Protein AF-0000000078526512 (afdb_homodimer)

Nearest PDB structures (foldseek):
  3tbf-assembly1_B  TM=8.743E-01  e=5.855E-18  Francisella tularensis subsp. tularensis
  3tbf-assembly4_H  TM=8.899E-01  e=2.663E-17  Francisella tularensis subsp. tularensis
  3knz-assembly3_F  TM=8.811E-01  e=6.949E-17  Salmonella enterica subsp. enterica serovar Typhimurium
  3g68-assembly1_B  TM=8.826E-01  e=5.793E-16  Clostridioides difficile 630
  3ooj-assembly1_F  TM=8.256E-01  e=5.507E-16  Escherichia coli

Radius of gyration: 24.21 Å; Cα contacts (8 Å, |Δi|>4): 1574; chains: 2; bounding box: 56×65×58 Å

Structure (mmCIF, N/CA/C/O backbone):
data_AF-0000000078526512-model_v1
#
loop_
_entity.id
_entity.type
_entity.pdbx_description
1 polymer 'Glutamine--fructose-6-phosphate aminotransferase'
#
loop_
_atom_site.group_PDB
_atom_site.id
_atom_site.type_symbol
_atom_site.label_atom_id
_atom_site.label_alt_id
_atom_site.label_comp_id
_atom_site.label_asym_id
_atom_site.label_entity_id
_atom_site.label_seq_id
_atom_site.pdbx_PDB_ins_code
_atom_site.Cartn_x
_atom_site.Cartn_y
_atom_site.Cartn_z
_atom_site.occupancy
_atom_site.B_iso_or_equiv
_atom_site.auth_seq_id
_atom_site.auth_comp_id
_atom_site.auth_asym_id
_atom_site.auth_atom_id
_atom_site.pdbx_PDB_model_num
ATOM 1 N N . MET A 1 1 ? -25.188 28.578 18.906 1 40.5 1 MET A N 1
ATOM 2 C CA . MET A 1 1 ? -24.344 27.984 17.859 1 40.5 1 MET A CA 1
ATOM 3 C C . MET A 1 1 ? -23.875 26.594 18.266 1 40.5 1 MET A C 1
ATOM 5 O O . MET A 1 1 ? -23.391 26.406 19.391 1 40.5 1 MET A O 1
ATOM 9 N N . GLN A 1 2 ? -24.422 25.547 17.688 1 57.09 2 GLN A N 1
ATOM 10 C CA . GLN A 1 2 ? -24.109 24.188 18.109 1 57.09 2 GLN A CA 1
ATOM 11 C C . GLN A 1 2 ? -22.594 24 18.234 1 57.09 2 GLN A C 1
ATOM 13 O O . GLN A 1 2 ? -21.828 24.469 17.391 1 57.09 2 GLN A O 1
ATOM 18 N N . GLU A 1 3 ? -22.094 23.562 19.344 1 80.56 3 GLU A N 1
ATOM 19 C CA . GLU A 1 3 ? -20.688 23.344 19.672 1 80.56 3 GLU A CA 1
ATOM 20 C C . GLU A 1 3 ? -20.031 22.406 18.656 1 80.56 3 GLU A C 1
ATOM 22 O O . GLU A 1 3 ? -20.609 21.375 18.297 1 80.56 3 GLU A O 1
ATOM 27 N N . LYS A 1 4 ? -19 22.906 17.984 1 88.62 4 LYS A N 1
ATOM 28 C CA . LYS A 1 4 ? -18.234 22.125 17.016 1 88.62 4 LYS A CA 1
ATOM 29 C C . LYS A 1 4 ? -17.703 20.844 17.641 1 88.62 4 LYS A C 1
ATOM 31 O O . LYS A 1 4 ? -17.375 20.812 18.828 1 88.62 4 LYS A O 1
ATOM 36 N N . SER A 1 5 ? -17.766 19.797 16.891 1 89.81 5 SER A N 1
ATOM 37 C CA . SER A 1 5 ? -17.219 18.531 17.359 1 89.81 5 SER A CA 1
ATOM 38 C C . SER A 1 5 ? -15.734 18.656 17.703 1 89.81 5 SER A C 1
ATOM 40 O O . SER A 1 5 ? -15.062 19.594 17.25 1 89.81 5 SER A O 1
ATOM 42 N N . ALA A 1 6 ? -15.234 17.75 18.562 1 91.44 6 ALA A N 1
ATOM 43 C CA . ALA A 1 6 ? -13.828 17.734 18.953 1 91.44 6 ALA A CA 1
ATOM 44 C C . ALA A 1 6 ? -12.922 17.625 17.734 1 91.44 6 ALA A C 1
ATOM 46 O O . ALA A 1 6 ? -11.867 18.266 17.656 1 91.44 6 ALA A O 1
ATOM 47 N N . MET A 1 7 ? -13.297 16.828 16.781 1 93.06 7 MET A N 1
ATOM 48 C CA . MET A 1 7 ? -12.477 16.641 15.578 1 93.06 7 MET A CA 1
ATOM 49 C C . MET A 1 7 ? -12.43 17.922 14.75 1 93.06 7 MET A C 1
ATOM 51 O O . MET A 1 7 ? -11.375 18.297 14.242 1 93.06 7 MET A O 1
ATOM 55 N N . MET A 1 8 ? -13.586 18.594 14.609 1 94.12 8 MET A N 1
ATOM 56 C CA . MET A 1 8 ? -13.625 19.859 13.883 1 94.12 8 MET A CA 1
ATOM 57 C C . MET A 1 8 ? -12.75 20.906 14.562 1 94.12 8 MET A C 1
ATOM 59 O O . MET A 1 8 ? -12.055 21.672 13.891 1 94.12 8 MET A O 1
ATOM 63 N N . GLN A 1 9 ? -12.781 20.906 15.867 1 94.62 9 GLN A N 1
ATOM 64 C CA . GLN A 1 9 ? -11.922 21.828 16.625 1 94.62 9 GLN A CA 1
ATOM 65 C C . GLN A 1 9 ? -10.453 21.547 16.344 1 94.62 9 GLN A C 1
ATOM 67 O O . GLN A 1 9 ? -9.664 22.484 16.156 1 94.62 9 GLN A O 1
ATOM 72 N N . GLN A 1 10 ? -10.062 20.281 16.312 1 95.56 10 GLN A N 1
ATOM 73 C CA . GLN A 1 10 ? -8.68 19.938 15.984 1 95.56 10 GLN A CA 1
ATOM 74 C C . GLN A 1 10 ? -8.305 20.453 14.602 1 95.56 10 GLN A C 1
ATOM 76 O O . GLN A 1 10 ? -7.246 21.062 14.43 1 95.56 10 GLN A O 1
ATOM 81 N N . ILE A 1 11 ? -9.203 20.203 13.641 1 96.38 11 ILE A N 1
ATOM 82 C CA . ILE A 1 11 ? -8.93 20.578 12.258 1 96.38 11 ILE A CA 1
ATOM 83 C C . ILE A 1 11 ? -8.719 22.078 12.148 1 96.38 11 ILE A C 1
ATOM 85 O O . ILE A 1 11 ? -7.742 22.531 11.555 1 96.38 11 ILE A O 1
ATOM 89 N N . GLU A 1 12 ? -9.531 22.859 12.766 1 96.25 12 GLU A N 1
ATOM 90 C CA . GLU A 1 12 ? -9.477 24.312 12.68 1 96.25 12 GLU A CA 1
ATOM 91 C C . GLU A 1 12 ? -8.258 24.875 13.414 1 96.25 12 GLU A C 1
ATOM 93 O O . GLU A 1 12 ? -7.852 26.016 13.188 1 96.25 12 GLU A O 1
ATOM 98 N N . SER A 1 13 ? -7.703 24.047 14.273 1 97.19 13 SER A N 1
ATOM 99 C CA . SER A 1 13 ? -6.562 24.484 15.07 1 97.19 13 SER A CA 1
ATOM 100 C C . SER A 1 13 ? -5.25 24.25 14.328 1 97.19 13 SER A C 1
ATOM 102 O O . SER A 1 13 ? -4.188 24.672 14.789 1 97.19 13 SER A O 1
ATOM 104 N N . ILE A 1 14 ? -5.266 23.578 13.203 1 98.06 14 ILE A N 1
ATOM 105 C CA . ILE A 1 14 ? -4.062 23.078 12.555 1 98.06 14 ILE A CA 1
ATOM 106 C C . ILE A 1 14 ? -3.166 24.25 12.148 1 98.06 14 ILE A C 1
ATOM 108 O O . ILE A 1 14 ? -1.955 24.219 12.383 1 98.06 14 ILE A O 1
ATOM 112 N N . PRO A 1 15 ? -3.709 25.406 11.531 1 98.12 15 PRO A N 1
ATOM 113 C CA . PRO A 1 15 ? -2.811 26.516 11.195 1 98.12 15 PRO A CA 1
ATOM 114 C C . PRO A 1 15 ? -2.074 27.062 12.422 1 98.12 15 PRO A C 1
ATOM 116 O O . PRO A 1 15 ? -0.862 27.281 12.359 1 98.12 15 PRO A O 1
ATOM 119 N N . ALA A 1 16 ? -2.766 27.203 13.469 1 97.81 16 ALA A N 1
ATOM 120 C CA . ALA A 1 16 ? -2.143 27.688 14.695 1 97.81 16 ALA A CA 1
ATOM 121 C C . ALA A 1 16 ? -1.108 26.703 15.227 1 97.81 16 ALA A C 1
ATOM 123 O O . ALA A 1 16 ? -0.044 27.094 15.703 1 97.81 16 ALA A O 1
ATOM 124 N N . LEU A 1 17 ? -1.411 25.406 15.211 1 98.12 17 LEU A N 1
ATOM 125 C CA . LEU A 1 17 ? -0.48 24.375 15.648 1 98.12 17 LEU A CA 1
ATOM 126 C C . LEU A 1 17 ? 0.818 24.438 14.852 1 98.12 17 LEU A C 1
ATOM 128 O O . LEU A 1 17 ? 1.907 24.391 15.422 1 98.12 17 LEU A O 1
ATOM 132 N N . MET A 1 18 ? 0.693 24.516 13.523 1 98.25 18 MET A N 1
ATOM 133 C CA . MET A 1 18 ? 1.864 24.547 12.656 1 98.25 18 MET A C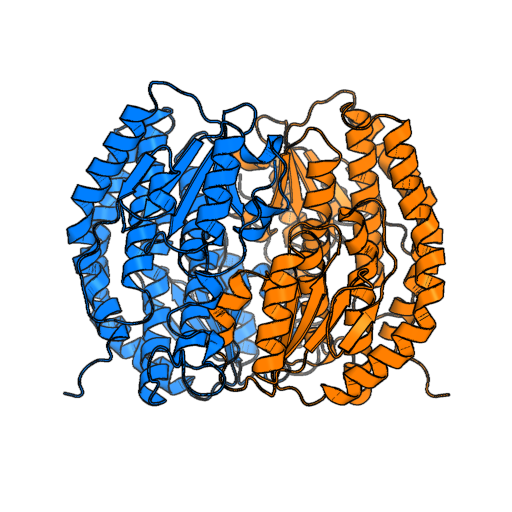A 1
ATOM 134 C C . MET A 1 18 ? 2.777 25.719 13.008 1 98.25 18 MET A C 1
ATOM 136 O O . MET A 1 18 ? 4 25.578 13.008 1 98.25 18 MET A O 1
ATOM 140 N N . LYS A 1 19 ? 2.178 26.875 13.312 1 97.94 19 LYS A N 1
ATOM 141 C CA . LYS A 1 19 ? 2.963 28.031 13.727 1 97.94 19 LYS A CA 1
ATOM 142 C C . LYS A 1 19 ? 3.664 27.781 15.062 1 97.94 19 LYS A C 1
ATOM 144 O O . LYS A 1 19 ? 4.836 28.109 15.227 1 97.94 19 LYS A O 1
ATOM 149 N N . GLU A 1 20 ? 2.957 27.188 15.906 1 97.62 20 GLU A N 1
ATOM 150 C CA . GLU A 1 20 ? 3.432 27 17.281 1 97.62 20 GLU A CA 1
ATOM 151 C C . GLU A 1 20 ? 4.617 26.047 17.312 1 97.62 20 GLU A C 1
ATOM 153 O O . GLU A 1 20 ? 5.551 26.234 18.109 1 97.62 20 GLU A O 1
ATOM 158 N N . ILE A 1 21 ? 4.629 25 16.484 1 97.5 21 ILE A N 1
ATOM 159 C CA . ILE A 1 21 ? 5.625 23.953 16.641 1 97.5 21 ILE A CA 1
ATOM 160 C C . ILE A 1 21 ? 6.766 24.172 15.648 1 97.5 21 ILE A C 1
ATOM 162 O O . ILE A 1 21 ? 7.781 23.484 15.68 1 97.5 21 ILE A O 1
ATOM 166 N N . ASP A 1 22 ? 6.652 25.156 14.758 1 97.38 22 ASP A N 1
ATOM 167 C CA . ASP A 1 22 ? 7.539 25.359 13.617 1 97.38 22 ASP A CA 1
ATOM 168 C C . ASP A 1 22 ? 8.984 25.531 14.07 1 97.38 22 ASP A C 1
ATOM 170 O O . ASP A 1 22 ? 9.859 24.766 13.68 1 97.38 22 ASP A O 1
ATOM 174 N N . GLU A 1 23 ? 9.242 26.516 14.938 1 96.62 23 GLU A N 1
ATOM 175 C CA . GLU A 1 23 ? 10.602 26.828 15.375 1 96.62 23 GLU A CA 1
ATOM 176 C C . GLU A 1 23 ? 11.203 25.656 16.156 1 96.62 23 GLU A C 1
ATOM 178 O O . GLU A 1 23 ? 12.383 25.344 15.992 1 96.62 23 GLU A O 1
ATOM 183 N N . GLY A 1 24 ? 10.438 25.062 17.047 1 96.44 24 GLY A N 1
ATOM 184 C CA . GLY A 1 24 ? 10.914 23.922 17.797 1 96.44 24 GLY A CA 1
ATOM 185 C C . GLY A 1 24 ? 11.336 22.75 16.922 1 96.44 24 GLY A C 1
ATOM 186 O O . GLY A 1 24 ? 12.367 22.125 17.156 1 96.44 24 GLY A O 1
ATOM 187 N N . LEU A 1 25 ? 10.617 22.484 15.875 1 97 25 LEU A N 1
ATOM 188 C CA . LEU A 1 25 ? 10.914 21.359 14.984 1 97 25 LEU A CA 1
ATOM 189 C C . LEU A 1 25 ? 12.156 21.656 14.141 1 97 25 LEU A C 1
ATOM 191 O O . LEU A 1 25 ? 12.945 20.766 13.859 1 97 25 LEU A O 1
ATOM 195 N N . LYS A 1 26 ? 12.289 22.969 13.727 1 96.62 26 LYS A N 1
ATOM 196 C CA . LYS A 1 26 ? 13.508 23.359 13.023 1 96.62 26 LYS A CA 1
ATOM 197 C C . LYS A 1 26 ? 14.742 23.109 13.883 1 96.62 26 LYS A C 1
ATOM 199 O O . LYS A 1 26 ? 15.719 22.516 13.414 1 96.62 26 LYS A O 1
ATOM 204 N N . LYS A 1 27 ? 14.664 23.484 15.109 1 95.88 27 LYS A N 1
ATOM 205 C CA . LYS A 1 27 ? 15.781 23.328 16.031 1 95.88 27 LYS A CA 1
ATOM 206 C C . LYS A 1 27 ? 16.094 21.859 16.281 1 95.88 27 LYS A C 1
ATOM 208 O O . LYS A 1 27 ? 17.25 21.453 16.297 1 95.88 27 LYS A O 1
ATOM 213 N N . THR A 1 28 ? 15.094 21.094 16.5 1 95.5 28 THR A N 1
ATOM 214 C CA . THR A 1 28 ? 15.281 19.672 16.766 1 95.5 28 THR A CA 1
ATOM 215 C C . THR A 1 28 ? 15.891 18.953 15.562 1 95.5 28 THR A C 1
ATOM 217 O O . THR A 1 28 ? 16.75 18.078 15.719 1 95.5 28 THR A O 1
ATOM 220 N N . ALA A 1 29 ? 15.438 19.266 14.359 1 96.06 29 ALA A N 1
ATOM 221 C CA . ALA A 1 29 ? 15.984 18.672 13.148 1 96.06 29 ALA A CA 1
ATOM 222 C C . ALA A 1 29 ? 17.453 19.016 12.984 1 96.06 29 ALA A C 1
ATOM 224 O O . ALA A 1 29 ? 18.266 18.156 12.609 1 96.06 29 ALA A O 1
ATOM 225 N N . TYR A 1 30 ? 17.797 20.266 13.328 1 93.38 30 TYR A N 1
ATOM 226 C CA . TYR A 1 30 ? 19.188 20.688 13.227 1 93.38 30 TYR A CA 1
ATOM 227 C C . TYR A 1 30 ? 20.062 19.969 14.258 1 93.38 30 TYR A C 1
ATOM 229 O O . TYR A 1 30 ? 21.172 19.547 13.945 1 93.38 30 TYR A O 1
ATOM 237 N N . ARG A 1 31 ? 19.562 19.891 15.445 1 94.75 31 ARG A N 1
ATOM 238 C CA . ARG A 1 31 ? 20.297 19.172 16.484 1 94.75 31 ARG A CA 1
ATOM 239 C C . ARG A 1 31 ? 20.516 17.719 16.094 1 94.75 31 ARG A C 1
ATOM 241 O O . ARG A 1 31 ? 21.594 17.156 16.344 1 94.75 31 ARG A O 1
ATOM 248 N N . PHE A 1 32 ? 19.516 17.109 15.484 1 95.31 32 PHE A N 1
ATOM 249 C CA . PHE A 1 32 ? 19.594 15.734 15.023 1 95.31 32 PHE A CA 1
ATOM 250 C C . PHE A 1 32 ? 20.703 15.57 13.992 1 95.31 32 PHE A C 1
ATOM 252 O O . PHE A 1 32 ? 21.594 14.727 14.156 1 95.31 32 PHE A O 1
ATOM 259 N N . THR A 1 33 ? 20.75 16.375 12.969 1 95.44 33 THR A N 1
ATOM 260 C CA . THR A 1 33 ? 21.734 16.203 11.906 1 95.44 33 THR A CA 1
ATOM 261 C C . THR A 1 33 ? 23.125 16.516 12.406 1 95.44 33 THR A C 1
ATOM 263 O O . THR A 1 33 ? 24.109 15.922 11.945 1 95.44 33 THR A O 1
ATOM 266 N N . ASN A 1 34 ? 23.25 17.438 13.383 1 91.44 34 ASN A N 1
ATOM 267 C CA . ASN A 1 34 ? 24.547 17.75 13.977 1 91.44 34 ASN A CA 1
ATOM 268 C C . ASN A 1 34 ? 25.109 16.562 14.75 1 91.44 34 ASN A C 1
ATOM 270 O O . ASN A 1 34 ? 26.328 16.422 14.867 1 91.44 34 ASN A O 1
ATOM 274 N N . ARG A 1 35 ? 24.25 15.703 15.188 1 90.75 35 ARG A N 1
ATOM 275 C CA . ARG A 1 35 ? 24.672 14.57 16 1 90.75 35 ARG A CA 1
ATOM 276 C C . ARG A 1 35 ? 25.109 13.398 15.117 1 90.75 35 ARG A C 1
ATOM 278 O O . ARG A 1 35 ? 25.656 12.414 15.609 1 90.75 35 ARG A O 1
ATOM 285 N N . LEU A 1 36 ? 24.875 13.477 13.82 1 94.19 36 LEU A N 1
ATOM 286 C CA . LEU A 1 36 ? 25.203 12.367 12.93 1 94.19 36 LEU A CA 1
ATOM 287 C C . LEU A 1 36 ? 26.719 12.258 12.742 1 94.19 36 LEU A C 1
ATOM 289 O O . LEU A 1 36 ? 27.219 11.211 12.312 1 94.19 36 LEU A O 1
ATOM 293 N N . GLY A 1 37 ? 27.531 13.328 13.164 1 88.75 37 GLY A N 1
ATOM 294 C CA . GLY A 1 37 ? 28.984 13.281 13.258 1 88.75 37 GLY A CA 1
ATOM 295 C C . GLY A 1 37 ? 29.656 12.922 11.953 1 88.75 37 GLY A C 1
ATOM 296 O O . GLY A 1 37 ? 30.625 12.156 11.93 1 88.75 37 GLY A O 1
ATOM 297 N N . GLY A 1 38 ? 29.156 13.258 10.906 1 89.56 38 GLY A N 1
ATOM 298 C CA . GLY A 1 38 ? 29.797 13.039 9.617 1 89.56 38 GLY A CA 1
ATOM 299 C C . GLY A 1 38 ? 29.484 11.68 9.016 1 89.56 38 GLY A C 1
ATOM 300 O O . GLY A 1 38 ? 29.984 11.352 7.934 1 89.56 38 GLY A O 1
ATOM 301 N N . ARG A 1 39 ? 28.672 10.93 9.633 1 91.81 39 ARG A N 1
ATOM 302 C CA . ARG A 1 39 ? 28.281 9.625 9.102 1 91.81 39 ARG A CA 1
ATOM 303 C C . ARG A 1 39 ? 27.484 9.766 7.812 1 91.81 39 ARG A C 1
ATOM 305 O O . ARG A 1 39 ? 26.688 10.703 7.668 1 91.81 39 ARG A O 1
ATOM 312 N N . THR A 1 40 ? 27.734 8.781 6.945 1 93.44 40 THR A N 1
ATOM 313 C CA . THR A 1 40 ? 27.047 8.789 5.66 1 93.44 40 THR A CA 1
ATOM 314 C C . THR A 1 40 ? 25.953 7.727 5.629 1 93.44 40 THR A C 1
ATOM 316 O O . THR A 1 40 ? 26.188 6.578 6.008 1 93.44 40 THR A O 1
ATOM 319 N N . TYR A 1 41 ? 24.828 8.203 5.137 1 95.75 41 TYR A N 1
ATOM 320 C CA . TYR A 1 41 ? 23.703 7.293 4.93 1 95.75 41 TYR A CA 1
ATOM 321 C C . TYR A 1 41 ? 23.297 7.262 3.465 1 95.75 41 TYR A C 1
ATOM 323 O O . TYR A 1 41 ? 23.375 8.273 2.768 1 95.75 41 TYR A O 1
ATOM 331 N N . THR A 1 42 ? 22.922 6.09 3.049 1 95.38 42 THR A N 1
ATOM 332 C CA . THR A 1 42 ? 22.562 5.934 1.64 1 95.38 42 THR A CA 1
ATOM 333 C C . THR A 1 42 ? 21.062 5.699 1.477 1 95.38 42 THR A C 1
ATOM 335 O O . THR A 1 42 ? 20.531 5.832 0.376 1 95.38 42 THR A O 1
ATOM 338 N N . LYS A 1 43 ? 20.422 5.355 2.561 1 97 43 LYS A N 1
ATOM 339 C CA . LYS A 1 43 ? 19 5.031 2.469 1 97 43 LYS A CA 1
ATOM 340 C C . LYS A 1 43 ? 18.266 5.371 3.768 1 97 43 LYS A C 1
ATOM 342 O O . LYS A 1 43 ? 18.797 5.156 4.855 1 97 43 LYS A O 1
ATOM 347 N N . ILE A 1 44 ? 17.047 5.91 3.621 1 98.19 44 ILE A N 1
ATOM 348 C CA . ILE A 1 44 ? 16.141 6.176 4.73 1 98.19 44 ILE A CA 1
ATOM 349 C C . ILE A 1 44 ? 14.922 5.262 4.637 1 98.19 44 ILE A C 1
ATOM 351 O O . ILE A 1 44 ? 14.266 5.195 3.59 1 98.19 44 ILE A O 1
ATOM 355 N N . ILE A 1 45 ? 14.609 4.543 5.641 1 98.56 45 ILE A N 1
ATOM 356 C CA . ILE A 1 45 ? 13.414 3.721 5.738 1 98.56 45 ILE A CA 1
ATOM 357 C C . ILE A 1 45 ? 12.438 4.344 6.742 1 98.56 45 ILE A C 1
ATOM 359 O O . ILE A 1 45 ? 12.773 4.508 7.918 1 98.56 45 ILE A O 1
ATOM 363 N N . LEU A 1 46 ? 11.297 4.727 6.289 1 98.81 46 LEU A N 1
ATOM 364 C CA . LEU A 1 46 ? 10.273 5.344 7.125 1 98.81 46 LEU A CA 1
ATOM 365 C C . LEU A 1 46 ? 9.172 4.348 7.465 1 98.81 46 LEU A C 1
ATOM 367 O O . LEU A 1 46 ? 8.766 3.553 6.613 1 98.81 46 LEU A O 1
ATOM 371 N N . THR A 1 47 ? 8.688 4.434 8.711 1 98.69 47 THR A N 1
ATOM 372 C CA . THR A 1 47 ? 7.617 3.516 9.078 1 98.69 47 THR A CA 1
ATOM 373 C C . THR A 1 47 ? 6.797 4.078 10.234 1 98.69 47 THR A C 1
ATOM 375 O O . THR A 1 47 ? 7.121 5.137 10.773 1 98.69 47 THR A O 1
ATOM 378 N N . GLY A 1 48 ? 5.746 3.451 10.562 1 97.75 48 GLY A N 1
ATOM 379 C CA . GLY A 1 48 ? 4.75 3.713 11.586 1 97.75 48 GLY A CA 1
ATOM 380 C C . GLY A 1 48 ? 3.504 2.857 11.438 1 97.75 48 GLY A C 1
ATOM 381 O O . GLY A 1 48 ? 3.459 1.959 10.594 1 97.75 48 GLY A O 1
ATOM 382 N N . CYS A 1 49 ? 2.537 3.139 12.289 1 95.19 49 CYS A N 1
ATOM 383 C CA . CYS A 1 49 ? 1.253 2.451 12.211 1 95.19 49 CYS A CA 1
ATOM 384 C C . CYS A 1 49 ? 0.108 3.447 12.07 1 95.19 49 CYS A C 1
ATOM 386 O O . CYS A 1 49 ? 0.17 4.551 12.617 1 95.19 49 CYS A O 1
ATOM 388 N N . GLY A 1 50 ? -0.92 3.078 11.352 1 93.56 50 GLY A N 1
ATOM 389 C CA . GLY A 1 50 ? -2.072 3.953 11.211 1 93.56 50 GLY A CA 1
ATOM 390 C C . GLY A 1 50 ? -1.729 5.305 10.609 1 93.56 50 GLY A C 1
ATOM 391 O O . GLY A 1 50 ? -1.087 5.379 9.562 1 93.56 50 GLY A O 1
ATOM 392 N N . ASP A 1 51 ? -2.115 6.355 11.328 1 95.31 51 ASP A N 1
ATOM 393 C CA . ASP A 1 51 ? -1.887 7.719 10.859 1 95.31 51 ASP A CA 1
ATOM 394 C C . ASP A 1 51 ? -0.395 8 10.703 1 95.31 51 ASP A C 1
ATOM 396 O O . ASP A 1 51 ? 0.009 8.734 9.797 1 95.31 51 ASP A O 1
ATOM 400 N N . SER A 1 52 ? 0.373 7.414 11.594 1 97.12 52 SER A N 1
ATOM 401 C CA . SER A 1 52 ? 1.816 7.621 11.539 1 97.12 52 SER A CA 1
ATOM 402 C C . SER A 1 52 ? 2.412 7.023 10.266 1 97.12 52 SER A C 1
ATOM 404 O O . SER A 1 52 ? 3.352 7.582 9.695 1 97.12 52 SER A O 1
ATOM 406 N N . TYR A 1 53 ? 1.861 5.902 9.859 1 97.5 53 TYR A N 1
ATOM 407 C CA . TYR A 1 53 ? 2.332 5.32 8.609 1 97.5 53 TYR A CA 1
ATOM 408 C C . TYR A 1 53 ? 1.946 6.195 7.418 1 97.5 53 TYR A C 1
ATOM 410 O O . TYR A 1 53 ? 2.705 6.309 6.453 1 97.5 53 TYR A O 1
ATOM 418 N N . CYS A 1 54 ? 0.741 6.793 7.441 1 97.69 54 CYS A N 1
ATOM 419 C CA . CYS A 1 54 ? 0.344 7.715 6.387 1 97.69 54 CYS A CA 1
ATOM 420 C C . CYS A 1 54 ? 1.325 8.875 6.281 1 97.69 54 CYS A C 1
ATOM 422 O O . CYS A 1 54 ? 1.66 9.312 5.18 1 97.69 54 CYS A O 1
ATOM 424 N N . ALA A 1 55 ? 1.763 9.336 7.426 1 98.38 55 ALA A N 1
ATOM 425 C CA . ALA A 1 55 ? 2.748 10.414 7.422 1 98.38 55 ALA A CA 1
ATOM 426 C C . ALA A 1 55 ? 4.055 9.961 6.781 1 98.38 55 ALA A C 1
ATOM 428 O O . ALA A 1 55 ? 4.672 10.703 6.016 1 98.38 55 ALA A O 1
ATOM 429 N N . ALA A 1 56 ? 4.449 8.758 7.09 1 98.56 56 ALA A N 1
ATOM 430 C CA . ALA A 1 56 ? 5.656 8.18 6.496 1 98.56 56 ALA A CA 1
ATOM 431 C C . ALA A 1 56 ? 5.523 8.078 4.98 1 98.56 56 ALA A C 1
ATOM 433 O O . ALA A 1 56 ? 6.457 8.414 4.246 1 98.56 56 ALA A O 1
ATOM 434 N N . LEU A 1 57 ? 4.348 7.66 4.551 1 98.06 57 LEU A N 1
ATOM 435 C CA . LEU A 1 57 ? 4.074 7.527 3.125 1 98.06 57 LEU A CA 1
ATOM 436 C C . LEU A 1 57 ? 4.219 8.875 2.42 1 98.06 57 LEU A C 1
ATOM 438 O O . LEU A 1 57 ? 4.824 8.953 1.348 1 98.06 57 LEU A O 1
ATOM 442 N N . ALA A 1 58 ? 3.699 9.867 3.027 1 97.94 58 ALA A N 1
ATOM 443 C CA . ALA A 1 58 ? 3.766 11.195 2.432 1 97.94 58 ALA A CA 1
ATOM 444 C C . ALA A 1 58 ? 5.199 11.719 2.412 1 97.94 58 ALA A C 1
ATOM 446 O O . ALA A 1 58 ? 5.672 12.211 1.386 1 97.94 58 ALA A O 1
ATOM 447 N N . ALA A 1 59 ? 5.875 11.562 3.496 1 98.44 59 ALA A N 1
ATOM 448 C CA . ALA A 1 59 ? 7.184 12.172 3.691 1 98.44 59 ALA A CA 1
ATOM 449 C C . ALA A 1 59 ? 8.242 11.484 2.836 1 98.44 59 ALA A C 1
ATOM 451 O O . ALA A 1 59 ? 9.305 12.062 2.568 1 98.44 59 ALA A O 1
ATOM 452 N N . LYS A 1 60 ? 7.996 10.227 2.459 1 98.12 60 LYS A N 1
ATOM 453 C CA . LYS A 1 60 ? 8.953 9.508 1.624 1 98.12 60 LYS A CA 1
ATOM 454 C C . LYS A 1 60 ? 9.367 10.336 0.414 1 98.12 60 LYS A C 1
ATOM 456 O O . LYS A 1 60 ? 10.539 10.367 0.042 1 98.12 60 LYS A O 1
ATOM 461 N N . PHE A 1 61 ? 8.469 11.047 -0.138 1 96.38 61 PHE A N 1
ATOM 462 C CA . PHE A 1 61 ? 8.734 11.805 -1.354 1 96.38 61 PHE A CA 1
ATOM 463 C C . PHE A 1 61 ? 9.57 13.047 -1.05 1 96.38 61 PHE A C 1
ATOM 465 O O . PHE A 1 61 ? 10.383 13.469 -1.872 1 96.38 61 PHE A O 1
ATOM 472 N N . ALA A 1 62 ? 9.391 13.633 0.127 1 97.62 62 ALA A N 1
ATOM 473 C CA . ALA A 1 62 ? 10.258 14.734 0.535 1 97.62 62 ALA A CA 1
ATOM 474 C C . ALA A 1 62 ? 11.695 14.258 0.737 1 97.62 62 ALA A C 1
ATOM 476 O O . ALA A 1 62 ? 12.641 14.93 0.325 1 97.62 62 ALA A O 1
ATOM 477 N N . PHE A 1 63 ? 11.836 13.109 1.342 1 98.19 63 PHE A N 1
ATOM 478 C CA . PHE A 1 63 ? 13.18 12.562 1.533 1 98.19 63 PHE A CA 1
ATOM 479 C C . PHE A 1 63 ? 13.836 12.273 0.192 1 98.19 63 PHE A C 1
ATOM 481 O O . PHE A 1 63 ? 15.023 12.562 0.001 1 98.19 63 PHE A O 1
ATOM 488 N N . LEU A 1 64 ? 13.086 11.734 -0.743 1 96.56 64 LEU A N 1
ATOM 489 C CA . LEU A 1 64 ? 13.617 11.445 -2.07 1 96.56 64 LEU A CA 1
ATOM 490 C C . LEU A 1 64 ? 14.047 12.727 -2.775 1 96.56 64 LEU A C 1
ATOM 492 O O . LEU A 1 64 ? 15.094 12.758 -3.422 1 96.56 64 LEU A O 1
ATOM 496 N N . GLN A 1 65 ? 13.289 13.742 -2.629 1 95.44 65 GLN A N 1
ATOM 497 C CA . GLN A 1 65 ? 13.508 14.953 -3.408 1 95.44 65 GLN A CA 1
ATOM 498 C C . GLN A 1 65 ? 14.555 15.852 -2.75 1 95.44 65 GLN A C 1
ATOM 500 O O . GLN A 1 65 ? 15.305 16.547 -3.438 1 95.44 65 GLN A O 1
ATOM 505 N N . PHE A 1 66 ? 14.602 15.805 -1.416 1 97.69 66 PHE A N 1
ATOM 506 C CA . PHE A 1 66 ? 15.398 16.812 -0.72 1 97.69 66 PHE A CA 1
ATOM 507 C C . PHE A 1 66 ? 16.766 16.25 -0.356 1 97.69 66 PHE A C 1
ATOM 509 O O . PHE A 1 66 ? 17.688 17 -0.036 1 97.69 66 PHE A O 1
ATOM 516 N N . THR A 1 67 ? 16.969 14.945 -0.334 1 97.5 67 THR A N 1
ATOM 517 C CA . THR A 1 67 ? 18.234 14.352 0.062 1 97.5 67 THR A CA 1
ATOM 518 C C . THR A 1 67 ? 18.859 13.594 -1.102 1 97.5 67 THR A C 1
ATOM 520 O O . THR A 1 67 ? 18.219 13.375 -2.129 1 97.5 67 THR A O 1
ATOM 523 N N . GLY A 1 68 ? 20.125 13.289 -0.928 1 95.94 68 GLY A N 1
ATOM 524 C CA . GLY A 1 68 ? 20.812 12.438 -1.888 1 95.94 68 GLY A CA 1
ATOM 525 C C . GLY A 1 68 ? 20.625 10.953 -1.601 1 95.94 68 GLY A C 1
ATOM 526 O O . GLY A 1 68 ? 21.25 10.117 -2.256 1 95.94 68 GLY A O 1
ATOM 527 N N . MET A 1 69 ? 19.781 10.625 -0.701 1 95.75 69 MET A N 1
ATOM 528 C CA . MET A 1 69 ? 19.578 9.258 -0.247 1 95.75 69 MET A CA 1
ATOM 529 C C . MET A 1 69 ? 18.375 8.633 -0.935 1 95.75 69 MET A C 1
ATOM 531 O O . MET A 1 69 ? 17.484 9.336 -1.401 1 95.75 69 MET A O 1
ATOM 535 N N . ASP A 1 70 ? 18.391 7.332 -1.056 1 95.81 70 ASP A N 1
ATOM 536 C CA . ASP A 1 70 ? 17.156 6.617 -1.364 1 95.81 70 ASP A CA 1
ATOM 537 C C . ASP A 1 70 ? 16.203 6.629 -0.172 1 95.81 70 ASP A C 1
ATOM 539 O O . ASP A 1 70 ? 16.609 6.914 0.956 1 95.81 70 ASP A O 1
ATOM 543 N N . ALA A 1 71 ? 14.945 6.434 -0.433 1 97.38 71 ALA A N 1
ATOM 544 C CA . ALA A 1 71 ? 13.961 6.426 0.652 1 97.38 71 ALA A CA 1
ATOM 545 C C . ALA A 1 71 ? 12.828 5.453 0.358 1 97.38 71 ALA A C 1
ATOM 547 O O . ALA A 1 71 ? 12.375 5.348 -0.784 1 97.38 71 ALA A O 1
ATOM 548 N N . GLU A 1 72 ? 12.344 4.77 1.346 1 97.25 72 GLU A N 1
ATOM 549 C CA . GLU A 1 72 ? 11.195 3.875 1.24 1 97.25 72 GLU A CA 1
ATOM 550 C C . GLU A 1 72 ? 10.305 3.979 2.473 1 97.25 72 GLU A C 1
ATOM 552 O O . GLU A 1 72 ? 10.781 4.301 3.564 1 97.25 72 GLU A O 1
ATOM 557 N N . ALA A 1 73 ? 9.047 3.871 2.271 1 97.88 73 ALA A N 1
ATOM 558 C CA . ALA A 1 73 ? 8.094 3.648 3.357 1 97.88 73 ALA A CA 1
ATOM 559 C C . ALA A 1 73 ? 7.602 2.205 3.367 1 97.88 73 ALA A C 1
ATOM 561 O O . ALA A 1 73 ? 7.203 1.673 2.33 1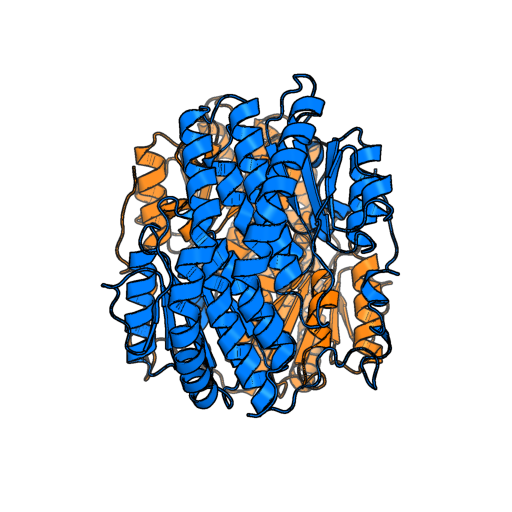 97.88 73 ALA A O 1
ATOM 562 N N . ALA A 1 74 ? 7.691 1.541 4.496 1 97.25 74 ALA A N 1
ATOM 563 C CA . ALA A 1 74 ? 7.246 0.158 4.645 1 97.25 74 ALA A CA 1
ATOM 564 C C . ALA A 1 74 ? 6.527 -0.047 5.977 1 97.25 74 ALA A C 1
ATOM 566 O O . ALA A 1 74 ? 6.75 0.706 6.93 1 97.25 74 ALA A O 1
ATOM 567 N N . THR A 1 75 ? 5.664 -1.028 6.02 1 96.62 75 THR A N 1
ATOM 568 C CA . THR A 1 75 ? 4.898 -1.271 7.234 1 96.62 75 THR A CA 1
ATOM 569 C C . THR A 1 75 ? 5.793 -1.821 8.336 1 96.62 75 THR A C 1
ATOM 571 O O . THR A 1 75 ? 6.789 -2.494 8.062 1 96.62 75 THR A O 1
ATOM 574 N N . VAL A 1 76 ? 5.348 -1.548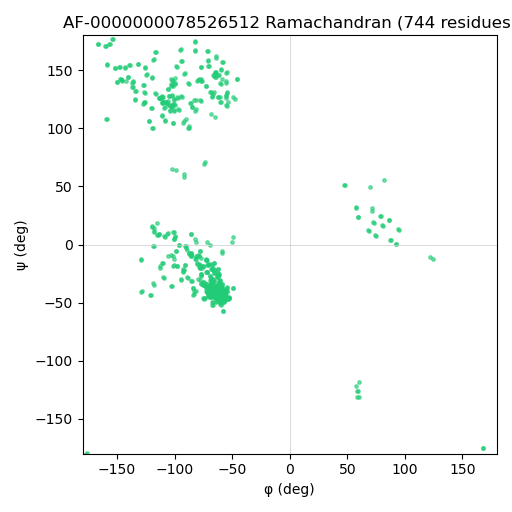 9.539 1 96.88 76 VAL A N 1
ATOM 575 C CA . VAL A 1 76 ? 6.176 -1.934 10.672 1 96.88 76 VAL A CA 1
ATOM 576 C C . VAL A 1 76 ? 6.293 -3.455 10.734 1 96.88 76 VAL A C 1
ATOM 578 O O . VAL A 1 76 ? 7.363 -3.988 11.047 1 96.88 76 VAL A O 1
ATOM 581 N N . ILE A 1 77 ? 5.246 -4.176 10.414 1 95.44 77 ILE A N 1
ATOM 582 C CA . ILE A 1 77 ? 5.242 -5.629 10.531 1 95.44 77 ILE A CA 1
ATOM 583 C C . ILE A 1 77 ? 6.191 -6.23 9.5 1 95.44 77 ILE A C 1
ATOM 585 O O . ILE A 1 77 ? 6.867 -7.227 9.766 1 95.44 77 ILE A O 1
ATOM 589 N N . GLU A 1 78 ? 6.316 -5.672 8.352 1 94.56 78 GLU A N 1
ATOM 590 C CA . GLU A 1 78 ? 7.254 -6.148 7.344 1 94.56 78 GLU A CA 1
ATOM 591 C C . GLU A 1 78 ? 8.695 -5.934 7.789 1 94.56 78 GLU A C 1
ATOM 593 O O . GLU A 1 78 ? 9.547 -6.816 7.613 1 94.56 78 GLU A O 1
ATOM 598 N N . LEU A 1 79 ? 8.938 -4.793 8.352 1 96.5 79 LEU A N 1
ATOM 599 C CA . LEU A 1 79 ? 10.289 -4.469 8.789 1 96.5 79 LEU A CA 1
ATOM 600 C C . LEU A 1 79 ? 10.688 -5.301 10 1 96.5 79 LEU A C 1
ATOM 602 O O . LEU A 1 79 ? 11.828 -5.75 10.102 1 96.5 79 LEU A O 1
ATOM 606 N N . ALA A 1 80 ? 9.711 -5.496 10.812 1 95.19 80 ALA A N 1
ATOM 607 C CA . ALA A 1 80 ? 9.992 -6.203 12.055 1 95.19 80 ALA A CA 1
ATOM 608 C C . ALA A 1 80 ? 10.133 -7.703 11.82 1 95.19 80 ALA A C 1
ATOM 610 O O . ALA A 1 80 ? 10.875 -8.383 12.531 1 95.19 80 ALA A O 1
ATOM 611 N N . ARG A 1 81 ? 9.477 -8.18 10.766 1 92.12 81 ARG A N 1
ATOM 612 C CA . ARG A 1 81 ? 9.32 -9.625 10.758 1 92.12 81 ARG A CA 1
ATOM 613 C C . ARG A 1 81 ? 9.766 -10.211 9.422 1 92.12 81 ARG A C 1
ATOM 615 O O . ARG A 1 81 ? 9.961 -11.43 9.305 1 92.12 81 ARG A O 1
ATOM 622 N N . VAL A 1 82 ? 9.969 -9.438 8.398 1 89.06 82 VAL A N 1
ATOM 623 C CA . VAL A 1 82 ? 10.188 -10.031 7.086 1 89.06 82 VAL A CA 1
ATOM 624 C C . VAL A 1 82 ? 11.555 -9.609 6.547 1 89.06 82 VAL A C 1
ATOM 626 O O . VAL A 1 82 ? 12.328 -10.453 6.078 1 89.06 82 VAL A O 1
ATOM 629 N N . TYR A 1 83 ? 11.93 -8.344 6.676 1 93.31 83 TYR A N 1
ATOM 630 C CA . TYR A 1 83 ? 13.18 -7.828 6.133 1 93.31 83 TYR A CA 1
ATOM 631 C C . TYR A 1 83 ? 14.375 -8.477 6.816 1 93.31 83 TYR A C 1
ATOM 633 O O . TYR A 1 83 ? 14.312 -8.82 7.996 1 93.31 83 TYR A O 1
ATOM 641 N N . GLU A 1 84 ? 15.398 -8.609 6.059 1 92.62 84 GLU A N 1
ATOM 642 C CA . GLU A 1 84 ? 16.656 -9.125 6.609 1 92.62 84 GLU A CA 1
ATOM 643 C C . GLU A 1 84 ? 17.578 -7.992 7.02 1 92.62 84 GLU A C 1
ATOM 645 O O . GLU A 1 84 ? 17.359 -6.832 6.656 1 92.62 84 GLU A O 1
ATOM 650 N N . ARG A 1 85 ? 18.641 -8.359 7.758 1 94.56 85 ARG A N 1
ATOM 651 C CA . ARG A 1 85 ? 19.609 -7.406 8.289 1 94.56 85 ARG A CA 1
ATOM 652 C C . ARG A 1 85 ? 20.156 -6.508 7.188 1 94.56 85 ARG A C 1
ATOM 654 O O . ARG A 1 85 ? 20.234 -5.289 7.355 1 94.56 85 ARG A O 1
ATOM 661 N N . ARG A 1 86 ? 20.531 -7.086 6.07 1 93.81 86 ARG A N 1
ATOM 662 C CA . ARG A 1 86 ? 21.156 -6.332 4.992 1 93.81 86 ARG A CA 1
ATOM 663 C C . ARG A 1 86 ? 20.219 -5.273 4.438 1 93.81 86 ARG A C 1
ATOM 665 O O . ARG A 1 86 ? 20.656 -4.215 3.984 1 93.81 86 ARG A O 1
ATOM 672 N N . HIS A 1 87 ? 18.938 -5.527 4.562 1 93.5 87 HIS A N 1
ATOM 673 C CA . HIS A 1 87 ? 17.953 -4.59 4.023 1 93.5 87 HIS A CA 1
ATOM 674 C C . HIS A 1 87 ? 17.594 -3.518 5.051 1 93.5 87 HIS A C 1
ATOM 676 O O . HIS A 1 87 ? 17.297 -2.381 4.684 1 93.5 87 HIS A O 1
ATOM 682 N N . LEU A 1 88 ? 17.688 -3.859 6.316 1 94.69 88 LEU A N 1
ATOM 683 C CA . LEU A 1 88 ? 17.328 -2.941 7.391 1 94.69 88 LEU A CA 1
ATOM 684 C C . LEU A 1 88 ? 18.484 -2.012 7.727 1 94.69 88 LEU A C 1
ATOM 686 O O . LEU A 1 88 ? 18.281 -0.818 7.961 1 94.69 88 LEU A O 1
ATOM 690 N N . VAL A 1 89 ? 19.766 -2.59 7.672 1 95.25 89 VAL A N 1
ATOM 691 C CA . VAL A 1 89 ? 20.891 -1.841 8.219 1 95.25 89 VAL A CA 1
ATOM 692 C C . VAL A 1 89 ? 21.828 -1.431 7.098 1 95.25 89 VAL A C 1
ATOM 694 O O . VAL A 1 89 ? 22.562 -0.442 7.223 1 95.25 89 VAL A O 1
ATOM 697 N N . GLY A 1 90 ? 21.844 -2.053 5.879 1 91.88 90 GLY A N 1
ATOM 698 C CA . GLY A 1 90 ? 22.641 -1.702 4.707 1 91.88 90 GLY A CA 1
ATOM 699 C C . GLY A 1 90 ? 24.109 -1.476 5.016 1 91.88 90 GLY A C 1
ATOM 700 O O . GLY A 1 90 ? 24.672 -0.444 4.648 1 91.88 90 GLY A O 1
ATOM 701 N N . ASN A 1 91 ? 24.844 -2.34 5.695 1 88 91 ASN A N 1
ATOM 702 C CA . ASN A 1 91 ? 26.234 -2.203 6.133 1 88 91 ASN A CA 1
ATOM 703 C C . ASN A 1 91 ? 26.422 -0.989 7.039 1 88 91 ASN A C 1
ATOM 705 O O . ASN A 1 91 ? 27.438 -0.303 6.961 1 88 91 ASN A O 1
ATOM 709 N N . GLY A 1 92 ? 25.359 -0.585 7.66 1 90.94 92 GLY A N 1
ATOM 710 C CA . GLY A 1 92 ? 25.406 0.517 8.609 1 90.94 92 GLY A CA 1
ATOM 711 C C . GLY A 1 92 ? 25.047 1.854 7.984 1 90.94 92 GLY A C 1
ATOM 712 O O . GLY A 1 92 ? 25.188 2.898 8.625 1 90.94 92 GLY A O 1
ATOM 713 N N . HIS A 1 93 ? 24.5 1.82 6.77 1 93.94 93 HIS A N 1
ATOM 714 C CA . HIS A 1 93 ? 24.297 3.076 6.062 1 93.94 93 HIS A CA 1
ATOM 715 C C . HIS A 1 93 ? 22.812 3.35 5.855 1 93.94 93 HIS A C 1
ATOM 717 O O . HIS A 1 93 ? 22.438 4.289 5.148 1 93.94 93 HIS A O 1
ATOM 723 N N . HIS A 1 94 ? 22 2.508 6.496 1 97.19 94 HIS A N 1
ATOM 724 C CA . HIS A 1 94 ? 20.562 2.785 6.473 1 97.19 94 HIS A CA 1
ATOM 725 C C . HIS A 1 94 ? 20.109 3.467 7.762 1 97.19 94 HIS A C 1
ATOM 727 O O . HIS A 1 94 ? 20.641 3.176 8.836 1 97.19 94 HIS A O 1
ATOM 733 N N . MET A 1 95 ? 19.297 4.406 7.621 1 97.5 95 MET A N 1
ATOM 734 C CA . MET A 1 95 ? 18.609 5.055 8.734 1 97.5 95 MET A CA 1
ATOM 735 C C . MET A 1 95 ? 17.141 4.668 8.773 1 97.5 95 MET A C 1
ATOM 737 O O . MET A 1 95 ? 16.422 4.832 7.781 1 97.5 95 MET A O 1
ATOM 741 N N . VAL A 1 96 ? 16.719 4.109 9.883 1 98.44 96 VAL A N 1
ATOM 742 C CA . VAL A 1 96 ? 15.312 3.76 10.031 1 98.44 96 VAL A CA 1
ATOM 743 C C . VAL A 1 96 ? 14.609 4.805 10.898 1 98.44 96 VAL A C 1
ATOM 745 O O . VAL A 1 96 ? 15 5.035 12.047 1 98.44 96 VAL A O 1
ATOM 748 N N . VAL A 1 97 ? 13.609 5.453 10.352 1 98.81 97 VAL A N 1
ATOM 749 C CA . VAL A 1 97 ? 12.82 6.477 11.031 1 98.81 97 VAL A CA 1
ATOM 750 C C . VAL A 1 97 ? 11.469 5.895 11.438 1 98.81 97 VAL A C 1
ATOM 752 O O . VAL A 1 97 ? 10.648 5.555 10.578 1 98.81 97 VAL A O 1
ATOM 755 N N . ILE A 1 98 ? 11.219 5.801 12.695 1 98.88 98 ILE A N 1
ATOM 756 C CA . ILE A 1 98 ? 9.977 5.254 13.234 1 98.88 98 ILE A CA 1
ATOM 757 C C . ILE A 1 98 ? 9.117 6.383 13.789 1 98.88 98 ILE A C 1
ATOM 759 O O . ILE A 1 98 ? 9.531 7.105 14.695 1 98.88 98 ILE A O 1
ATOM 763 N N . VAL A 1 99 ? 7.898 6.52 13.266 1 98.69 99 VAL A N 1
ATOM 764 C CA . VAL A 1 99 ? 6.961 7.57 13.648 1 98.69 99 VAL A CA 1
ATOM 765 C C . VAL A 1 99 ? 5.895 7 14.578 1 98.69 99 VAL A C 1
ATOM 767 O O . VAL A 1 99 ? 5.168 6.078 14.203 1 98.69 99 VAL A O 1
ATOM 770 N N . SER A 1 100 ? 5.789 7.469 15.75 1 97.5 100 SER A N 1
ATOM 771 C CA . SER A 1 100 ? 4.785 7.098 16.734 1 97.5 100 SER A CA 1
ATOM 772 C C . SER A 1 100 ? 4.641 8.18 17.812 1 97.5 100 SER A C 1
ATOM 774 O O . SER A 1 100 ? 5.508 8.328 18.672 1 97.5 100 SER A O 1
ATOM 776 N N . ASN A 1 101 ? 3.529 8.875 17.75 1 94.94 101 ASN A N 1
ATOM 777 C CA . ASN A 1 101 ? 3.336 9.969 18.688 1 94.94 101 ASN A CA 1
ATOM 778 C C . ASN A 1 101 ? 3.395 9.484 20.141 1 94.94 101 ASN A C 1
ATOM 780 O O . ASN A 1 101 ? 4.078 10.078 20.969 1 94.94 101 ASN A O 1
ATOM 784 N N . SER A 1 102 ? 2.73 8.438 20.484 1 92.94 102 SER A N 1
ATOM 785 C CA . SER A 1 102 ? 2.709 7.938 21.844 1 92.94 102 SER A CA 1
ATOM 786 C C . SER A 1 102 ? 4.02 7.242 22.203 1 92.94 102 SER A C 1
ATOM 788 O O . SER A 1 102 ? 4.402 7.188 23.375 1 92.94 102 SER A O 1
ATOM 790 N N . GLY A 1 103 ? 4.617 6.582 21.25 1 96.12 103 GLY A N 1
ATOM 791 C CA . GLY A 1 103 ? 5.852 5.836 21.453 1 96.12 103 GLY A CA 1
ATOM 792 C C . GLY A 1 103 ? 5.652 4.555 22.234 1 96.12 103 GLY A C 1
ATOM 793 O O . GLY A 1 103 ? 6.613 3.988 22.766 1 96.12 103 GLY A O 1
ATOM 794 N N . THR A 1 104 ? 4.387 4.105 22.281 1 94.69 104 THR A N 1
ATOM 795 C CA . THR A 1 104 ? 4.113 2.99 23.188 1 94.69 104 THR A CA 1
ATOM 796 C C . THR A 1 104 ? 3.619 1.774 22.406 1 94.69 104 THR A C 1
ATOM 798 O O . THR A 1 104 ? 3.377 0.715 23 1 94.69 104 THR A O 1
ATOM 801 N N . VAL A 1 105 ? 3.498 1.901 21.109 1 94.56 105 VAL A N 1
ATOM 802 C CA . VAL A 1 105 ? 3.027 0.792 20.297 1 94.56 105 VAL A CA 1
ATOM 803 C C . VAL A 1 105 ? 4.066 -0.329 20.297 1 94.56 105 VAL A C 1
ATOM 805 O O . VAL A 1 105 ? 5.23 -0.103 19.969 1 94.56 105 VAL A O 1
ATOM 808 N N . SER A 1 106 ? 3.668 -1.544 20.609 1 95.81 106 SER A N 1
ATOM 809 C CA . SER A 1 106 ? 4.574 -2.67 20.812 1 95.81 106 SER A CA 1
ATOM 810 C C . SER A 1 106 ? 5.383 -2.967 19.562 1 95.81 106 SER A C 1
ATOM 812 O O . SER A 1 106 ? 6.582 -3.236 19.641 1 95.81 106 SER A O 1
ATOM 814 N N . ARG A 1 107 ? 4.75 -2.938 18.391 1 96.06 107 ARG A N 1
ATOM 815 C CA . ARG A 1 107 ? 5.406 -3.332 17.156 1 96.06 107 ARG A CA 1
ATOM 816 C C . ARG A 1 107 ? 6.508 -2.346 16.781 1 96.06 107 ARG A C 1
ATOM 818 O O . ARG A 1 107 ? 7.531 -2.736 16.219 1 96.06 107 ARG A O 1
ATOM 825 N N . VAL A 1 108 ? 6.316 -1.066 17.078 1 97.56 108 VAL A N 1
ATOM 826 C CA . VAL A 1 108 ? 7.359 -0.098 16.75 1 97.56 108 VAL A CA 1
ATOM 827 C C . VAL A 1 108 ? 8.516 -0.24 17.75 1 97.56 108 VAL A C 1
ATOM 829 O O . VAL A 1 108 ? 9.68 -0.077 17.375 1 97.56 108 VAL A O 1
ATOM 832 N N . ILE A 1 109 ? 8.18 -0.555 19 1 97.88 109 ILE A N 1
ATOM 833 C CA . ILE A 1 109 ? 9.219 -0.799 20 1 97.88 109 ILE A CA 1
ATOM 834 C C . ILE A 1 109 ? 10.016 -2.041 19.609 1 97.88 109 ILE A C 1
ATOM 836 O O . ILE A 1 109 ? 11.25 -2.031 19.656 1 97.88 109 ILE A O 1
ATOM 840 N N . GLU A 1 110 ? 9.336 -3.084 19.234 1 97.44 110 GLU A N 1
ATOM 841 C CA . GLU A 1 110 ? 9.969 -4.312 18.766 1 97.44 110 GLU A CA 1
ATOM 842 C C . GLU A 1 110 ? 10.945 -4.031 17.625 1 97.44 110 GLU A C 1
ATOM 844 O O . GLU A 1 110 ? 12.07 -4.535 17.625 1 97.44 110 GLU A O 1
ATOM 849 N N . LEU A 1 111 ? 10.516 -3.252 16.656 1 97.81 111 LEU A N 1
ATOM 850 C CA . LEU A 1 111 ? 11.352 -2.928 15.508 1 97.81 111 LEU A CA 1
ATOM 851 C C . LEU A 1 111 ? 12.594 -2.156 15.938 1 97.81 111 LEU A C 1
ATOM 853 O O . LEU A 1 111 ? 13.695 -2.432 15.461 1 97.81 111 LEU A O 1
ATOM 857 N N . ALA A 1 112 ? 12.383 -1.219 16.844 1 98 112 ALA A N 1
ATOM 858 C CA . ALA A 1 112 ? 13.523 -0.452 17.328 1 98 112 ALA A CA 1
ATOM 859 C C . ALA A 1 112 ? 14.547 -1.364 18 1 98 112 ALA A C 1
ATOM 861 O O . ALA A 1 112 ? 15.75 -1.256 17.734 1 98 112 ALA A O 1
ATOM 862 N N . LYS A 1 113 ? 14.094 -2.256 18.859 1 97.75 113 LYS A N 1
ATOM 863 C CA . LYS A 1 113 ? 14.969 -3.229 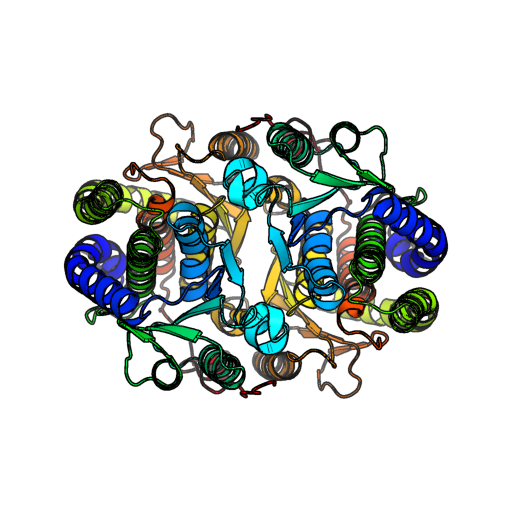19.5 1 97.75 113 LYS A CA 1
ATOM 864 C C . LYS A 1 113 ? 15.727 -4.059 18.469 1 97.75 113 LYS A C 1
ATOM 866 O O . LYS A 1 113 ? 16.922 -4.289 18.609 1 97.75 113 LYS A O 1
ATOM 871 N N . ARG A 1 114 ? 15.031 -4.469 17.453 1 96.75 114 ARG A N 1
ATOM 872 C CA . ARG A 1 114 ? 15.594 -5.316 16.406 1 96.75 114 ARG A CA 1
ATOM 873 C C . ARG A 1 114 ? 16.703 -4.59 15.656 1 96.75 114 ARG A C 1
ATOM 875 O O . ARG A 1 114 ? 17.797 -5.137 15.469 1 96.75 114 ARG A O 1
ATOM 882 N N . ILE A 1 115 ? 16.453 -3.373 15.219 1 96.75 115 ILE A N 1
ATOM 883 C CA . ILE A 1 115 ? 17.438 -2.6 14.469 1 96.75 115 ILE A CA 1
ATOM 884 C C . ILE A 1 115 ? 18.672 -2.363 15.328 1 96.75 115 ILE A C 1
ATOM 886 O O . ILE A 1 115 ? 19.797 -2.512 14.852 1 96.75 115 ILE A O 1
ATOM 890 N N . ARG A 1 116 ? 18.469 -2.059 16.531 1 94.25 116 ARG A N 1
ATOM 891 C CA . ARG A 1 116 ? 19.578 -1.82 17.453 1 94.25 116 ARG A CA 1
ATOM 892 C C . ARG A 1 116 ? 20.422 -3.084 17.641 1 94.25 116 ARG A C 1
ATOM 894 O O . ARG A 1 116 ? 21.641 -3.023 17.656 1 94.25 116 ARG A O 1
ATOM 901 N N . SER A 1 117 ? 19.75 -4.176 17.766 1 94.88 117 SER A N 1
ATOM 902 C CA . SER A 1 117 ? 20.438 -5.441 17.953 1 94.88 117 SER A CA 1
ATOM 903 C C . SER A 1 117 ? 21.312 -5.781 16.75 1 94.88 117 SER A C 1
ATOM 905 O O . SER A 1 117 ? 22.281 -6.531 16.875 1 94.88 117 SER A O 1
ATOM 907 N N . MET A 1 118 ? 21 -5.172 15.633 1 94.94 118 MET A N 1
ATOM 908 C CA . MET A 1 118 ? 21.734 -5.418 14.391 1 94.94 118 MET A CA 1
ATOM 909 C C . MET A 1 118 ? 22.812 -4.355 14.18 1 94.94 118 MET A C 1
ATOM 911 O O . MET A 1 118 ? 23.516 -4.375 13.164 1 94.94 118 MET A O 1
ATOM 915 N N . GLY A 1 119 ? 22.891 -3.42 15.109 1 93.25 119 GLY A N 1
ATOM 916 C CA . GLY A 1 119 ? 23.859 -2.336 14.992 1 93.25 119 GLY A CA 1
ATOM 917 C C . GLY A 1 119 ? 23.406 -1.228 14.062 1 93.25 119 GLY A C 1
ATOM 918 O O . GLY A 1 119 ? 24.219 -0.455 13.562 1 93.25 119 GLY A O 1
ATOM 919 N N . GLY A 1 120 ? 22.094 -1.245 13.805 1 94.94 120 GLY A N 1
ATOM 920 C CA . GLY A 1 120 ? 21.547 -0.219 12.93 1 94.94 120 GLY A CA 1
ATOM 921 C C . GLY A 1 120 ? 21.266 1.086 13.648 1 94.94 120 GLY A C 1
ATOM 922 O O . GLY A 1 120 ? 21.484 1.197 14.852 1 94.94 120 GLY A O 1
ATOM 923 N N . PHE A 1 121 ? 20.859 2.121 12.945 1 96.69 121 PHE A N 1
ATOM 924 C CA . PHE A 1 121 ? 20.578 3.455 13.461 1 96.69 121 PHE A CA 1
ATOM 925 C C . PHE A 1 121 ? 19.078 3.752 13.406 1 96.69 121 PHE A C 1
ATOM 927 O O . PHE A 1 121 ? 18.484 3.777 12.328 1 96.69 121 PHE A O 1
ATOM 934 N N . VAL A 1 122 ? 18.516 4.035 14.516 1 97.31 122 VAL A N 1
ATOM 935 C CA . VAL A 1 122 ? 17.078 4.273 14.625 1 97.31 122 VAL A CA 1
ATOM 936 C C . VAL A 1 122 ? 16.812 5.711 15.07 1 97.31 122 VAL A C 1
ATOM 938 O O . VAL A 1 122 ? 17.406 6.172 16.062 1 97.31 122 VAL A O 1
ATOM 941 N N . VAL A 1 123 ? 15.945 6.387 14.352 1 98.19 123 VAL A N 1
ATOM 942 C CA . VAL A 1 123 ? 15.438 7.695 14.758 1 98.19 123 VAL A CA 1
ATOM 943 C C . VAL A 1 123 ? 13.961 7.582 15.141 1 98.19 123 VAL A C 1
ATOM 945 O O . VAL A 1 123 ? 13.148 7.09 14.359 1 98.19 123 VAL A O 1
ATOM 948 N N . ALA A 1 124 ? 13.609 8.023 16.312 1 98.31 124 ALA A N 1
ATOM 949 C CA . ALA A 1 124 ? 12.219 8.07 16.75 1 98.31 124 ALA A CA 1
ATOM 950 C C . ALA A 1 124 ? 11.625 9.461 16.547 1 98.31 124 ALA A C 1
ATOM 952 O O . ALA A 1 124 ? 12.219 10.461 16.953 1 98.31 124 ALA A O 1
ATOM 953 N N . VAL A 1 125 ? 10.547 9.547 15.883 1 98.5 125 VAL A N 1
ATOM 954 C CA . VAL A 1 125 ? 9.695 10.734 15.852 1 98.5 125 VAL A CA 1
ATOM 955 C C . VAL A 1 125 ? 8.5 10.531 16.766 1 98.5 125 VAL A C 1
ATOM 957 O O . VAL A 1 125 ? 7.57 9.797 16.438 1 98.5 125 VAL A O 1
ATOM 960 N N . THR A 1 126 ? 8.555 11.172 17.906 1 97.94 126 THR A N 1
ATOM 961 C CA . THR A 1 126 ? 7.582 10.844 18.938 1 97.94 126 THR A CA 1
ATOM 962 C C . THR A 1 126 ? 7.32 12.055 19.844 1 97.94 126 THR A C 1
ATOM 964 O O . THR A 1 126 ? 8.148 12.953 19.938 1 97.94 126 THR A O 1
ATOM 967 N N . GLY A 1 127 ? 6.105 12.062 20.391 1 95.69 127 GLY A N 1
ATOM 968 C CA . GLY A 1 127 ? 5.773 13.086 21.375 1 95.69 127 GLY A CA 1
ATOM 969 C C . GLY A 1 127 ? 6.188 12.703 22.797 1 95.69 127 GLY A C 1
ATOM 970 O O . GLY A 1 127 ? 6.176 13.547 23.688 1 95.69 127 GLY A O 1
ATOM 971 N N . ASN A 1 128 ? 6.617 11.5 23 1 95.12 128 ASN A N 1
ATOM 972 C CA . ASN A 1 128 ? 6.938 10.961 24.312 1 95.12 128 ASN A CA 1
ATOM 973 C C . ASN A 1 128 ? 8.398 10.531 24.406 1 95.12 128 ASN A C 1
ATOM 975 O O . ASN A 1 128 ? 8.734 9.383 24.109 1 95.12 128 ASN A O 1
ATOM 979 N N . GLU A 1 129 ? 9.234 11.312 24.984 1 93.12 129 GLU A N 1
ATOM 980 C CA . GLU A 1 129 ? 10.68 11.102 25.016 1 93.12 129 GLU A CA 1
ATOM 981 C C . GLU A 1 129 ? 11.062 10.039 26.047 1 93.12 129 GLU A C 1
ATOM 983 O O . GLU A 1 129 ? 12.203 9.578 26.062 1 93.12 129 GLU A O 1
ATOM 988 N N . THR A 1 130 ? 10.102 9.602 26.781 1 94.69 130 THR A N 1
ATOM 989 C CA . THR A 1 130 ? 10.398 8.586 27.781 1 94.69 130 THR A CA 1
ATOM 990 C C . THR A 1 130 ? 9.727 7.262 27.438 1 94.69 130 THR A C 1
ATOM 992 O O . THR A 1 130 ? 9.711 6.332 28.234 1 94.69 130 THR A O 1
ATOM 995 N N . SER A 1 131 ? 9.203 7.219 26.312 1 94.75 131 SER A N 1
ATOM 996 C CA . SER A 1 131 ? 8.469 6.035 25.859 1 94.75 131 SER A CA 1
ATOM 997 C C . SER A 1 131 ? 9.414 4.875 25.578 1 94.75 131 SER A C 1
ATOM 999 O O . SER A 1 131 ? 10.633 5.062 25.5 1 94.75 131 SER A O 1
ATOM 1001 N N . GLY A 1 132 ? 8.812 3.723 25.438 1 95.44 132 GLY A N 1
ATOM 1002 C CA . GLY A 1 132 ? 9.562 2.549 25.016 1 95.44 132 GLY A CA 1
ATOM 1003 C C . GLY A 1 132 ? 10.289 2.744 23.703 1 95.44 132 GLY A C 1
ATOM 1004 O O . GLY A 1 132 ? 11.422 2.289 23.547 1 95.44 132 GLY A O 1
ATOM 1005 N N . LEU A 1 133 ? 9.703 3.42 22.734 1 97.75 133 LEU A N 1
ATOM 1006 C CA . LEU A 1 133 ? 10.336 3.693 21.453 1 97.75 133 LEU A CA 1
ATOM 1007 C C . LEU A 1 133 ? 11.578 4.555 21.625 1 97.75 133 LEU A C 1
ATOM 1009 O O . LEU A 1 133 ? 12.641 4.246 21.078 1 97.75 133 LEU A O 1
ATOM 1013 N N . SER A 1 134 ? 11.422 5.598 22.453 1 97.44 134 SER A N 1
ATOM 1014 C CA . SER A 1 134 ? 12.516 6.535 22.672 1 97.44 134 SER A CA 1
ATOM 1015 C C . SER A 1 134 ? 13.703 5.848 23.344 1 97.44 134 SER A C 1
ATOM 1017 O O . SER A 1 134 ? 14.859 6.184 23.062 1 97.44 134 SER A O 1
ATOM 1019 N N . GLN A 1 135 ? 13.453 4.941 24.203 1 97.12 135 GLN A N 1
ATOM 1020 C CA . GLN A 1 135 ? 14.492 4.258 24.953 1 97.12 135 GLN A CA 1
ATOM 1021 C C . GLN A 1 135 ? 15.406 3.459 24.031 1 97.12 135 GLN A C 1
ATOM 1023 O O . GLN A 1 135 ? 16.594 3.268 24.328 1 97.12 135 GLN A O 1
ATOM 1028 N N . TYR A 1 136 ? 14.922 3.023 22.938 1 97.19 136 TYR A N 1
ATOM 1029 C CA . TYR A 1 136 ? 15.703 2.162 22.062 1 97.19 136 TYR A CA 1
ATOM 1030 C C . TYR A 1 136 ? 16.125 2.902 20.797 1 97.19 136 TYR A C 1
ATOM 1032 O O . TYR A 1 136 ? 16.703 2.307 19.875 1 97.19 136 TYR A O 1
ATOM 1040 N N . ALA A 1 137 ? 15.867 4.191 20.734 1 97 137 ALA A N 1
ATOM 1041 C CA . ALA A 1 137 ? 16.25 4.992 19.578 1 97 137 ALA A CA 1
ATOM 1042 C C . ALA A 1 137 ? 17.641 5.594 19.75 1 97 137 ALA A C 1
ATOM 1044 O O . ALA A 1 137 ? 18.062 5.891 20.859 1 97 137 ALA A O 1
ATOM 1045 N N . ASP A 1 138 ? 18.359 5.754 18.703 1 95.94 138 ASP A N 1
ATOM 1046 C CA . ASP A 1 138 ? 19.656 6.43 18.719 1 95.94 138 ASP A CA 1
ATOM 1047 C C . ASP A 1 138 ? 19.484 7.945 18.734 1 95.94 138 ASP A C 1
ATOM 1049 O O . ASP A 1 138 ? 20.359 8.672 19.219 1 95.94 138 ASP A O 1
ATOM 1053 N N . ALA A 1 139 ? 18.422 8.43 18.156 1 96.25 139 ALA A N 1
ATOM 1054 C CA . ALA A 1 139 ? 18.047 9.844 18.188 1 96.25 139 ALA A CA 1
ATOM 1055 C C . ALA A 1 139 ? 16.531 10.008 18.281 1 96.25 139 ALA A C 1
ATOM 1057 O O . ALA A 1 139 ? 15.773 9.133 17.844 1 96.25 139 ALA A O 1
ATOM 1058 N N . VAL A 1 140 ? 16.156 11.109 18.859 1 96.5 140 VAL A N 1
ATOM 1059 C CA . VAL A 1 140 ? 14.734 11.398 19.016 1 96.5 140 VAL A CA 1
ATOM 1060 C C . VAL A 1 140 ? 14.422 12.781 18.438 1 96.5 140 VAL A C 1
ATOM 1062 O O . VAL A 1 140 ? 15.086 13.766 18.781 1 96.5 140 VAL A O 1
ATOM 1065 N N . ILE A 1 141 ? 13.531 12.773 17.5 1 97 141 ILE A N 1
ATOM 1066 C CA . ILE A 1 141 ? 12.875 14.016 17.094 1 97 141 ILE A CA 1
ATOM 1067 C C . ILE A 1 141 ? 11.586 14.195 17.875 1 97 141 ILE A C 1
ATOM 1069 O O . ILE A 1 141 ? 10.547 13.625 17.531 1 97 141 ILE A O 1
ATOM 1073 N N . LYS A 1 142 ? 11.633 15.062 18.797 1 94.75 142 LYS A N 1
ATOM 1074 C CA . LYS A 1 142 ? 10.516 15.242 19.719 1 94.75 142 LYS A CA 1
ATOM 1075 C C . LYS A 1 142 ? 9.422 16.109 19.109 1 94.75 142 LYS A C 1
ATOM 1077 O O . LYS A 1 142 ? 9.688 17.234 18.656 1 94.75 142 LYS A O 1
ATOM 1082 N N . LEU A 1 143 ? 8.227 15.422 19.141 1 94.75 143 LEU A N 1
ATOM 1083 C CA . LEU A 1 143 ? 7.043 16.172 18.75 1 94.75 143 LEU A CA 1
ATOM 1084 C C . LEU A 1 143 ? 6.516 17 19.922 1 94.75 143 LEU A C 1
ATOM 1086 O O . LEU A 1 143 ? 6.32 16.484 21.016 1 94.75 143 LEU A O 1
ATOM 1090 N N . GLU A 1 144 ? 6.531 18.328 19.875 1 92 144 GLU A N 1
ATOM 1091 C CA . GLU A 1 144 ? 5.984 19.172 20.938 1 92 144 GLU A CA 1
ATOM 1092 C C . GLU A 1 144 ? 4.582 19.656 20.578 1 92 144 GLU A C 1
ATOM 1094 O O . GLU A 1 144 ? 4.352 20.875 20.484 1 92 144 GLU A O 1
ATOM 1099 N N . ILE A 1 145 ? 3.717 18.672 20.484 1 94.75 145 ILE A N 1
ATOM 1100 C CA . ILE A 1 145 ? 2.328 19 20.188 1 94.75 145 ILE A CA 1
ATOM 1101 C C . ILE A 1 145 ? 1.582 19.344 21.469 1 94.75 145 ILE A C 1
ATOM 1103 O O . ILE A 1 145 ? 1.44 18.5 22.359 1 94.75 145 ILE A O 1
ATOM 1107 N N . PRO A 1 146 ? 1.062 20.547 21.609 1 94.81 146 PRO A N 1
ATOM 1108 C CA . PRO A 1 146 ? 0.343 20.938 22.828 1 94.81 146 PRO A CA 1
ATOM 1109 C C . PRO A 1 146 ? -0.944 20.141 23.031 1 94.81 146 PRO A C 1
ATOM 1111 O O . PRO A 1 146 ? -1.587 19.734 22.047 1 94.81 146 PRO A O 1
ATOM 1114 N N . PRO A 1 147 ? -1.27 19.906 24.312 1 93.12 147 PRO A N 1
ATOM 1115 C CA . PRO A 1 147 ? -2.545 19.234 24.578 1 93.12 147 PRO A CA 1
ATOM 1116 C C . PRO A 1 147 ? -3.732 19.953 23.938 1 93.12 147 PRO A C 1
ATOM 1118 O O . PRO A 1 147 ? -3.738 21.188 23.859 1 93.12 147 PRO A O 1
ATOM 1121 N N . PHE A 1 148 ? -4.691 19.188 23.578 1 94.06 148 PHE A N 1
ATOM 1122 C CA . PHE A 1 148 ? -5.906 19.672 22.938 1 94.06 148 PHE A CA 1
ATOM 1123 C C . PHE A 1 148 ? -7.07 18.719 23.188 1 94.06 148 PHE A C 1
ATOM 1125 O O . PHE A 1 148 ? -6.902 17.672 23.828 1 94.06 148 PHE A O 1
ATOM 1132 N N . VAL A 1 149 ? -8.227 19.062 22.719 1 91.31 149 VAL A N 1
ATOM 1133 C CA . VAL A 1 149 ? -9.383 18.188 22.875 1 91.31 149 VAL A CA 1
ATOM 1134 C C . VAL A 1 149 ? -9.117 16.859 22.188 1 91.31 149 VAL A C 1
ATOM 1136 O O . VAL A 1 149 ? -8.531 16.812 21.094 1 91.31 149 VAL A O 1
ATOM 1139 N N . TYR A 1 150 ? -9.523 15.781 22.844 1 85.44 150 TYR A N 1
ATOM 1140 C CA . TYR A 1 150 ? -9.234 14.43 22.359 1 85.44 150 TYR A CA 1
ATOM 1141 C C . TYR A 1 150 ? -10.172 14.047 21.219 1 85.44 150 TYR A C 1
ATOM 1143 O O . TYR A 1 150 ? -11.398 14.133 21.359 1 85.44 150 TYR A O 1
ATOM 1151 N N . ALA A 1 151 ? -9.648 13.688 20.125 1 85.69 151 ALA A N 1
ATOM 1152 C CA . ALA A 1 151 ? -10.344 13.242 18.922 1 85.69 151 ALA A CA 1
ATOM 1153 C C . ALA A 1 151 ? -9.406 12.453 18.016 1 85.69 151 ALA A C 1
ATOM 1155 O O . ALA A 1 151 ? -8.234 12.25 18.344 1 85.69 151 ALA A O 1
ATOM 1156 N N . PRO A 1 152 ? -9.992 11.812 16.953 1 80.38 152 PRO A N 1
ATOM 1157 C CA . PRO A 1 152 ? -9.094 11.172 15.992 1 80.38 152 PRO A CA 1
ATOM 1158 C C . PRO A 1 152 ? -7.918 12.062 15.594 1 80.38 152 PRO A C 1
ATOM 1160 O O . PRO A 1 152 ? -8.086 13.273 15.43 1 80.38 152 PRO A O 1
ATOM 1163 N N . GLY A 1 153 ? -6.816 11.539 15.414 1 85.69 153 GLY A N 1
ATOM 1164 C CA . GLY A 1 153 ? -5.492 12.133 15.461 1 85.69 153 GLY A CA 1
ATOM 1165 C C . GLY A 1 153 ? -5.184 13 14.258 1 85.69 153 GLY A C 1
ATOM 1166 O O . GLY A 1 153 ? -4.172 12.805 13.586 1 85.69 153 GLY A O 1
ATOM 1167 N N . VAL A 1 154 ? -5.84 14.219 14.148 1 94.94 154 VAL A N 1
ATOM 1168 C CA . VAL A 1 154 ? -5.531 15.148 13.07 1 94.94 154 VAL A CA 1
ATOM 1169 C C . VAL A 1 154 ? -4.301 15.977 13.438 1 94.94 154 VAL A C 1
ATOM 1171 O O . VAL A 1 154 ? -3.414 16.188 12.609 1 94.94 154 VAL A O 1
ATOM 1174 N N . ARG A 1 155 ? -4.188 16.391 14.672 1 96.5 155 ARG A N 1
ATOM 1175 C CA . ARG A 1 155 ? -3.08 17.234 15.133 1 96.5 155 ARG A CA 1
ATOM 1176 C C . ARG A 1 155 ? -1.777 16.438 15.172 1 96.5 155 ARG A C 1
ATOM 1178 O O . ARG A 1 155 ? -0.731 16.938 14.75 1 96.5 155 ARG A O 1
ATOM 1185 N N . SER A 1 156 ? -1.889 15.203 15.695 1 95.88 156 SER A N 1
ATOM 1186 C CA . SER A 1 156 ? -0.685 14.383 15.742 1 95.88 156 SER A CA 1
ATOM 1187 C C . SER A 1 156 ? -0.167 14.078 14.336 1 95.88 156 SER A C 1
ATOM 1189 O O . SER A 1 156 ? 1.044 14.062 14.109 1 95.88 156 SER A O 1
ATOM 1191 N N . TYR A 1 157 ? -1.089 13.82 13.406 1 97.44 157 TYR A N 1
ATOM 1192 C CA . TYR A 1 157 ? -0.692 13.602 12.016 1 97.44 157 TYR A CA 1
ATOM 1193 C C . TYR A 1 157 ? 0.054 14.82 11.469 1 97.44 157 TYR A C 1
ATOM 1195 O O . TYR A 1 157 ? 1.129 14.68 10.883 1 97.44 157 TYR A O 1
ATOM 1203 N N . CYS A 1 158 ? -0.478 15.984 11.688 1 97.94 158 CYS A N 1
ATOM 1204 C CA . CYS A 1 158 ? 0.148 17.219 11.242 1 97.94 158 CYS A CA 1
ATOM 1205 C C . CYS A 1 158 ? 1.537 17.391 11.852 1 97.94 158 CYS A C 1
ATOM 1207 O O . CYS A 1 158 ? 2.5 17.688 11.141 1 97.94 158 CYS A O 1
ATOM 1209 N N . GLY A 1 159 ? 1.602 17.219 13.141 1 97.75 159 GLY A N 1
ATOM 1210 C CA . GLY A 1 159 ? 2.889 17.312 13.812 1 97.75 159 GLY A CA 1
ATOM 1211 C C . GLY A 1 159 ? 3.934 16.375 13.242 1 97.75 159 GLY A C 1
ATOM 1212 O O . GLY A 1 159 ? 5.082 16.766 13.023 1 97.75 159 GLY A O 1
ATOM 1213 N N . CYS A 1 160 ? 3.549 15.117 13.016 1 98.06 160 CYS A N 1
ATOM 1214 C CA . CYS A 1 160 ? 4.457 14.117 12.461 1 98.06 160 CYS A CA 1
ATOM 1215 C C . CYS A 1 160 ? 4.953 14.531 11.078 1 98.06 160 CYS A C 1
ATOM 1217 O O . CYS A 1 160 ? 6.145 14.43 10.789 1 98.06 160 CYS A O 1
ATOM 1219 N N . LEU A 1 161 ? 4.039 15.031 10.234 1 98.06 161 LEU A N 1
ATOM 1220 C CA . LEU A 1 161 ? 4.402 15.445 8.883 1 98.06 161 LEU A CA 1
ATOM 1221 C C . LEU A 1 161 ? 5.383 16.609 8.922 1 98.06 161 LEU A C 1
ATOM 1223 O O . LEU A 1 161 ? 6.387 16.609 8.211 1 98.06 161 LEU A O 1
ATOM 1227 N N . CYS A 1 162 ? 5.066 17.547 9.758 1 98.44 162 CYS A N 1
ATOM 1228 C CA . CYS A 1 162 ? 5.941 18.719 9.883 1 98.44 162 CYS A CA 1
ATOM 1229 C C . CYS A 1 162 ? 7.336 18.297 10.328 1 98.44 162 CYS A C 1
ATOM 1231 O O . CYS A 1 162 ? 8.336 18.766 9.773 1 98.44 162 CYS A O 1
ATOM 1233 N N . ALA A 1 163 ? 7.387 17.438 11.281 1 98.5 163 ALA A N 1
ATOM 1234 C CA . ALA A 1 163 ? 8.672 16.969 11.797 1 98.5 163 ALA A CA 1
ATOM 1235 C C . ALA A 1 163 ? 9.461 16.234 10.719 1 98.5 163 ALA A C 1
ATOM 1237 O O . ALA A 1 163 ? 10.664 16.469 10.547 1 98.5 163 ALA A O 1
ATOM 1238 N N . LEU A 1 164 ? 8.812 15.391 10 1 98.75 164 LEU A N 1
ATOM 1239 C CA . LEU A 1 164 ? 9.461 14.609 8.953 1 98.75 164 LEU A CA 1
ATOM 1240 C C . LEU A 1 164 ? 9.977 15.516 7.84 1 98.75 164 LEU A C 1
ATOM 1242 O O . LEU A 1 164 ? 11.062 15.289 7.297 1 98.75 164 LEU A O 1
ATOM 1246 N N . TYR A 1 165 ? 9.172 16.516 7.473 1 98.69 165 TYR A N 1
ATOM 1247 C CA . TYR A 1 165 ? 9.602 17.438 6.434 1 98.69 165 TYR A CA 1
ATOM 1248 C C . TYR A 1 165 ? 10.82 18.234 6.883 1 98.69 165 TYR A C 1
ATOM 1250 O O . TYR A 1 165 ? 11.773 18.406 6.121 1 98.69 165 TYR A O 1
ATOM 1258 N N . GLN A 1 166 ? 10.805 18.734 8.148 1 98.5 166 GLN A N 1
ATOM 1259 C CA . GLN A 1 166 ? 11.977 19.438 8.664 1 98.5 166 GLN A CA 1
ATOM 1260 C C . GLN A 1 166 ? 13.195 18.516 8.703 1 98.5 166 GLN A C 1
ATOM 1262 O O . GLN A 1 166 ? 14.312 18.953 8.422 1 98.5 166 GLN A O 1
ATOM 1267 N N . MET A 1 167 ? 13 17.297 9.062 1 98.44 167 MET A N 1
ATOM 1268 C CA . MET A 1 167 ? 14.086 16.312 9.055 1 98.44 167 MET A CA 1
ATOM 1269 C C . MET A 1 167 ? 14.656 16.141 7.652 1 98.44 167 MET A C 1
ATOM 1271 O O . MET A 1 167 ? 15.875 16.125 7.473 1 98.44 167 MET A O 1
ATOM 1275 N N . ALA A 1 168 ? 13.781 15.969 6.668 1 98.69 168 ALA A N 1
ATOM 1276 C CA . ALA A 1 168 ? 14.219 15.797 5.285 1 98.69 168 ALA A CA 1
ATOM 1277 C C . ALA A 1 168 ? 15.039 16.984 4.816 1 98.69 168 ALA A C 1
ATOM 1279 O O . ALA A 1 168 ? 16.078 16.828 4.18 1 98.69 168 ALA A O 1
ATOM 1280 N N . ILE A 1 169 ? 14.586 18.203 5.113 1 98.62 169 ILE A N 1
ATOM 1281 C CA . ILE A 1 169 ? 15.289 19.422 4.727 1 98.62 169 ILE A CA 1
ATOM 1282 C C . ILE A 1 169 ? 16.672 19.453 5.383 1 98.62 169 ILE A C 1
ATOM 1284 O O . ILE A 1 169 ? 17.672 19.703 4.711 1 98.62 169 ILE A O 1
ATOM 1288 N N . SER A 1 170 ? 16.703 19.188 6.691 1 98.06 170 SER A N 1
ATOM 1289 C CA . SER A 1 170 ? 17.953 19.219 7.434 1 98.06 170 SER A CA 1
ATOM 1290 C C . SER A 1 170 ? 18.938 18.172 6.918 1 98.06 170 SER A C 1
ATOM 1292 O O . SER A 1 170 ? 20.141 18.438 6.82 1 98.06 170 SER A O 1
ATOM 1294 N N . LEU A 1 171 ? 18.469 17.016 6.613 1 98.12 171 LEU A N 1
ATOM 1295 C CA . LEU A 1 171 ? 19.328 15.961 6.07 1 98.12 171 LEU A CA 1
ATOM 1296 C C . LEU A 1 171 ? 19.844 16.344 4.688 1 98.12 171 LEU A C 1
ATOM 1298 O O . LEU A 1 171 ? 20.969 15.984 4.32 1 98.12 171 LEU A O 1
ATOM 1302 N N . GLY A 1 172 ? 18.938 16.984 3.912 1 98.06 172 GLY A N 1
ATOM 1303 C CA . GLY A 1 172 ? 19.375 17.484 2.623 1 98.06 172 GLY A CA 1
ATOM 1304 C C . GLY A 1 172 ? 20.531 18.453 2.729 1 98.06 172 GLY A C 1
ATOM 1305 O O . GLY A 1 172 ? 21.469 18.406 1.926 1 98.06 172 GLY A O 1
ATOM 1306 N N . GLU A 1 173 ? 20.469 19.344 3.703 1 97.25 173 GLU A N 1
ATOM 1307 C CA . GLU A 1 173 ? 21.594 20.25 3.965 1 97.25 173 GLU A CA 1
ATOM 1308 C C . GLU A 1 173 ? 22.828 19.484 4.441 1 97.25 173 GLU A C 1
ATOM 1310 O O . GLU A 1 173 ? 23.938 19.766 4.004 1 97.25 173 GLU A O 1
ATOM 1315 N N . TYR A 1 174 ? 22.594 18.562 5.305 1 96.69 174 TYR A N 1
ATOM 1316 C CA . TYR A 1 174 ? 23.656 17.781 5.895 1 96.69 174 TYR A CA 1
ATOM 1317 C C . TYR A 1 174 ? 24.453 17.031 4.82 1 96.69 174 TYR A C 1
ATOM 1319 O O . TYR A 1 174 ? 25.688 17 4.855 1 96.69 174 TYR A O 1
ATOM 1327 N N . ASP A 1 175 ? 23.75 16.391 3.867 1 96 175 ASP A N 1
ATOM 1328 C CA . ASP A 1 175 ? 24.469 15.57 2.885 1 96 175 ASP A CA 1
ATOM 1329 C C . ASP A 1 175 ? 24.859 16.391 1.664 1 96 175 ASP A C 1
ATOM 1331 O O . ASP A 1 175 ? 25.438 15.867 0.713 1 96 175 ASP A O 1
ATOM 1335 N N . GLY A 1 176 ? 24.438 17.75 1.616 1 96 176 GLY A N 1
ATOM 1336 C CA . GLY A 1 176 ? 24.891 18.672 0.602 1 96 176 GLY A CA 1
ATOM 1337 C C . GLY A 1 176 ? 23.984 18.75 -0.607 1 96 176 GLY A C 1
ATOM 1338 O O . GLY A 1 176 ? 24.219 19.516 -1.534 1 96 176 GLY A O 1
ATOM 1339 N N . THR A 1 177 ? 22.938 18.016 -0.605 1 96.38 177 THR A N 1
ATOM 1340 C CA . THR A 1 177 ? 22.016 18 -1.739 1 96.38 177 THR A CA 1
ATOM 1341 C C . THR A 1 177 ? 21.219 19.281 -1.811 1 96.38 177 THR A C 1
ATOM 1343 O O . THR A 1 177 ? 20.953 19.797 -2.9 1 96.38 177 THR A O 1
ATOM 1346 N N . LEU A 1 178 ? 20.812 19.734 -0.612 1 96.69 178 LEU A N 1
ATOM 1347 C CA . LEU A 1 178 ? 20.109 21 -0.529 1 96.69 178 LEU A CA 1
ATOM 1348 C C . LEU A 1 178 ? 21.047 22.125 -0.085 1 96.69 178 LEU A C 1
ATOM 1350 O O . LEU A 1 178 ? 21.562 22.094 1.032 1 96.69 178 LEU A O 1
ATOM 1354 N N . GLY A 1 179 ? 21.25 23.078 -0.976 1 96.81 179 GLY A N 1
ATOM 1355 C CA . GLY A 1 179 ? 21.953 24.266 -0.51 1 96.81 179 GLY A CA 1
ATOM 1356 C C . GLY A 1 179 ? 21.172 25.031 0.547 1 96.81 179 GLY A C 1
ATOM 1357 O O . GLY A 1 179 ? 19.953 24.891 0.655 1 96.81 179 GLY A O 1
ATOM 1358 N N . SER A 1 180 ? 21.828 25.875 1.282 1 96.44 180 SER A N 1
ATOM 1359 C CA . SER A 1 180 ? 21.219 26.625 2.369 1 96.44 180 SER A CA 1
ATOM 1360 C C . SER A 1 180 ? 20.109 27.547 1.854 1 96.44 180 SER A C 1
ATOM 1362 O O . SER A 1 180 ? 19.094 27.734 2.523 1 96.44 180 SER A O 1
ATOM 1364 N N . GLU A 1 181 ? 20.281 28.062 0.734 1 97.5 181 GLU A N 1
ATOM 1365 C CA . GLU A 1 181 ? 19.266 28.953 0.165 1 97.5 181 GLU A CA 1
ATOM 1366 C C . GLU A 1 181 ? 17.984 28.203 -0.162 1 97.5 181 GLU A C 1
ATOM 1368 O O . GLU A 1 181 ? 16.891 28.641 0.192 1 97.5 181 GLU A O 1
ATOM 1373 N N . LYS A 1 182 ? 18.203 27.125 -0.904 1 96.69 182 LYS A N 1
ATOM 1374 C CA . LYS A 1 182 ? 17.031 26.328 -1.263 1 96.69 182 LYS A CA 1
ATOM 1375 C C . LYS A 1 182 ? 16.328 25.797 -0.018 1 96.69 182 LYS A C 1
ATOM 1377 O O . LYS A 1 182 ? 15.102 25.797 0.055 1 96.69 182 LYS A O 1
ATOM 1382 N N . ALA A 1 183 ? 17.078 25.312 0.936 1 98.12 183 ALA A N 1
ATOM 1383 C CA . ALA A 1 183 ? 16.516 24.859 2.205 1 98.12 183 ALA A CA 1
ATOM 1384 C C . ALA A 1 183 ? 15.719 25.969 2.883 1 98.12 183 ALA A C 1
ATOM 1386 O O . ALA A 1 183 ? 14.617 25.734 3.385 1 98.12 183 ALA A O 1
ATOM 1387 N N . GLY A 1 184 ? 16.297 27.156 2.891 1 97.75 184 GLY A N 1
ATOM 1388 C CA . GLY A 1 184 ? 15.609 28.312 3.461 1 97.75 184 GLY A CA 1
ATOM 1389 C C . GLY A 1 184 ? 14.297 28.625 2.771 1 97.75 184 GLY A C 1
ATOM 1390 O O . GLY A 1 184 ? 13.32 28.984 3.426 1 97.75 184 GLY A O 1
ATOM 1391 N N . LYS A 1 185 ? 14.25 28.5 1.48 1 98.06 185 LYS A N 1
ATOM 1392 C CA . LYS A 1 185 ? 13.031 28.75 0.714 1 98.06 185 LYS A CA 1
ATOM 1393 C C . LYS A 1 185 ? 11.945 27.734 1.049 1 98.06 185 LYS A C 1
ATOM 1395 O O . LYS A 1 185 ? 10.773 28.078 1.158 1 98.06 185 LYS A O 1
ATOM 1400 N N . ILE A 1 186 ? 12.344 26.438 1.139 1 98.25 186 ILE A N 1
ATOM 1401 C CA . ILE A 1 186 ? 11.383 25.406 1.479 1 98.25 186 ILE A CA 1
ATOM 1402 C C . ILE A 1 186 ? 10.805 25.672 2.869 1 98.25 186 ILE A C 1
ATOM 1404 O O . ILE A 1 186 ? 9.594 25.609 3.068 1 98.25 186 ILE A O 1
ATOM 1408 N N . ARG A 1 187 ? 11.68 26.016 3.838 1 98.12 187 ARG A N 1
ATOM 1409 C CA . ARG A 1 187 ? 11.227 26.312 5.195 1 98.12 187 ARG A CA 1
ATOM 1410 C C . ARG A 1 187 ? 10.312 27.531 5.211 1 98.12 187 ARG A C 1
ATOM 1412 O O . ARG A 1 187 ? 9.328 27.562 5.957 1 98.12 187 ARG A O 1
ATOM 1419 N N . ALA A 1 188 ? 10.648 28.484 4.445 1 97.94 188 ALA A N 1
ATOM 1420 C CA . ALA A 1 188 ? 9.82 29.688 4.367 1 97.94 188 ALA A CA 1
ATOM 1421 C C . ALA A 1 188 ? 8.422 29.344 3.846 1 97.94 188 ALA A C 1
ATOM 1423 O O . ALA A 1 188 ? 7.43 29.922 4.305 1 97.94 188 ALA A O 1
ATOM 1424 N N . GLU A 1 189 ? 8.391 28.484 2.848 1 97.62 189 GLU A N 1
ATOM 1425 C CA . GLU A 1 189 ? 7.102 28.047 2.316 1 97.62 189 GLU A CA 1
ATOM 1426 C C . GLU A 1 189 ? 6.262 27.359 3.393 1 97.62 189 GLU A C 1
ATOM 1428 O O . GLU A 1 189 ? 5.055 27.594 3.48 1 97.62 189 GLU A O 1
ATOM 1433 N N . ILE A 1 190 ? 6.871 26.5 4.184 1 98.06 190 ILE A N 1
ATOM 1434 C CA . ILE A 1 190 ? 6.18 25.812 5.262 1 98.06 190 ILE A CA 1
ATOM 1435 C C . ILE A 1 190 ? 5.699 26.812 6.301 1 98.06 190 ILE A C 1
ATOM 1437 O O . ILE A 1 190 ? 4.566 26.734 6.785 1 98.06 190 ILE A O 1
ATOM 1441 N N . THR A 1 191 ? 6.504 27.828 6.609 1 97.69 191 THR A N 1
ATOM 1442 C CA . THR A 1 191 ? 6.215 28.828 7.617 1 97.69 191 THR A CA 1
ATOM 1443 C C . THR A 1 191 ? 5.027 29.703 7.199 1 97.69 191 THR A C 1
ATOM 1445 O O . THR A 1 191 ? 4.242 30.141 8.039 1 97.69 191 THR A O 1
ATOM 1448 N N . LYS A 1 192 ? 4.844 29.875 5.926 1 97.25 192 LYS A N 1
ATOM 1449 C CA . LYS A 1 192 ? 3.801 30.766 5.418 1 97.25 192 LYS A CA 1
ATOM 1450 C C . LYS A 1 192 ? 2.496 30 5.191 1 97.25 192 LYS A C 1
ATOM 1452 O O . LYS A 1 192 ? 1.431 30.609 5.082 1 97.25 192 LYS A O 1
ATOM 1457 N N . LEU A 1 193 ? 2.586 28.734 5.125 1 97.19 193 LEU A N 1
ATOM 1458 C CA . LEU A 1 193 ? 1.459 27.906 4.727 1 97.19 193 LEU A CA 1
ATOM 1459 C C . LEU A 1 193 ? 0.283 28.078 5.68 1 97.19 193 LEU A C 1
ATOM 1461 O O . LEU A 1 193 ? -0.87 28.141 5.246 1 97.19 193 LEU A O 1
ATOM 1465 N N . PRO A 1 194 ? 0.476 28.172 7.023 1 97.88 194 PRO A N 1
ATOM 1466 C CA . PRO A 1 194 ? -0.639 28.328 7.961 1 97.88 194 PRO A CA 1
ATOM 1467 C C . PRO A 1 194 ? -1.49 29.562 7.684 1 97.88 194 PRO A C 1
ATOM 1469 O O . PRO A 1 194 ? -2.717 29.5 7.793 1 97.88 194 PRO A O 1
ATOM 1472 N N . ASP A 1 195 ? -0.881 30.656 7.344 1 97.62 195 ASP A N 1
ATOM 1473 C CA . ASP A 1 195 ? -1.64 31.875 7.031 1 97.62 195 ASP A CA 1
ATOM 1474 C C . ASP A 1 195 ? -2.51 31.672 5.793 1 97.62 195 ASP A C 1
ATOM 1476 O O . ASP A 1 195 ? -3.664 32.094 5.762 1 97.62 195 ASP A O 1
ATOM 1480 N N . ARG A 1 196 ? -1.971 31.047 4.832 1 96.69 196 ARG A N 1
ATOM 1481 C CA . ARG A 1 196 ? -2.744 30.766 3.627 1 96.69 196 ARG A CA 1
ATOM 1482 C C . ARG A 1 196 ? -3.891 29.812 3.926 1 96.69 196 ARG A C 1
ATOM 1484 O O . ARG A 1 196 ? -5 29.984 3.418 1 96.69 196 ARG A O 1
ATOM 1491 N N . MET A 1 197 ? -3.619 28.812 4.727 1 97.38 197 MET A N 1
ATOM 1492 C CA . MET A 1 197 ? -4.648 27.859 5.121 1 97.38 197 MET A CA 1
ATOM 1493 C C . MET A 1 197 ? -5.805 28.562 5.82 1 97.38 197 MET A C 1
ATOM 1495 O O . MET A 1 197 ? -6.973 28.234 5.586 1 97.38 197 MET A O 1
ATOM 1499 N N . THR A 1 198 ? -5.434 29.5 6.664 1 97.56 198 THR A N 1
ATOM 1500 C CA . THR A 1 198 ? -6.438 30.219 7.449 1 97.56 198 THR A CA 1
ATOM 1501 C C . THR A 1 198 ? -7.438 30.922 6.535 1 97.56 198 THR A C 1
ATOM 1503 O O . THR A 1 198 ? -8.633 30.969 6.832 1 97.56 198 THR A O 1
ATOM 1506 N N . SER A 1 199 ? -6.988 31.391 5.414 1 96.56 199 SER A N 1
ATOM 1507 C CA . SER A 1 199 ? -7.848 32.125 4.48 1 96.56 199 SER A CA 1
ATOM 1508 C C . SER A 1 199 ? -8.852 31.172 3.812 1 96.56 199 SER A C 1
ATOM 1510 O O . SER A 1 199 ? -9.852 31.625 3.248 1 96.56 199 SER A O 1
ATOM 1512 N N . TYR A 1 200 ? -8.625 29.875 3.869 1 97 200 TYR A N 1
ATOM 1513 C CA . TYR A 1 200 ? -9.484 28.906 3.203 1 97 200 TYR A CA 1
ATOM 1514 C C . TYR A 1 200 ? -10.445 28.266 4.195 1 97 200 TYR A C 1
ATOM 1516 O O . TYR A 1 200 ? -11.406 27.594 3.795 1 97 200 TYR A O 1
ATOM 1524 N N . LEU A 1 201 ? -10.258 28.438 5.512 1 96.38 201 LEU A N 1
ATOM 1525 C CA . LEU A 1 201 ? -10.953 27.672 6.539 1 96.38 201 LEU A CA 1
ATOM 1526 C C . LEU A 1 201 ? -12.453 27.906 6.473 1 96.38 201 LEU A C 1
ATOM 1528 O O . LEU A 1 201 ? -13.242 26.953 6.582 1 96.38 201 LEU A O 1
ATOM 1532 N N . ALA A 1 202 ? -12.844 29.141 6.301 1 95.12 202 ALA A N 1
ATOM 1533 C CA . ALA A 1 202 ? -14.266 29.453 6.27 1 95.12 202 ALA A CA 1
ATOM 1534 C C . ALA A 1 202 ? -14.953 28.797 5.07 1 95.12 202 ALA A C 1
ATOM 1536 O O . ALA A 1 202 ? -16.047 28.234 5.203 1 95.12 202 ALA A O 1
ATOM 1537 N N . ASP A 1 203 ? -14.32 28.891 3.908 1 96.38 203 ASP A N 1
ATOM 1538 C CA . ASP A 1 203 ? -14.859 28.266 2.705 1 96.38 203 ASP A CA 1
ATOM 1539 C C . ASP A 1 203 ? -14.898 26.734 2.855 1 96.38 203 ASP A C 1
ATOM 1541 O O . ASP A 1 203 ? -15.875 26.094 2.447 1 96.38 203 ASP A O 1
ATOM 1545 N N . TRP A 1 204 ? -13.852 26.172 3.4 1 97.62 204 TRP A N 1
ATOM 1546 C CA . TRP A 1 204 ? -13.812 24.734 3.637 1 97.62 204 TRP A CA 1
ATOM 1547 C C . TRP A 1 204 ? -14.977 24.297 4.52 1 97.62 204 TRP A C 1
ATOM 1549 O O . TRP A 1 204 ? -15.617 23.266 4.25 1 97.62 204 TRP A O 1
ATOM 1559 N N . GLU A 1 205 ? -15.164 25.031 5.562 1 95.38 205 GLU A N 1
ATOM 1560 C CA . GLU A 1 205 ? -16.219 24.672 6.508 1 95.38 205 GLU A CA 1
ATOM 1561 C C . GLU A 1 205 ? -17.578 24.594 5.816 1 95.38 205 GLU A C 1
ATOM 1563 O O . GLU A 1 205 ? -18.312 23.625 5.996 1 95.38 205 GLU A O 1
ATOM 1568 N N . ILE A 1 206 ? -17.922 25.578 5.047 1 96.69 206 ILE A N 1
ATOM 1569 C CA . ILE A 1 206 ? -19.203 25.641 4.367 1 96.69 206 ILE A CA 1
ATOM 1570 C C . ILE A 1 206 ? -19.297 24.531 3.318 1 96.69 206 ILE A C 1
ATOM 1572 O O . ILE A 1 206 ? -20.281 23.797 3.275 1 96.69 206 ILE A O 1
ATOM 1576 N N . GLN A 1 207 ? -18.312 24.391 2.492 1 97.75 207 GLN A N 1
ATOM 1577 C CA . GLN A 1 207 ? -18.344 23.453 1.382 1 97.75 207 GLN A CA 1
ATOM 1578 C C . GLN A 1 207 ? -18.297 22.016 1.886 1 97.75 207 GLN A C 1
ATOM 1580 O O . GLN A 1 207 ? -18.953 21.125 1.33 1 97.75 207 GLN A O 1
ATOM 1585 N N . ALA A 1 208 ? -17.469 21.797 2.883 1 98 208 ALA A N 1
ATOM 1586 C CA . ALA A 1 208 ? -17.375 20.453 3.445 1 98 208 ALA A CA 1
ATOM 1587 C C . ALA A 1 208 ? -18.688 20.016 4.066 1 98 208 ALA A C 1
ATOM 1589 O O . ALA A 1 208 ? -19.094 18.859 3.951 1 98 208 ALA A O 1
ATOM 1590 N N . ASP A 1 209 ? -19.312 20.969 4.809 1 97.31 209 ASP A N 1
ATOM 1591 C CA . ASP A 1 209 ? -20.625 20.672 5.387 1 97.31 209 ASP A CA 1
ATOM 1592 C C . ASP A 1 209 ? -21.641 20.344 4.297 1 97.31 209 ASP A C 1
ATOM 1594 O O . ASP A 1 209 ? -22.391 19.375 4.414 1 97.31 209 ASP A O 1
ATOM 1598 N N . THR A 1 210 ? -21.656 21.156 3.295 1 97.88 210 THR A N 1
ATOM 1599 C CA . THR A 1 210 ? -22.578 20.969 2.18 1 97.88 210 THR A CA 1
ATOM 1600 C C . THR A 1 210 ? -22.359 19.609 1.529 1 97.88 210 THR A C 1
ATOM 1602 O O . THR A 1 210 ? -23.312 18.859 1.279 1 97.88 210 THR A O 1
ATOM 1605 N N . TYR A 1 211 ? -21.156 19.281 1.314 1 98.06 211 TYR A N 1
ATOM 1606 C CA . TYR A 1 211 ? -20.859 18.016 0.645 1 98.06 211 TYR A CA 1
ATOM 1607 C C . TYR A 1 211 ? -21.141 16.828 1.568 1 98.06 211 TYR A C 1
ATOM 1609 O O . TYR A 1 211 ? -21.578 15.773 1.119 1 98.06 211 TYR A O 1
ATOM 1617 N N . ALA A 1 212 ? -20.766 17 2.811 1 97.88 212 ALA A N 1
ATOM 1618 C CA . ALA A 1 212 ? -21.047 15.961 3.793 1 97.88 212 ALA A CA 1
ATOM 1619 C C . ALA A 1 212 ? -22.531 15.586 3.781 1 97.88 212 ALA A C 1
ATOM 1621 O O . ALA A 1 212 ? -22.891 14.406 3.836 1 97.88 212 ALA A O 1
ATOM 1622 N N . ARG A 1 213 ? -23.406 16.531 3.762 1 97.81 213 ARG A N 1
ATOM 1623 C CA . ARG A 1 213 ? -24.859 16.297 3.729 1 97.81 213 ARG A CA 1
ATOM 1624 C C . ARG A 1 213 ? -25.25 15.523 2.482 1 97.81 213 ARG A C 1
ATOM 1626 O O . ARG A 1 213 ? -26.172 14.703 2.523 1 97.81 213 ARG A O 1
ATOM 1633 N N . LYS A 1 214 ? -24.516 15.734 1.457 1 96.88 214 LYS A N 1
ATOM 1634 C CA . LYS A 1 214 ? -24.797 15.062 0.193 1 96.88 214 LYS A CA 1
ATOM 1635 C C . LYS A 1 214 ? -24.438 13.586 0.265 1 96.88 214 LYS A C 1
ATOM 1637 O O . LYS A 1 214 ? -25.125 12.742 -0.32 1 96.88 214 LYS A O 1
ATOM 1642 N N . ILE A 1 215 ? -23.359 13.242 1.028 1 96.94 215 ILE A N 1
ATOM 1643 C CA . ILE A 1 215 ? -22.859 11.883 0.895 1 96.94 215 ILE A CA 1
ATOM 1644 C C . ILE A 1 215 ? -22.984 11.148 2.229 1 96.94 215 ILE A C 1
ATOM 1646 O O . ILE A 1 215 ? -22.422 10.07 2.406 1 96.94 215 ILE A O 1
ATOM 1650 N N . LYS A 1 216 ? -23.672 11.672 3.189 1 95.38 216 LYS A N 1
ATOM 1651 C CA . LYS A 1 216 ? -23.766 11.07 4.516 1 95.38 216 LYS A CA 1
ATOM 1652 C C . LYS A 1 216 ? -24.406 9.688 4.441 1 95.38 216 LYS A C 1
ATOM 1654 O O . LYS A 1 216 ? -24.156 8.828 5.289 1 95.38 216 LYS A O 1
ATOM 1659 N N . ASN A 1 217 ? -25.25 9.383 3.424 1 93.69 217 ASN A N 1
ATOM 1660 C CA . ASN A 1 217 ? -25.953 8.117 3.309 1 93.69 217 ASN A CA 1
ATOM 1661 C C . ASN A 1 217 ? -25.266 7.18 2.318 1 93.69 217 ASN A C 1
ATOM 1663 O O . ASN A 1 217 ? -25.828 6.148 1.941 1 93.69 217 ASN A O 1
ATOM 1667 N N . ALA A 1 218 ? -24.062 7.559 1.907 1 93.81 218 ALA A N 1
ATOM 1668 C CA . ALA A 1 218 ? -23.297 6.668 1.034 1 93.81 218 ALA A CA 1
ATOM 1669 C C . ALA A 1 218 ? -23.047 5.324 1.71 1 93.81 218 ALA A C 1
ATOM 1671 O O . ALA A 1 218 ? -22.984 5.242 2.939 1 93.81 218 ALA A O 1
ATOM 1672 N N . SER A 1 219 ? -22.938 4.293 0.895 1 90.5 219 SER A N 1
ATOM 1673 C CA . SER A 1 219 ? -22.641 2.961 1.412 1 90.5 219 SER A CA 1
ATOM 1674 C C . SER A 1 219 ? -21.172 2.82 1.792 1 90.5 219 SER A C 1
ATOM 1676 O O . SER A 1 219 ? -20.812 1.929 2.561 1 90.5 219 SER A O 1
ATOM 1678 N N . GLY A 1 220 ? -20.375 3.678 1.258 1 92.5 220 GLY A N 1
ATOM 1679 C CA . GLY A 1 220 ? -18.938 3.686 1.516 1 92.5 220 GLY A CA 1
ATOM 1680 C C . GLY A 1 220 ? -18.219 4.84 0.847 1 92.5 220 GLY A C 1
ATOM 1681 O O . GLY A 1 220 ? -18.844 5.672 0.19 1 92.5 220 GLY A O 1
ATOM 1682 N N . TYR A 1 221 ? -16.953 4.859 1.06 1 95 221 TYR A N 1
ATOM 1683 C CA . TYR A 1 221 ? -16.156 5.988 0.583 1 95 221 TYR A CA 1
ATOM 1684 C C . TYR A 1 221 ? -14.859 5.508 -0.059 1 95 221 TYR A C 1
ATOM 1686 O O . TYR A 1 221 ? -14.242 4.551 0.413 1 95 221 TYR A O 1
ATOM 1694 N N . GLU A 1 222 ? -14.5 6.156 -1.135 1 95.44 222 GLU A N 1
ATOM 1695 C CA . GLU A 1 222 ? -13.219 5.941 -1.806 1 95.44 222 GLU A CA 1
ATOM 1696 C C . GLU A 1 222 ? -12.391 7.223 -1.838 1 95.44 222 GLU A C 1
ATOM 1698 O O . GLU A 1 222 ? -12.828 8.242 -2.375 1 95.44 222 GLU A O 1
ATOM 1703 N N . LEU A 1 223 ? -11.297 7.184 -1.229 1 97.69 223 LEU A N 1
ATOM 1704 C CA . LEU A 1 223 ? -10.359 8.297 -1.311 1 97.69 223 LEU A CA 1
ATOM 1705 C C . LEU A 1 223 ? -9.219 7.977 -2.275 1 97.69 223 LEU A C 1
ATOM 1707 O O . LEU A 1 223 ? -8.57 6.938 -2.154 1 97.69 223 LEU A O 1
ATOM 1711 N N . VAL A 1 224 ? -8.992 8.875 -3.203 1 97.19 224 VAL A N 1
ATOM 1712 C CA . VAL A 1 224 ? -8.094 8.586 -4.316 1 97.19 224 VAL A CA 1
ATOM 1713 C C . VAL A 1 224 ? -7.031 9.672 -4.43 1 97.19 224 VAL A C 1
ATOM 1715 O O . VAL A 1 224 ? -7.316 10.852 -4.223 1 97.19 224 VAL A O 1
ATOM 1718 N N . GLY A 1 225 ? -5.816 9.32 -4.652 1 96.38 225 GLY A N 1
ATOM 1719 C CA . GLY A 1 225 ? -4.695 10.219 -4.918 1 96.38 225 GLY A CA 1
ATOM 1720 C C . GLY A 1 225 ? -3.471 9.492 -5.445 1 96.38 225 GLY A C 1
ATOM 1721 O O . GLY A 1 225 ? -3.453 8.266 -5.523 1 96.38 225 GLY A O 1
ATOM 1722 N N . SER A 1 226 ? -2.463 10.242 -5.852 1 94.31 226 SER A N 1
ATOM 1723 C CA . SER A 1 226 ? -1.188 9.68 -6.289 1 94.31 226 SER A CA 1
ATOM 1724 C C . SER A 1 226 ? -0.014 10.391 -5.629 1 94.31 226 SER A C 1
ATOM 1726 O O . SER A 1 226 ? -0.126 11.555 -5.238 1 94.31 226 SER A O 1
ATOM 1728 N N . GLY A 1 227 ? 1.113 9.688 -5.523 1 91.38 227 GLY A N 1
ATOM 1729 C CA . GLY A 1 227 ? 2.244 10.289 -4.832 1 91.38 227 GLY A CA 1
ATOM 1730 C C . GLY A 1 227 ? 1.938 10.648 -3.391 1 91.38 227 GLY A C 1
ATOM 1731 O O . GLY A 1 227 ? 1.405 9.836 -2.637 1 91.38 227 GLY A O 1
ATOM 1732 N N . SER A 1 228 ? 2.303 11.898 -3.037 1 92.94 228 SER A N 1
ATOM 1733 C CA . SER A 1 228 ? 2.047 12.344 -1.672 1 92.94 228 SER A CA 1
ATOM 1734 C C . SER A 1 228 ? 0.552 12.477 -1.405 1 92.94 228 SER A C 1
ATOM 1736 O O . SER A 1 228 ? 0.108 12.367 -0.261 1 92.94 228 SER A O 1
ATOM 1738 N N . GLN A 1 229 ? -0.238 12.609 -2.441 1 95.75 229 GLN A N 1
ATOM 1739 C CA . GLN A 1 229 ? -1.682 12.727 -2.27 1 95.75 229 GLN A CA 1
ATOM 1740 C C . GLN A 1 229 ? -2.312 11.367 -1.977 1 95.75 229 GLN A C 1
ATOM 1742 O O . GLN A 1 229 ? -3.393 11.297 -1.39 1 95.75 229 GLN A O 1
ATOM 1747 N N . TYR A 1 230 ? -1.631 10.359 -2.43 1 96.56 230 TYR A N 1
ATOM 1748 C CA . TYR A 1 230 ? -2.1 9.047 -2.016 1 96.56 230 TYR A CA 1
ATOM 1749 C C . TYR A 1 230 ? -2.031 8.891 -0.5 1 96.56 230 TYR A C 1
ATOM 1751 O O . TYR A 1 230 ? -2.912 8.281 0.109 1 96.56 230 TYR A O 1
ATOM 1759 N N . ALA A 1 231 ? -0.969 9.406 0.103 1 97.19 231 ALA A N 1
ATOM 1760 C CA . ALA A 1 231 ? -0.863 9.375 1.56 1 97.19 231 ALA A CA 1
ATOM 1761 C C . ALA A 1 231 ? -2.008 10.148 2.209 1 97.19 231 ALA A C 1
ATOM 1763 O O . ALA A 1 231 ? -2.578 9.703 3.207 1 97.19 231 ALA A O 1
ATOM 1764 N N . SER A 1 232 ? -2.359 11.281 1.63 1 97.56 232 SER A N 1
ATOM 1765 C CA . SER A 1 232 ? -3.5 12.047 2.113 1 97.56 232 SER A CA 1
ATOM 1766 C C . SER A 1 232 ? -4.801 11.266 1.966 1 97.56 232 SER A C 1
ATOM 1768 O O . SER A 1 232 ? -5.676 11.344 2.828 1 97.56 232 SER A O 1
ATOM 1770 N N . ALA A 1 233 ? -4.887 10.562 0.87 1 98 233 ALA A N 1
ATOM 1771 C CA . ALA A 1 233 ? -6.051 9.711 0.649 1 98 233 ALA A CA 1
ATOM 1772 C C . ALA A 1 233 ? -6.133 8.609 1.706 1 98 233 ALA A C 1
ATOM 1774 O O . ALA A 1 233 ? -7.219 8.312 2.213 1 98 233 ALA A O 1
ATOM 1775 N N . CYS A 1 234 ? -4.988 8.023 2.029 1 97.38 234 CYS A N 1
ATOM 1776 C CA . CYS A 1 234 ? -4.949 7.008 3.07 1 97.38 234 CYS A CA 1
ATOM 1777 C C . CYS A 1 234 ? -5.398 7.578 4.41 1 97.38 234 CYS A C 1
ATOM 1779 O O . CYS A 1 234 ? -6.203 6.961 5.113 1 97.38 234 CYS A O 1
ATOM 1781 N N . PHE A 1 235 ? -4.941 8.734 4.734 1 97.62 235 PHE A N 1
ATOM 1782 C CA . PHE A 1 235 ? -5.332 9.391 5.98 1 97.62 235 PHE A CA 1
ATOM 1783 C C . PHE A 1 235 ? -6.828 9.688 5.988 1 97.62 235 PHE A C 1
ATOM 1785 O O . PHE A 1 235 ? -7.512 9.422 6.977 1 97.62 235 PHE A O 1
ATOM 1792 N N . GLY A 1 236 ? -7.324 10.242 4.887 1 97.12 236 GLY A N 1
ATOM 1793 C CA . GLY A 1 236 ? -8.75 10.516 4.77 1 97.12 236 GLY A CA 1
ATOM 1794 C C . GLY A 1 236 ? -9.609 9.266 4.891 1 97.12 236 GLY A C 1
ATOM 1795 O O . GLY A 1 236 ? -10.68 9.305 5.496 1 97.12 236 GLY A O 1
ATOM 1796 N N . SER A 1 237 ? -9.148 8.219 4.27 1 95.75 237 SER A N 1
ATOM 1797 C CA . SER A 1 237 ? -9.859 6.949 4.363 1 95.75 237 SER A CA 1
ATOM 1798 C C . SER A 1 237 ? -9.953 6.477 5.812 1 95.75 237 SER A C 1
ATOM 1800 O O . SER A 1 237 ? -11 5.996 6.246 1 95.75 237 SER A O 1
ATOM 1802 N N . ALA A 1 238 ? -8.867 6.633 6.551 1 94.38 238 ALA A N 1
ATOM 1803 C CA . ALA A 1 238 ? -8.875 6.273 7.965 1 94.38 238 ALA A CA 1
ATOM 1804 C C . ALA A 1 238 ? -9.883 7.117 8.742 1 94.38 238 ALA A C 1
ATOM 1806 O O . ALA A 1 238 ? -10.641 6.598 9.562 1 94.38 238 ALA A O 1
ATOM 1807 N N . LYS A 1 239 ? -9.938 8.375 8.445 1 94.75 239 LYS A N 1
ATOM 1808 C CA . LYS A 1 239 ? -10.867 9.266 9.148 1 94.75 239 LYS A CA 1
ATOM 1809 C C . LYS A 1 239 ? -12.312 8.953 8.766 1 94.75 239 LYS A C 1
ATOM 1811 O O . LYS A 1 239 ? -13.211 9.055 9.602 1 94.75 239 LYS A O 1
ATOM 1816 N N . SER A 1 240 ? -12.516 8.633 7.484 1 94.25 240 SER A N 1
ATOM 1817 C CA . SER A 1 240 ? -13.859 8.227 7.074 1 94.25 240 SER A CA 1
ATOM 1818 C C . SER A 1 240 ? -14.328 7.004 7.852 1 94.25 240 SER A C 1
ATOM 1820 O O . SER A 1 240 ? -15.469 6.957 8.312 1 94.25 240 SER A O 1
ATOM 1822 N N . LEU A 1 241 ? -13.469 6.062 7.973 1 90.62 241 LEU A N 1
ATOM 1823 C CA . LEU A 1 241 ? -13.812 4.855 8.719 1 90.62 241 LEU A CA 1
ATOM 1824 C C . LEU A 1 241 ? -14.062 5.18 10.188 1 90.62 241 LEU A C 1
ATOM 1826 O O . LEU A 1 241 ? -15.039 4.715 10.773 1 90.62 241 LEU A O 1
ATOM 1830 N N . GLU A 1 242 ? -13.281 5.973 10.797 1 88.88 242 GLU A N 1
ATOM 1831 C CA . GLU A 1 242 ? -13.352 6.293 12.219 1 88.88 242 GLU A CA 1
ATOM 1832 C C . GLU A 1 242 ? -14.625 7.066 12.547 1 88.88 242 GLU A C 1
ATOM 1834 O O . GLU A 1 242 ? -15.18 6.926 13.641 1 88.88 242 GLU A O 1
ATOM 1839 N N . THR A 1 243 ? -15.047 7.84 11.617 1 90.88 243 THR A N 1
ATOM 1840 C CA . THR A 1 243 ? -16.172 8.719 11.914 1 90.88 243 THR A CA 1
ATOM 1841 C C . THR A 1 243 ? -17.484 8.078 11.484 1 90.88 243 THR A C 1
ATOM 1843 O O . THR A 1 243 ? -18.531 8.312 12.102 1 90.88 243 THR A O 1
ATOM 1846 N N . THR A 1 244 ? -17.438 7.238 10.43 1 89.12 244 THR A N 1
ATOM 1847 C CA . THR A 1 244 ? -18.703 6.754 9.891 1 89.12 244 THR A CA 1
ATOM 1848 C C . THR A 1 244 ? -18.891 5.27 10.195 1 89.12 244 THR A C 1
ATOM 1850 O O . THR A 1 244 ? -20.016 4.773 10.219 1 89.12 244 THR A O 1
ATOM 1853 N N . GLY A 1 245 ? -17.781 4.594 10.328 1 87 245 GLY A N 1
ATOM 1854 C CA . GLY A 1 245 ? -17.828 3.15 10.5 1 87 245 GLY A CA 1
ATOM 1855 C C . GLY A 1 245 ? -18.156 2.414 9.211 1 87 245 GLY A C 1
ATOM 1856 O O . GLY A 1 245 ? -18.391 1.204 9.227 1 87 245 GLY A O 1
ATOM 1857 N N . LYS A 1 246 ? -18.203 3.09 8.109 1 89.06 246 LYS A N 1
ATOM 1858 C CA . LYS A 1 246 ? -18.547 2.502 6.816 1 89.06 246 LYS A CA 1
ATOM 1859 C C . LYS A 1 246 ? -17.297 2.082 6.051 1 89.06 246 LYS A C 1
ATOM 1861 O O . LYS A 1 246 ? -16.203 2.58 6.32 1 89.06 246 LYS A O 1
ATOM 1866 N N . PRO A 1 247 ? -17.469 1.139 5.09 1 88.62 247 PRO A N 1
ATOM 1867 C CA . PRO A 1 247 ? -16.312 0.739 4.285 1 88.62 247 PRO A CA 1
ATOM 1868 C C . PRO A 1 247 ? -15.617 1.923 3.611 1 88.62 247 PRO A C 1
ATOM 1870 O O . PRO A 1 247 ? -16.297 2.797 3.057 1 88.62 247 PRO A O 1
ATOM 1873 N N . SER A 1 248 ? -14.352 1.95 3.771 1 92.31 248 SER A N 1
ATOM 1874 C CA . SER A 1 248 ? -13.531 3.016 3.205 1 92.31 248 SER A CA 1
ATOM 1875 C C . SER A 1 248 ? -12.297 2.453 2.516 1 92.31 248 SER A C 1
ATOM 1877 O O . SER A 1 248 ? -11.586 1.617 3.082 1 92.31 248 SER A O 1
ATOM 1879 N N . ILE A 1 249 ? -12.047 2.941 1.263 1 91.94 249 ILE A N 1
ATOM 1880 C CA . ILE A 1 249 ? -10.953 2.43 0.45 1 91.94 249 ILE A CA 1
ATOM 1881 C C . ILE A 1 249 ? -10.062 3.588 -0.005 1 91.94 249 ILE A C 1
ATOM 1883 O O . ILE A 1 249 ? -10.562 4.617 -0.463 1 91.94 249 ILE A O 1
ATOM 1887 N N . ALA A 1 250 ? -8.789 3.418 0.201 1 95.25 250 ALA A N 1
ATOM 1888 C CA . ALA A 1 250 ? -7.82 4.324 -0.413 1 95.25 250 ALA A CA 1
ATOM 1889 C C . ALA A 1 250 ? -7.176 3.688 -1.643 1 95.25 250 ALA A C 1
ATOM 1891 O O . ALA A 1 250 ? -6.82 2.508 -1.624 1 95.25 250 ALA A O 1
ATOM 1892 N N . GLN A 1 251 ? -7.062 4.469 -2.688 1 94.44 251 GLN A N 1
ATOM 1893 C CA . GLN A 1 251 ? -6.508 3.945 -3.93 1 94.44 251 GLN A CA 1
ATOM 1894 C C . GLN A 1 251 ? -5.742 5.023 -4.688 1 94.44 251 GLN A C 1
ATOM 1896 O O . GLN A 1 251 ? -6.023 6.215 -4.539 1 94.44 251 GLN A O 1
ATOM 1901 N N . ASN A 1 252 ? -4.746 4.547 -5.48 1 94.94 252 ASN A N 1
ATOM 1902 C CA . ASN A 1 252 ? -4.129 5.508 -6.387 1 94.94 252 ASN A CA 1
ATOM 1903 C C . ASN A 1 252 ? -4.949 5.688 -7.66 1 94.94 252 ASN A C 1
ATOM 1905 O O . ASN A 1 252 ? -5.816 4.867 -7.965 1 94.94 252 ASN A O 1
ATOM 1909 N N . THR A 1 253 ? -4.641 6.703 -8.414 1 94.44 253 THR A N 1
ATOM 1910 C CA . THR A 1 253 ? -5.473 7.109 -9.547 1 94.44 253 THR A CA 1
ATOM 1911 C C . THR A 1 253 ? -5.441 6.055 -10.648 1 94.44 253 THR A C 1
ATOM 1913 O O . THR A 1 253 ? -6.438 5.844 -11.344 1 94.44 253 THR A O 1
ATOM 1916 N N . GLU A 1 254 ? -4.32 5.367 -10.812 1 94.5 254 GLU A N 1
ATOM 1917 C CA . GLU A 1 254 ? -4.223 4.375 -11.875 1 94.5 254 GLU A CA 1
ATOM 1918 C C . GLU A 1 254 ? -5.031 3.123 -11.539 1 94.5 254 GLU A C 1
ATOM 1920 O O . GLU A 1 254 ? -5.832 2.658 -12.352 1 94.5 254 GLU A O 1
ATOM 1925 N N . ASP A 1 255 ? -4.895 2.646 -10.367 1 92.44 255 ASP A N 1
ATOM 1926 C CA . ASP A 1 255 ? -5.562 1.41 -9.977 1 92.44 255 ASP A CA 1
ATOM 1927 C C . ASP A 1 255 ? -7.066 1.624 -9.82 1 92.44 255 ASP A C 1
ATOM 1929 O O . ASP A 1 255 ? -7.848 0.671 -9.883 1 92.44 255 ASP A O 1
ATOM 1933 N N . TRP A 1 256 ? -7.465 2.854 -9.57 1 92.88 256 TRP A N 1
ATOM 1934 C CA . TRP A 1 256 ? -8.891 3.162 -9.562 1 92.88 256 TRP A CA 1
ATOM 1935 C C . TRP A 1 256 ? -9.547 2.738 -10.875 1 92.88 256 TRP A C 1
ATOM 1937 O O . TRP A 1 256 ? -10.648 2.191 -10.875 1 92.88 256 TRP A O 1
ATOM 1947 N N . PHE A 1 257 ? -8.852 2.883 -11.977 1 91.12 257 PHE A N 1
ATOM 1948 C CA . PHE A 1 257 ? -9.383 2.523 -13.281 1 91.12 257 PHE A CA 1
ATOM 1949 C C . PHE A 1 257 ? -9.398 1.011 -13.469 1 91.12 257 PHE A C 1
ATOM 1951 O O . PHE A 1 257 ? -10.117 0.49 -14.32 1 91.12 257 PHE A O 1
ATOM 1958 N N . HIS A 1 258 ? -8.641 0.352 -12.672 1 87 258 HIS A N 1
ATOM 1959 C CA . HIS A 1 258 ? -8.562 -1.099 -12.805 1 87 258 HIS A CA 1
ATOM 1960 C C . HIS A 1 258 ? -9.578 -1.789 -11.898 1 87 258 HIS A C 1
ATOM 1962 O O . HIS A 1 258 ? -9.992 -2.92 -12.172 1 87 258 HIS A O 1
ATOM 1968 N N . MET A 1 259 ? -10.039 -1.129 -10.891 1 80.56 259 MET A N 1
ATOM 1969 C CA . MET A 1 259 ? -10.828 -1.812 -9.867 1 80.56 259 MET A CA 1
ATOM 1970 C C . MET A 1 259 ? -12.242 -1.235 -9.797 1 80.56 259 MET A C 1
ATOM 1972 O O . MET A 1 259 ? -13.211 -1.979 -9.656 1 80.56 259 MET A O 1
ATOM 1976 N N . ASN A 1 260 ? -12.477 -0.012 -9.992 1 74.25 260 ASN A N 1
ATOM 1977 C CA . ASN A 1 260 ? -13.703 0.709 -9.672 1 74.25 260 ASN A CA 1
ATOM 1978 C C . ASN A 1 260 ? -14.883 0.206 -10.508 1 74.25 260 ASN A C 1
ATOM 1980 O O . ASN A 1 260 ? -16.031 0.245 -10.055 1 74.25 260 ASN A O 1
ATOM 1984 N N . PHE A 1 261 ? -14.594 -0.38 -11.578 1 74.31 261 PHE A N 1
ATOM 1985 C CA . PHE A 1 261 ? -15.656 -0.753 -12.508 1 74.31 261 PHE A CA 1
ATOM 1986 C C . PHE A 1 261 ? -16.312 -2.062 -12.078 1 74.31 261 PHE A C 1
ATOM 1988 O O . PHE A 1 261 ? -17.266 -2.521 -12.711 1 74.31 261 PHE A O 1
ATOM 1995 N N . PHE A 1 262 ? -15.875 -2.512 -10.961 1 77.44 262 PHE A N 1
ATOM 1996 C CA . PHE A 1 262 ? -16.469 -3.762 -10.5 1 77.44 262 PHE A CA 1
ATOM 1997 C C . PHE A 1 262 ? -17.438 -3.51 -9.352 1 77.44 262 PHE A C 1
ATOM 1999 O O . PHE A 1 262 ? -18.188 -4.406 -8.953 1 77.44 262 PHE A O 1
ATOM 2006 N N . ILE A 1 263 ? -17.391 -2.27 -8.859 1 80.62 263 ILE A N 1
ATOM 2007 C CA . ILE A 1 263 ? -18.266 -1.952 -7.742 1 80.62 263 ILE A CA 1
ATOM 2008 C C . ILE A 1 263 ? -19.719 -1.958 -8.203 1 80.62 263 ILE A C 1
ATOM 2010 O O . ILE A 1 263 ? -20.062 -1.321 -9.203 1 80.62 263 ILE A O 1
ATOM 2014 N N . ARG A 1 264 ? -20.641 -2.615 -7.527 1 79.38 264 ARG A N 1
ATOM 2015 C CA . ARG A 1 264 ? -22.031 -2.744 -7.91 1 79.38 264 ARG A CA 1
ATOM 2016 C C . ARG A 1 264 ? -22.844 -1.531 -7.457 1 79.38 264 ARG A C 1
ATOM 2018 O O . ARG A 1 264 ? -23.656 -1.002 -8.219 1 79.38 264 ARG A O 1
ATOM 2025 N N . ASP A 1 265 ? -22.594 -1.117 -6.262 1 80.69 265 ASP A N 1
ATOM 2026 C CA . ASP A 1 265 ? -23.328 0.027 -5.719 1 80.69 265 ASP A CA 1
ATOM 2027 C C . ASP A 1 265 ? -22.578 1.332 -6 1 80.69 265 ASP A C 1
ATOM 2029 O O . ASP A 1 265 ? -22.312 2.113 -5.086 1 80.69 265 ASP A O 1
ATOM 2033 N N . VAL A 1 266 ? -22.375 1.541 -7.254 1 77.12 266 VAL A N 1
ATOM 2034 C CA . VAL A 1 266 ? -21.453 2.6 -7.672 1 77.12 266 VAL A CA 1
ATOM 2035 C C . VAL A 1 266 ? -22.062 3.963 -7.336 1 77.12 266 VAL A C 1
ATOM 2037 O O . VAL A 1 266 ? -21.328 4.902 -6.992 1 77.12 266 VAL A O 1
ATOM 2040 N N . TYR A 1 267 ? -23.328 4.043 -7.285 1 82.38 267 TYR A N 1
ATOM 2041 C CA . TYR A 1 267 ? -24 5.328 -7.094 1 82.38 267 TYR A CA 1
ATOM 2042 C C . TYR A 1 267 ? -24.016 5.715 -5.617 1 82.38 267 TYR A C 1
ATOM 2044 O O . TYR A 1 267 ? -24.297 6.863 -5.273 1 82.38 267 TYR A O 1
ATOM 2052 N N . HIS A 1 268 ? -23.625 4.734 -4.816 1 88.31 268 HIS A N 1
ATOM 2053 C CA . HIS A 1 268 ? -23.641 5.016 -3.387 1 88.31 268 HIS A CA 1
ATOM 2054 C C . HIS A 1 268 ? -22.25 4.887 -2.779 1 88.31 268 HIS A C 1
ATOM 2056 O O . HIS A 1 268 ? -22.109 4.781 -1.56 1 88.31 268 HIS A O 1
ATOM 2062 N N . MET A 1 269 ? -21.312 4.871 -3.637 1 91.44 269 MET A N 1
ATOM 2063 C CA . MET A 1 269 ? -19.922 4.957 -3.201 1 91.44 269 MET A CA 1
ATOM 2064 C C . MET A 1 269 ? -19.328 6.32 -3.547 1 91.44 269 MET A C 1
ATOM 2066 O O . MET A 1 269 ? -19.094 6.621 -4.719 1 91.44 269 MET A O 1
ATOM 2070 N N . ALA A 1 270 ? -19.141 7.109 -2.557 1 96.06 270 ALA A N 1
ATOM 2071 C CA . ALA A 1 270 ? -18.656 8.461 -2.799 1 96.06 270 ALA A CA 1
ATOM 2072 C C . ALA A 1 270 ? -17.141 8.477 -3.014 1 96.06 270 ALA A C 1
ATOM 2074 O O . ALA A 1 270 ? -16.406 7.746 -2.338 1 96.06 270 ALA A O 1
ATOM 2075 N N . VAL A 1 271 ? -16.719 9.305 -3.961 1 96.56 271 VAL A N 1
ATOM 2076 C CA . VAL A 1 271 ? -15.297 9.43 -4.281 1 96.56 271 VAL A CA 1
ATOM 2077 C C . VAL A 1 271 ? -14.789 10.797 -3.828 1 96.56 271 VAL A C 1
ATOM 2079 O O . VAL A 1 271 ? -15.391 11.828 -4.137 1 96.56 271 VAL A O 1
ATOM 2082 N N . ILE A 1 272 ? -13.734 10.844 -3.064 1 98.38 272 ILE A N 1
ATOM 2083 C CA . ILE A 1 272 ? -12.969 12.047 -2.787 1 98.38 272 ILE A CA 1
ATOM 2084 C C . ILE A 1 272 ? -11.594 11.953 -3.445 1 98.38 272 ILE A C 1
ATOM 2086 O O . ILE A 1 272 ? -10.781 11.102 -3.072 1 98.38 272 ILE A O 1
ATOM 2090 N N . LEU A 1 273 ? -11.406 12.758 -4.434 1 98.12 273 LEU A N 1
ATOM 2091 C CA . LEU A 1 273 ? -10.172 12.781 -5.211 1 98.12 273 LEU A CA 1
ATOM 2092 C C . LEU A 1 273 ? -9.266 13.922 -4.766 1 98.12 273 LEU A C 1
ATOM 2094 O O . LEU A 1 273 ? -9.68 15.086 -4.773 1 98.12 273 LEU A O 1
ATOM 2098 N N . ILE A 1 274 ? -8.062 13.625 -4.316 1 97.94 274 ILE A N 1
ATOM 2099 C CA . ILE A 1 274 ? -7.086 14.617 -3.885 1 97.94 274 ILE A CA 1
ATOM 2100 C C . ILE A 1 274 ? -6 14.773 -4.949 1 97.94 274 ILE A C 1
ATOM 2102 O O . ILE A 1 274 ? -5.285 13.812 -5.258 1 97.94 274 ILE A O 1
ATOM 2106 N N . VAL A 1 275 ? -5.879 16.016 -5.48 1 94.88 275 VAL A N 1
ATOM 2107 C CA . VAL A 1 275 ? -5.055 16.234 -6.664 1 94.88 275 VAL A CA 1
ATOM 2108 C C . VAL A 1 275 ? -4.215 17.5 -6.484 1 94.88 275 VAL A C 1
ATOM 2110 O O . VAL A 1 275 ? -4.695 18.5 -5.957 1 94.88 275 VAL A O 1
ATOM 2113 N N . ASN A 1 276 ? -2.982 17.344 -6.863 1 90.25 276 ASN A N 1
ATOM 2114 C CA . ASN A 1 276 ? -2.084 18.484 -6.977 1 90.25 276 ASN A CA 1
ATOM 2115 C C . ASN A 1 276 ? -1.875 18.891 -8.43 1 90.25 276 ASN A C 1
ATOM 2117 O O . ASN A 1 276 ? -1.66 18.031 -9.297 1 90.25 276 ASN A O 1
ATOM 2121 N N . GLU A 1 277 ? -1.905 20.141 -8.664 1 86.38 277 GLU A N 1
ATOM 2122 C CA . GLU A 1 277 ? -1.761 20.641 -10.023 1 86.38 277 GLU A CA 1
ATOM 2123 C C . GLU A 1 277 ? -0.368 20.359 -10.578 1 86.38 277 GLU A C 1
ATOM 2125 O O . GLU A 1 277 ? -0.223 19.984 -11.742 1 86.38 277 GLU A O 1
ATOM 2130 N N . ALA A 1 278 ? 0.617 20.516 -9.742 1 77.62 278 ALA A N 1
ATOM 2131 C CA . ALA A 1 278 ? 2.002 20.438 -10.195 1 77.62 278 ALA A CA 1
ATOM 2132 C C . ALA A 1 278 ? 2.451 18.984 -10.328 1 77.62 278 ALA A C 1
ATOM 2134 O O . ALA A 1 278 ? 3.438 18.688 -11.008 1 77.62 278 ALA A O 1
ATOM 2135 N N . GLU A 1 279 ? 1.712 18.203 -9.75 1 71.31 279 GLU A N 1
ATOM 2136 C CA . GLU A 1 279 ? 2.145 16.812 -9.812 1 71.31 279 GLU A CA 1
ATOM 2137 C C . GLU A 1 279 ? 1.803 16.188 -11.164 1 71.31 279 GLU A C 1
ATOM 2139 O O . GLU A 1 279 ? 0.798 16.547 -11.781 1 71.31 279 GLU A O 1
ATOM 2144 N N . GLY A 1 280 ? 2.631 15.414 -11.617 1 73.81 280 GLY A N 1
ATOM 2145 C CA . GLY A 1 280 ? 2.51 14.789 -12.922 1 73.81 280 GLY A CA 1
ATOM 2146 C C . GLY A 1 280 ? 1.252 13.953 -13.07 1 73.81 280 GLY A C 1
ATOM 2147 O O . GLY A 1 280 ? 0.862 13.594 -14.188 1 73.81 280 GLY A O 1
ATOM 2148 N N . SER A 1 281 ? 0.556 13.805 -12.07 1 79.56 281 SER A N 1
ATOM 2149 C CA . SER A 1 281 ? -0.582 12.891 -12.156 1 79.56 281 SER A CA 1
ATOM 2150 C C . SER A 1 281 ? -1.884 13.648 -12.383 1 79.56 281 SER A C 1
ATOM 2152 O O . SER A 1 281 ? -2.959 13.047 -12.438 1 79.56 281 SER A O 1
ATOM 2154 N N . VAL A 1 282 ? -1.848 14.914 -12.602 1 88.75 282 VAL A N 1
ATOM 2155 C CA . VAL A 1 282 ? -3.053 15.727 -12.742 1 88.75 282 VAL A CA 1
ATOM 2156 C C . VAL A 1 282 ? -3.832 15.281 -13.977 1 88.75 282 VAL A C 1
ATOM 2158 O O . VAL A 1 282 ? -5.062 15.266 -13.969 1 88.75 282 VAL A O 1
ATOM 2161 N N . SER A 1 283 ? -3.184 14.914 -14.984 1 90.94 283 SER A N 1
ATOM 2162 C CA . SER A 1 283 ? -3.863 14.469 -16.203 1 90.94 283 SER A CA 1
ATOM 2163 C C . SER A 1 283 ? -4.688 13.211 -15.945 1 90.94 283 SER A C 1
ATOM 2165 O O . SER A 1 283 ? -5.797 13.078 -16.453 1 90.94 283 SER A O 1
ATOM 2167 N N . ARG A 1 284 ? -4.09 12.312 -15.195 1 93.75 284 ARG A N 1
ATOM 2168 C CA . ARG A 1 284 ? -4.812 11.078 -14.883 1 93.75 284 ARG A CA 1
ATOM 2169 C C . ARG A 1 284 ? -6.008 11.359 -13.977 1 93.75 284 ARG A C 1
ATOM 2171 O O . ARG A 1 284 ? -7.059 10.727 -14.109 1 93.75 284 ARG A O 1
ATOM 2178 N N . ALA A 1 285 ? -5.824 12.32 -13.086 1 94.5 285 ALA A N 1
ATOM 2179 C CA . ALA A 1 285 ? -6.934 12.773 -12.242 1 94.5 285 ALA A CA 1
ATOM 2180 C C . ALA A 1 285 ? -8.055 13.359 -13.094 1 94.5 285 ALA A C 1
ATOM 2182 O O . ALA A 1 285 ? -9.234 13.125 -12.82 1 94.5 285 ALA A O 1
ATOM 2183 N N . GLU A 1 286 ? -7.699 14.078 -14.109 1 95.06 286 GLU A N 1
ATOM 2184 C CA . GLU A 1 286 ? -8.695 14.648 -15.008 1 95.06 286 GLU A CA 1
ATOM 2185 C C . GLU A 1 286 ? -9.492 13.562 -15.719 1 95.06 286 GLU A C 1
ATOM 2187 O O . GLU A 1 286 ? -10.711 13.672 -15.859 1 95.06 286 GLU A O 1
ATOM 2192 N N . GLU A 1 287 ? -8.82 12.555 -16.188 1 93.62 287 GLU A N 1
ATOM 2193 C CA . GLU A 1 287 ? -9.516 11.422 -16.797 1 93.62 287 GLU A CA 1
ATOM 2194 C C . GLU A 1 287 ? -10.484 10.773 -15.805 1 93.62 287 GLU A C 1
ATOM 2196 O O . GLU A 1 287 ? -11.602 10.414 -16.172 1 93.62 287 GLU A O 1
ATOM 2201 N N . LEU A 1 288 ? -10.016 10.625 -14.562 1 94.75 288 LEU A N 1
ATOM 2202 C CA . LEU A 1 288 ? -10.844 10.039 -13.516 1 94.75 288 LEU A CA 1
ATOM 2203 C C . LEU A 1 288 ? -12.102 10.875 -13.281 1 94.75 288 LEU A C 1
ATOM 2205 O O . LEU A 1 288 ? -13.203 10.328 -13.18 1 94.75 288 LEU A O 1
ATOM 2209 N N . ILE A 1 289 ? -11.914 12.18 -13.234 1 96 289 ILE A N 1
ATOM 2210 C CA . ILE A 1 289 ? -13.039 13.086 -13.023 1 96 289 ILE A CA 1
ATOM 2211 C C . ILE A 1 289 ? -14.07 12.891 -14.133 1 96 289 ILE A C 1
ATOM 2213 O O . ILE A 1 289 ? -15.258 12.727 -13.867 1 96 289 ILE A O 1
ATOM 2217 N N . GLY A 1 290 ? -13.625 12.852 -15.375 1 92.88 290 GLY A N 1
ATOM 2218 C CA . GLY A 1 290 ? -14.523 12.664 -16.5 1 92.88 290 GLY A CA 1
ATOM 2219 C C . GLY A 1 290 ? -15.336 11.383 -16.422 1 92.88 290 GLY A C 1
ATOM 2220 O O . GLY A 1 290 ? -16.562 11.406 -16.562 1 92.88 290 GLY A O 1
ATOM 2221 N N . VAL A 1 291 ? -14.695 10.312 -16.094 1 90.69 291 VAL A N 1
ATOM 2222 C CA . VAL A 1 291 ? -15.336 9 -16.062 1 90.69 291 VAL A CA 1
ATOM 2223 C C . VAL A 1 291 ? -16.297 8.922 -14.883 1 90.69 291 VAL A C 1
ATOM 2225 O O . VAL A 1 291 ? -17.422 8.43 -15.016 1 90.69 291 VAL A O 1
ATOM 2228 N N . ALA A 1 292 ? -15.852 9.398 -13.711 1 91.75 292 ALA A N 1
ATOM 2229 C CA . ALA A 1 292 ? -16.672 9.352 -12.508 1 91.75 292 ALA A CA 1
ATOM 2230 C C . ALA A 1 292 ? -17.953 10.172 -12.688 1 91.75 292 ALA A C 1
ATOM 2232 O O . ALA A 1 292 ? -19.047 9.734 -12.32 1 91.75 292 ALA A O 1
ATOM 2233 N N . GLU A 1 293 ? -17.828 11.32 -13.242 1 92 293 GLU A N 1
ATOM 2234 C CA . GLU A 1 293 ? -18.984 12.188 -13.453 1 92 293 GLU A CA 1
ATOM 2235 C C . GLU A 1 293 ? -19.922 11.617 -14.508 1 92 293 GLU A C 1
ATOM 2237 O O . GLU A 1 293 ? -21.156 11.703 -14.367 1 92 293 GLU A O 1
ATOM 2242 N N . GLU A 1 294 ? -19.344 11.039 -15.539 1 87.38 294 GLU A N 1
ATOM 2243 C CA . GLU A 1 294 ? -20.172 10.375 -16.547 1 87.38 294 GLU A CA 1
ATOM 2244 C C . GLU A 1 294 ? -20.953 9.219 -15.938 1 87.38 294 GLU A C 1
ATOM 2246 O O . GLU A 1 294 ? -22.109 8.977 -16.312 1 87.38 294 GLU A O 1
ATOM 2251 N N . MET A 1 295 ? -20.438 8.555 -15.023 1 84.12 295 MET A N 1
ATOM 2252 C CA . MET A 1 295 ? -21.062 7.414 -14.359 1 84.12 295 MET A CA 1
ATOM 2253 C C . MET A 1 295 ? -22.094 7.871 -13.344 1 84.12 295 MET A C 1
ATOM 2255 O O . MET A 1 295 ? -22.938 7.086 -12.914 1 84.12 295 MET A O 1
ATOM 2259 N N . GLY A 1 296 ? -21.953 9.125 -12.938 1 85.5 296 GLY A N 1
ATOM 2260 C CA . GLY A 1 296 ? -22.875 9.656 -11.938 1 85.5 296 GLY A CA 1
ATOM 2261 C C . GLY A 1 296 ? -22.422 9.367 -10.516 1 85.5 296 GLY A C 1
ATOM 2262 O O . GLY A 1 296 ? -23.25 9.359 -9.594 1 85.5 296 GLY A O 1
ATOM 2263 N N . ARG A 1 297 ? -21.156 9.102 -10.336 1 90 297 ARG A N 1
ATOM 2264 C CA . ARG A 1 297 ? -20.625 8.898 -8.992 1 90 297 ARG A CA 1
ATOM 2265 C C . ARG A 1 297 ? -20.547 10.219 -8.227 1 90 297 ARG A C 1
ATOM 2267 O O . ARG A 1 297 ? -20.172 11.242 -8.805 1 90 297 ARG A O 1
ATOM 2274 N N . PRO A 1 298 ? -20.953 10.227 -6.934 1 94.75 298 PRO A N 1
ATOM 2275 C CA . PRO A 1 298 ? -20.609 11.414 -6.152 1 94.75 298 PRO A CA 1
ATOM 2276 C C . PRO A 1 298 ? -19.109 11.641 -6.055 1 94.75 298 PRO A C 1
ATOM 2278 O O . PRO A 1 298 ? -18.375 10.742 -5.629 1 94.75 298 PRO A O 1
ATOM 2281 N N . LEU A 1 299 ? -18.703 12.789 -6.5 1 97.12 299 LEU A N 1
ATOM 2282 C CA . LEU A 1 299 ? -17.266 13.07 -6.57 1 97.12 299 LEU A CA 1
ATOM 2283 C C . LEU A 1 299 ? -16.953 14.453 -6.023 1 97.12 299 LEU A C 1
ATOM 2285 O O . LEU A 1 299 ? -17.562 15.445 -6.438 1 97.12 299 LEU A O 1
ATOM 2289 N N . LEU A 1 300 ? -16.062 14.516 -5.059 1 98.38 300 LEU A N 1
ATOM 2290 C CA . LEU A 1 300 ? -15.477 15.758 -4.586 1 98.38 300 LEU A CA 1
ATOM 2291 C C . LEU A 1 300 ? -13.984 15.812 -4.91 1 98.38 300 LEU A C 1
ATOM 2293 O O . LEU A 1 300 ? -13.234 14.891 -4.562 1 98.38 300 LEU A O 1
ATOM 2297 N N . CYS A 1 301 ? -13.562 16.859 -5.574 1 98.12 301 CYS A N 1
ATOM 2298 C CA . CYS A 1 301 ? -12.148 17.062 -5.852 1 98.12 301 CYS A CA 1
ATOM 2299 C C . CYS A 1 301 ? -11.539 18.062 -4.871 1 98.12 301 CYS A C 1
ATOM 2301 O O . CYS A 1 301 ? -12.055 19.172 -4.719 1 98.12 301 CYS A O 1
ATOM 2303 N N . ILE A 1 302 ? -10.531 17.688 -4.203 1 98.38 302 ILE A N 1
ATOM 2304 C CA . ILE A 1 302 ? -9.711 18.578 -3.381 1 98.38 302 ILE A CA 1
ATOM 2305 C C . ILE A 1 302 ? -8.414 18.906 -4.117 1 98.38 302 ILE A C 1
ATOM 2307 O O . ILE A 1 302 ? -7.617 18.016 -4.41 1 98.38 302 ILE A O 1
ATOM 2311 N N . THR A 1 303 ? -8.188 20.188 -4.402 1 97.44 303 THR A N 1
ATOM 2312 C CA . THR A 1 303 ? -7.102 20.516 -5.324 1 97.44 303 THR A CA 1
ATOM 2313 C C . THR A 1 303 ? -6.648 21.953 -5.129 1 97.44 303 THR A C 1
ATOM 2315 O O . THR A 1 303 ? -7.387 22.766 -4.57 1 97.44 303 THR A O 1
ATOM 2318 N N . ASP A 1 304 ? -5.418 22.172 -5.5 1 96.19 304 ASP A N 1
ATOM 2319 C CA . ASP A 1 304 ? -4.926 23.547 -5.559 1 96.19 304 ASP A CA 1
ATOM 2320 C C . ASP A 1 304 ? -5.152 24.156 -6.941 1 96.19 304 ASP A C 1
ATOM 2322 O O . ASP A 1 304 ? -4.824 25.328 -7.172 1 96.19 304 ASP A O 1
ATOM 2326 N N . SER A 1 305 ? -5.711 23.375 -7.852 1 94.94 305 SER A N 1
ATOM 2327 C CA . SER A 1 305 ? -5.879 23.812 -9.234 1 94.94 305 SER A CA 1
ATOM 2328 C C . SER A 1 305 ? -7.184 24.578 -9.422 1 94.94 305 SER A C 1
ATOM 2330 O O . SER A 1 305 ? -8.266 24 -9.32 1 94.94 305 SER A O 1
ATOM 2332 N N . GLU A 1 306 ? -7.039 25.75 -9.859 1 92.62 306 GLU A N 1
ATOM 2333 C CA . GLU A 1 306 ? -8.211 26.562 -10.18 1 92.62 306 GLU A CA 1
ATOM 2334 C C . GLU A 1 306 ? -8.82 26.156 -11.516 1 92.62 306 GLU A C 1
ATOM 2336 O O . GLU A 1 306 ? -10.023 26.312 -11.734 1 92.62 306 GLU A O 1
ATOM 2341 N N . VAL A 1 307 ? -8.023 25.5 -12.328 1 91.69 307 VAL A N 1
ATOM 2342 C CA . VAL A 1 307 ? -8.445 25.281 -13.711 1 91.69 307 VAL A CA 1
ATOM 2343 C C . VAL A 1 307 ? -8.984 23.859 -13.859 1 91.69 307 VAL A C 1
ATOM 2345 O O . VAL A 1 307 ? -9.609 23.531 -14.867 1 91.69 307 VAL A O 1
ATOM 2348 N N . LEU A 1 308 ? -8.633 23.047 -12.898 1 93.75 308 LEU A N 1
ATOM 2349 C CA . LEU A 1 308 ? -9.172 21.688 -12.945 1 93.75 308 LEU A CA 1
ATOM 2350 C C . LEU A 1 308 ? -10.695 21.719 -13.023 1 93.75 308 LEU A C 1
ATOM 2352 O O . LEU A 1 308 ? -11.352 22.359 -12.195 1 93.75 308 LEU A O 1
ATOM 2356 N N . LYS A 1 309 ? -11.273 21.078 -13.992 1 94.56 309 LYS A N 1
ATOM 2357 C CA . LYS A 1 309 ? -12.719 21.062 -14.18 1 94.56 309 LYS A CA 1
ATOM 2358 C C . LYS A 1 309 ? -13.359 19.891 -13.438 1 94.56 309 LYS A C 1
ATOM 2360 O O . LYS A 1 309 ? -13.219 18.734 -13.844 1 94.56 309 LYS A O 1
ATOM 2365 N N . ALA A 1 310 ? -14.031 20.141 -12.406 1 96.5 310 ALA A N 1
ATOM 2366 C CA . ALA A 1 310 ? -14.82 19.203 -11.617 1 96.5 310 ALA A CA 1
ATOM 2367 C C . ALA A 1 310 ? -16.109 19.844 -11.125 1 96.5 310 ALA A C 1
ATOM 2369 O O . ALA A 1 310 ? -16.125 21.016 -10.766 1 96.5 310 ALA A O 1
ATOM 2370 N N . LYS A 1 311 ? -17.219 19.125 -11.125 1 96.56 311 LYS A N 1
ATOM 2371 C CA . LYS A 1 311 ? -18.5 19.656 -10.711 1 96.56 311 LYS A CA 1
ATOM 2372 C C . LYS A 1 311 ? -18.469 20.141 -9.266 1 96.56 311 LYS A C 1
ATOM 2374 O O . LYS A 1 311 ? -19.078 21.156 -8.93 1 96.56 311 LYS A O 1
ATOM 2379 N N . GLU A 1 312 ? -17.797 19.406 -8.422 1 96.5 312 GLU A N 1
ATOM 2380 C CA . GLU A 1 312 ? -17.609 19.766 -7.02 1 96.5 312 GLU A CA 1
ATOM 2381 C C . GLU A 1 312 ? -16.125 19.766 -6.652 1 96.5 312 GLU A C 1
ATOM 2383 O O . GLU A 1 312 ? -15.445 18.75 -6.781 1 96.5 312 GLU A O 1
ATOM 2388 N N . LYS A 1 313 ? -15.664 20.875 -6.172 1 96.44 313 LYS A N 1
ATOM 2389 C CA . LYS A 1 313 ? -14.25 20.969 -5.82 1 96.44 313 LYS A CA 1
ATOM 2390 C C . LYS A 1 313 ? -14.039 21.859 -4.598 1 96.44 313 LYS A C 1
ATOM 2392 O O . LYS A 1 313 ? -14.789 22.812 -4.387 1 96.44 313 LYS A O 1
ATOM 2397 N N . LEU A 1 314 ? -13.188 21.547 -3.76 1 97.75 314 LEU A N 1
ATOM 2398 C CA . LEU A 1 314 ? -12.641 22.359 -2.678 1 97.75 314 LEU A CA 1
ATOM 2399 C C . LEU A 1 314 ? -11.211 22.781 -2.98 1 97.75 314 LEU A C 1
ATOM 2401 O O . LEU A 1 314 ? -10.336 21.922 -3.162 1 97.75 314 LEU A O 1
ATOM 2405 N N . LEU A 1 315 ? -11.016 24.062 -2.984 1 97.69 315 LEU A N 1
ATOM 2406 C CA . LEU A 1 315 ? -9.703 24.594 -3.32 1 97.69 315 LEU A CA 1
ATOM 2407 C C . LEU A 1 315 ? -8.82 24.688 -2.082 1 97.69 315 LEU A C 1
ATOM 2409 O O . LEU A 1 315 ? -9.289 25.047 -1.002 1 97.69 315 LEU A O 1
ATOM 2413 N N . THR A 1 316 ? -7.578 24.312 -2.264 1 97.69 316 THR A N 1
ATOM 2414 C CA . THR A 1 316 ? -6.555 24.469 -1.235 1 97.69 316 THR A CA 1
ATOM 2415 C C . THR A 1 316 ? -5.445 25.406 -1.711 1 97.69 316 THR A C 1
ATOM 2417 O O . THR A 1 316 ? -5.324 25.672 -2.908 1 97.69 316 THR A O 1
ATOM 2420 N N . PRO A 1 317 ? -4.719 25.938 -0.763 1 96.31 317 PRO A N 1
ATOM 2421 C CA . PRO A 1 317 ? -3.615 26.797 -1.213 1 96.31 317 PRO A CA 1
ATOM 2422 C C . PRO A 1 317 ? -2.547 26.016 -1.979 1 96.31 317 PRO A C 1
ATOM 2424 O O . PRO A 1 317 ? -2.25 24.875 -1.641 1 96.31 317 PRO A O 1
ATOM 2427 N N . GLY A 1 318 ? -1.983 26.656 -2.971 1 92.38 318 GLY A N 1
ATOM 2428 C CA . GLY A 1 318 ? -0.838 26.109 -3.68 1 92.38 318 GLY A CA 1
ATOM 2429 C C . GLY A 1 318 ? 0.464 26.25 -2.916 1 92.38 318 GLY A C 1
ATOM 2430 O O . GLY A 1 318 ? 0.572 27.109 -2.025 1 92.38 318 GLY A O 1
ATOM 2431 N N . THR A 1 319 ? 1.353 25.359 -3.191 1 91.81 319 THR A N 1
ATOM 2432 C CA . THR A 1 319 ? 2.721 25.469 -2.695 1 91.81 319 THR A CA 1
ATOM 2433 C C . THR A 1 319 ? 3.721 25.391 -3.846 1 91.81 319 THR A C 1
ATOM 2435 O O . THR A 1 319 ? 3.42 24.812 -4.895 1 91.81 319 THR A O 1
ATOM 2438 N N . GLN A 1 320 ? 4.855 26.016 -3.617 1 91.31 320 GLN A N 1
ATOM 2439 C CA . GLN A 1 320 ? 5.906 25.984 -4.629 1 91.31 320 GLN A CA 1
ATOM 2440 C C . GLN A 1 320 ? 6.492 24.578 -4.762 1 91.31 320 GLN A C 1
ATOM 2442 O O . GLN A 1 320 ? 7.039 24.234 -5.809 1 91.31 320 GLN A O 1
ATOM 2447 N N . TYR A 1 321 ? 6.449 23.875 -3.732 1 92.94 321 TYR A N 1
ATOM 2448 C CA . TYR A 1 321 ? 6.98 22.516 -3.717 1 92.94 321 TYR A CA 1
ATOM 2449 C C . TYR A 1 321 ? 5.852 21.484 -3.594 1 92.94 321 TYR A C 1
ATOM 2451 O O . TYR A 1 321 ? 5.129 21.469 -2.598 1 92.94 321 TYR A O 1
ATOM 2459 N N . GLU A 1 322 ? 5.789 20.625 -4.52 1 90.88 322 GLU A N 1
ATOM 2460 C CA . GLU A 1 322 ? 4.656 19.719 -4.68 1 90.88 322 GLU A CA 1
ATOM 2461 C C . GLU A 1 322 ? 4.477 18.844 -3.447 1 90.88 322 GLU A C 1
ATOM 2463 O O . GLU A 1 322 ? 3.346 18.547 -3.045 1 90.88 322 GLU A O 1
ATOM 2468 N N . VAL A 1 323 ? 5.582 18.422 -2.848 1 93.31 323 VAL A N 1
ATOM 2469 C CA . VAL A 1 323 ? 5.52 17.469 -1.748 1 93.31 323 VAL A CA 1
ATOM 2470 C C . VAL A 1 323 ? 4.867 18.125 -0.531 1 93.31 323 VAL A C 1
ATOM 2472 O O . VAL A 1 323 ? 4.336 17.438 0.343 1 93.31 323 VAL A O 1
ATOM 2475 N N . LEU A 1 324 ? 4.781 19.453 -0.458 1 96.31 324 LEU A N 1
ATOM 2476 C CA . LEU A 1 324 ? 4.27 20.156 0.713 1 96.31 324 LEU A CA 1
ATOM 2477 C C . LEU A 1 324 ? 2.746 20.172 0.715 1 96.31 324 LEU A C 1
ATOM 2479 O O . LEU A 1 324 ? 2.127 20.5 1.731 1 96.31 324 LEU A O 1
ATOM 2483 N N . HIS A 1 325 ? 2.115 19.812 -0.406 1 96 325 HIS A N 1
ATOM 2484 C CA . HIS A 1 325 ? 0.658 19.797 -0.479 1 96 325 HIS A CA 1
ATOM 2485 C C . HIS A 1 325 ? 0.058 18.797 0.505 1 96 325 HIS A C 1
ATOM 2487 O O . HIS A 1 325 ? -1.082 18.969 0.944 1 96 325 HIS A O 1
ATOM 2493 N N . ALA A 1 326 ? 0.834 17.812 0.865 1 95.75 326 ALA A N 1
ATOM 2494 C CA . ALA A 1 326 ? 0.363 16.812 1.817 1 95.75 326 ALA A CA 1
ATOM 2495 C C . ALA A 1 326 ? 0.128 17.438 3.193 1 95.75 326 ALA A C 1
ATOM 2497 O O . ALA A 1 326 ? -0.581 16.859 4.023 1 95.75 326 ALA A O 1
ATOM 2498 N N . LEU A 1 327 ? 0.644 18.609 3.465 1 97.5 327 LEU A N 1
ATOM 2499 C CA . LEU A 1 327 ? 0.454 19.312 4.734 1 97.5 327 LEU A CA 1
ATOM 2500 C C . LEU A 1 327 ? -0.925 19.953 4.801 1 97.5 327 LEU A C 1
ATOM 2502 O O . LEU A 1 327 ? -1.375 20.359 5.875 1 97.5 327 LEU A O 1
ATOM 2506 N N . VAL A 1 328 ? -1.63 19.984 3.652 1 96.94 328 VAL A N 1
ATOM 2507 C CA . VAL A 1 328 ? -2.832 20.797 3.625 1 96.94 328 VAL A CA 1
ATOM 2508 C C . VAL A 1 328 ? -4.012 19.984 3.115 1 96.94 328 VAL A C 1
ATOM 2510 O O . VAL A 1 328 ? -5.113 20.062 3.666 1 96.94 328 VAL A O 1
ATOM 2513 N N . GLN A 1 329 ? -3.836 19.172 2.135 1 96.56 329 GLN A N 1
ATOM 2514 C CA . GLN A 1 329 ? -4.93 18.672 1.309 1 96.56 329 GLN A CA 1
ATOM 2515 C C . GLN A 1 329 ? -5.688 17.547 2.016 1 96.56 329 GLN A C 1
ATOM 2517 O O . GLN A 1 329 ? -6.762 17.141 1.57 1 96.56 329 GLN A O 1
ATOM 2522 N N . TYR A 1 330 ? -5.16 17.062 3.113 1 97.06 330 TYR A N 1
ATOM 2523 C CA . TYR A 1 330 ? -5.883 16.078 3.896 1 97.06 330 TYR A CA 1
ATOM 2524 C C . TYR A 1 330 ? -6.973 16.734 4.734 1 97.06 330 TYR A C 1
ATOM 2526 O O . TYR A 1 330 ? -7.914 16.062 5.172 1 97.06 330 TYR A O 1
ATOM 2534 N N . LEU A 1 331 ? -6.961 18.016 4.961 1 97.75 331 LEU A N 1
ATOM 2535 C CA . LEU A 1 331 ? -7.793 18.703 5.941 1 97.75 331 LEU A CA 1
ATOM 2536 C C . LEU A 1 331 ? -9.234 18.812 5.453 1 97.75 331 LEU A C 1
ATOM 2538 O O . LEU A 1 331 ? -10.172 18.484 6.184 1 97.75 331 LEU A O 1
ATOM 2542 N N . PRO A 1 332 ? -9.445 19.234 4.176 1 98.06 332 PRO A N 1
ATOM 2543 C CA . PRO A 1 332 ? -10.844 19.297 3.746 1 98.06 332 PRO A CA 1
ATOM 2544 C C . PRO A 1 332 ? -11.531 17.938 3.777 1 98.06 332 PRO A C 1
ATOM 2546 O O . PRO A 1 332 ? -12.719 17.844 4.102 1 98.06 332 PRO A O 1
ATOM 2549 N N . ALA A 1 333 ? -10.805 16.922 3.395 1 97.62 333 ALA A N 1
ATOM 2550 C CA . ALA A 1 333 ? -11.383 15.594 3.479 1 97.62 333 ALA A CA 1
ATOM 2551 C C . ALA A 1 333 ? -11.766 15.25 4.918 1 97.62 333 ALA A C 1
ATOM 2553 O O . ALA A 1 333 ? -12.844 14.711 5.168 1 97.62 333 ALA A O 1
ATOM 2554 N N . ALA A 1 334 ? -10.859 15.562 5.852 1 96.88 334 ALA A N 1
ATOM 2555 C CA . ALA A 1 334 ? -11.141 15.32 7.266 1 96.88 334 ALA A CA 1
ATOM 2556 C C . ALA A 1 334 ? -12.359 16.109 7.727 1 96.88 334 ALA A C 1
ATOM 2558 O O . ALA A 1 334 ? -13.148 15.625 8.539 1 96.88 334 ALA A O 1
ATOM 2559 N N . MET A 1 335 ? -12.562 17.297 7.23 1 97.25 335 MET A N 1
ATOM 2560 C CA . MET A 1 335 ? -13.711 18.125 7.578 1 97.25 335 MET A CA 1
ATOM 2561 C C . MET A 1 335 ? -15.016 17.484 7.102 1 97.25 335 MET A C 1
ATOM 2563 O O . MET A 1 335 ? -16.016 17.484 7.828 1 97.25 335 MET A O 1
ATOM 2567 N N . VAL A 1 336 ? -14.961 16.984 5.883 1 98 336 VAL A N 1
ATOM 2568 C CA . VAL A 1 336 ? -16.141 16.312 5.348 1 98 336 VAL A CA 1
ATOM 2569 C C . VAL A 1 336 ? -16.547 15.172 6.277 1 98 336 VAL A C 1
ATOM 2571 O O . VAL A 1 336 ? -17.703 15.07 6.668 1 98 336 VAL A O 1
ATOM 2574 N N . PHE A 1 337 ? -15.641 14.398 6.688 1 96.19 337 PHE A N 1
ATOM 2575 C CA . PHE A 1 337 ? -15.961 13.211 7.465 1 96.19 337 PHE A CA 1
ATOM 2576 C C . PHE A 1 337 ? -16.281 13.578 8.914 1 96.19 337 PHE A C 1
ATOM 2578 O O . PHE A 1 337 ? -17.109 12.93 9.555 1 96.19 337 PHE A O 1
ATOM 2585 N N . SER A 1 338 ? -15.578 14.648 9.438 1 95.25 338 SER A N 1
ATOM 2586 C CA . SER A 1 338 ? -15.984 15.156 10.742 1 95.25 338 SER A CA 1
ATOM 2587 C C . SER A 1 338 ? -17.453 15.539 10.75 1 95.25 338 SER A C 1
ATOM 2589 O O . SER A 1 338 ? -18.188 15.188 11.688 1 95.25 338 SER A O 1
ATOM 2591 N N . ASN A 1 339 ? -17.891 16.203 9.734 1 96.19 339 ASN A N 1
ATOM 2592 C CA . ASN A 1 339 ? -19.281 16.609 9.617 1 96.19 339 ASN A CA 1
ATOM 2593 C C . ASN A 1 339 ? -20.219 15.414 9.516 1 96.19 339 ASN A C 1
ATOM 2595 O O . ASN A 1 339 ? -21.281 15.391 10.148 1 96.19 339 ASN A O 1
ATOM 2599 N N . ILE A 1 340 ? -19.859 14.438 8.719 1 95.69 340 ILE A N 1
ATOM 2600 C CA . ILE A 1 340 ? -20.688 13.242 8.594 1 95.69 340 ILE A CA 1
ATOM 2601 C C . ILE A 1 340 ? -20.797 12.555 9.953 1 95.69 340 ILE A C 1
ATOM 2603 O O . ILE A 1 340 ? -21.875 12.141 10.359 1 95.69 340 ILE A O 1
ATOM 2607 N N . GLY A 1 341 ? -19.625 12.414 10.602 1 92.31 341 GLY A N 1
ATOM 2608 C CA . GLY A 1 341 ? -19.656 11.844 11.938 1 92.31 341 GLY A CA 1
ATOM 2609 C C . GLY A 1 341 ? -20.594 12.578 12.883 1 92.31 341 GLY A C 1
ATOM 2610 O O . GLY A 1 341 ? -21.344 11.953 13.633 1 92.31 341 GLY A O 1
ATOM 2611 N N . ASP A 1 342 ? -20.625 13.867 12.82 1 91.88 342 ASP A N 1
ATOM 2612 C CA . ASP A 1 342 ? -21.5 14.688 13.648 1 91.88 342 ASP A CA 1
ATOM 2613 C C . ASP A 1 342 ? -22.969 14.43 13.312 1 91.88 342 ASP A C 1
ATOM 2615 O O . ASP A 1 342 ? -23.797 14.305 14.211 1 91.88 342 ASP A O 1
ATOM 2619 N N . MET A 1 343 ? -23.25 14.352 12.125 1 93.31 343 MET A N 1
ATOM 2620 C CA . MET A 1 343 ? -24.625 14.117 11.672 1 93.31 343 MET A CA 1
ATOM 2621 C C . MET A 1 343 ? -25.109 12.742 12.102 1 93.31 343 MET A C 1
ATOM 2623 O O . MET A 1 343 ? -26.297 12.555 12.359 1 93.31 343 MET A O 1
ATOM 2627 N N . MET A 1 344 ? -24.188 11.852 12.164 1 89.12 344 MET A N 1
ATOM 2628 C CA . MET A 1 344 ? -24.516 10.484 12.539 1 89.12 344 MET A CA 1
ATOM 2629 C C . MET A 1 344 ? -24.531 10.32 14.055 1 89.12 344 MET A C 1
ATOM 2631 O O . MET A 1 344 ? -24.906 9.266 14.562 1 89.12 344 MET A O 1
ATOM 2635 N N . GLY A 1 345 ? -24.125 11.305 14.82 1 83.75 345 GLY A N 1
ATOM 2636 C CA . GLY A 1 345 ? -24.031 11.211 16.266 1 83.75 345 GLY A CA 1
ATOM 2637 C C . GLY A 1 345 ? -22.891 10.336 16.75 1 83.75 345 GLY A C 1
ATOM 2638 O O . GLY A 1 345 ? -23.031 9.594 17.719 1 83.75 345 GLY A O 1
ATOM 2639 N N . GLU A 1 346 ? -21.922 10.367 15.984 1 74.38 346 GLU A N 1
ATOM 2640 C CA . GLU A 1 346 ? -20.781 9.508 16.281 1 74.38 346 GLU A CA 1
ATOM 2641 C C . GLU A 1 346 ? -20.078 9.945 17.562 1 74.38 346 GLU A C 1
ATOM 2643 O O . GLU A 1 346 ? -19.953 11.148 17.828 1 74.38 346 GLU A O 1
ATOM 2648 N N . VAL A 1 347 ? -19.875 8.93 18.422 1 70 347 VAL A N 1
ATOM 2649 C CA . VAL A 1 347 ? -18.984 9.078 19.562 1 70 347 VAL A CA 1
ATOM 2650 C C . VAL A 1 347 ? -17.609 8.523 19.234 1 70 347 VAL A C 1
ATOM 2652 O O . VAL A 1 347 ? -17.469 7.359 18.859 1 70 347 VAL A O 1
ATOM 2655 N N . TYR A 1 348 ? -16.719 9.492 19.266 1 61.56 348 TYR A N 1
ATOM 2656 C CA . TYR A 1 348 ? -15.352 9.133 18.891 1 61.56 348 TYR A CA 1
ATOM 2657 C C . TYR A 1 348 ? -14.805 8.062 19.828 1 61.56 348 TYR A C 1
ATOM 2659 O O . TYR A 1 348 ? -15.164 8.016 21.016 1 61.56 348 TYR A O 1
ATOM 2667 N N . PHE A 1 349 ? -14.297 6.93 19.219 1 58.31 349 PHE A N 1
ATOM 2668 C CA . PHE A 1 349 ? -13.555 5.871 19.891 1 58.31 349 PHE A CA 1
ATOM 2669 C C . PHE A 1 349 ? -14.5 4.895 20.578 1 58.31 349 PHE A C 1
ATOM 2671 O O . PHE A 1 349 ? -14.578 4.859 21.812 1 58.31 349 PHE A O 1
ATOM 2678 N N . ARG A 1 350 ? -15.328 4.434 19.781 1 56.56 350 ARG A N 1
ATOM 2679 C CA . ARG A 1 350 ? -16.25 3.406 20.25 1 56.56 350 ARG A CA 1
ATOM 2680 C C . ARG A 1 350 ? -15.508 2.291 20.984 1 56.56 350 ARG A C 1
ATOM 2682 O O . ARG A 1 350 ? -16.125 1.363 21.5 1 56.56 350 ARG A O 1
ATOM 2689 N N . ALA A 1 351 ? -14.18 2.535 21.188 1 52.38 351 ALA A N 1
ATOM 2690 C CA . ALA A 1 351 ? -13.258 1.514 21.672 1 52.38 351 ALA A CA 1
ATOM 2691 C C . ALA A 1 351 ? -13.57 1.142 23.125 1 52.38 351 ALA A C 1
ATOM 2693 O O . ALA A 1 351 ? -13.875 2.012 23.953 1 52.38 351 ALA A O 1
ATOM 2694 N N . GLY A 1 352 ? -14.07 -0.15 23.391 1 55.06 352 GLY A N 1
ATOM 2695 C CA . GLY A 1 352 ? -14.117 -0.737 24.719 1 55.06 352 GLY A CA 1
ATOM 2696 C C . GLY A 1 352 ? -15.516 -1.146 25.141 1 55.06 352 GLY A C 1
ATOM 2697 O O . GLY A 1 352 ? -15.703 -1.713 26.219 1 55.06 352 GLY A O 1
ATOM 2698 N N . LYS A 1 353 ? -16.453 -0.7 24.328 1 63.16 353 LYS A N 1
ATOM 2699 C CA . LYS A 1 353 ? -17.781 -1.203 24.688 1 63.16 353 LYS A CA 1
ATOM 2700 C C . LYS A 1 353 ? -18.188 -2.361 23.781 1 63.16 353 LYS A C 1
ATOM 2702 O O . LYS A 1 353 ? -17.766 -2.428 22.625 1 63.16 353 LYS A O 1
ATOM 2707 N N . ASP A 1 354 ? -18.734 -3.182 24.375 1 67.75 354 ASP A N 1
ATOM 2708 C CA . ASP A 1 354 ? -19.344 -4.324 23.703 1 67.75 354 ASP A CA 1
ATOM 2709 C C . ASP A 1 354 ? -18.297 -5.129 22.938 1 67.75 354 ASP A C 1
ATOM 2711 O O . ASP A 1 354 ? -17.297 -5.555 23.516 1 67.75 354 ASP A O 1
ATOM 2715 N N . HIS A 1 355 ? -18.406 -5.223 21.734 1 66.75 355 HIS A N 1
ATOM 2716 C CA . HIS A 1 355 ? -17.594 -6.07 20.859 1 66.75 355 HIS A CA 1
ATOM 2717 C C . HIS A 1 355 ? -16.188 -5.516 20.719 1 66.75 355 HIS A C 1
ATOM 2719 O O . HIS A 1 355 ? -15.289 -6.203 20.203 1 66.75 355 HIS A O 1
ATOM 2725 N N . TRP A 1 356 ? -15.969 -4.438 21.438 1 73.44 356 TRP A N 1
ATOM 2726 C CA . TRP A 1 356 ? -14.68 -3.777 21.25 1 73.44 356 TRP A CA 1
ATOM 2727 C C . TRP A 1 356 ? -13.867 -3.783 22.531 1 73.44 356 TRP A C 1
ATOM 2729 O O . TRP A 1 356 ? -12.836 -3.109 22.641 1 73.44 356 TRP A O 1
ATOM 2739 N N . ALA A 1 357 ? -14.273 -4.551 23.406 1 74.25 357 ALA A N 1
ATOM 2740 C CA . ALA A 1 357 ? -13.664 -4.547 24.734 1 74.25 357 ALA A CA 1
ATOM 2741 C C . ALA A 1 357 ? -12.18 -4.891 24.656 1 74.25 357 ALA A C 1
ATOM 2743 O O . ALA A 1 357 ? -11.367 -4.336 25.406 1 74.25 357 ALA A O 1
ATOM 2744 N N . ALA A 1 358 ? -11.844 -5.707 23.688 1 74 358 ALA A N 1
ATOM 2745 C CA . ALA A 1 358 ? -10.453 -6.148 23.562 1 74 358 ALA A CA 1
ATOM 2746 C C . ALA A 1 358 ? -9.547 -4.992 23.156 1 74 358 ALA A C 1
ATOM 2748 O O . ALA A 1 358 ? -8.344 -5.023 23.406 1 74 358 ALA A O 1
ATOM 2749 N N . CYS A 1 359 ? -10.148 -3.977 22.594 1 75.19 359 CYS A N 1
ATOM 2750 C CA . CYS A 1 359 ? -9.352 -2.873 22.062 1 75.19 359 CYS A CA 1
ATOM 2751 C C . CYS A 1 359 ? -9.344 -1.696 23.031 1 75.19 359 CYS A C 1
ATOM 2753 O O . CYS A 1 359 ? -8.734 -0.662 22.75 1 75.19 359 CYS A O 1
ATOM 2755 N N . ALA A 1 360 ? -9.945 -1.961 24.109 1 76.19 360 ALA A N 1
ATOM 2756 C CA . ALA A 1 360 ? -10.016 -0.874 25.094 1 76.19 360 ALA A CA 1
ATOM 2757 C C . ALA A 1 360 ? -8.617 -0.353 25.422 1 76.19 360 ALA A C 1
ATOM 2759 O O . ALA A 1 360 ? -7.695 -1.138 25.656 1 76.19 360 ALA A O 1
ATOM 2760 N N . GLY A 1 361 ? -8.43 0.976 25.312 1 74.38 361 GLY A N 1
ATOM 2761 C CA . GLY A 1 361 ? -7.176 1.631 25.641 1 74.38 361 GLY A CA 1
ATOM 2762 C C . GLY A 1 361 ? -6.055 1.307 24.672 1 74.38 361 GLY A C 1
ATOM 2763 O O . GLY A 1 361 ? -4.875 1.469 25 1 74.38 361 GLY A O 1
ATOM 2764 N N . GLY A 1 362 ? -6.434 0.702 23.578 1 80.06 362 GLY A N 1
ATOM 2765 C CA . GLY A 1 362 ? -5.414 0.311 22.609 1 80.06 362 GLY A CA 1
ATOM 2766 C C . GLY A 1 362 ? -4.68 -0.956 23 1 80.06 362 GLY A C 1
ATOM 2767 O O . GLY A 1 362 ? -3.529 -1.16 22.609 1 80.06 362 GLY A O 1
ATOM 2768 N N . ALA A 1 363 ? -5.289 -1.796 23.797 1 80.38 363 ALA A N 1
ATOM 2769 C CA . ALA A 1 363 ? -4.629 -2.953 24.391 1 80.38 363 ALA A CA 1
ATOM 2770 C C . ALA A 1 363 ? -4.074 -3.885 23.312 1 80.38 363 ALA A C 1
ATOM 2772 O O . ALA A 1 363 ? -2.971 -4.414 23.453 1 80.38 363 ALA A O 1
ATOM 2773 N N . THR A 1 364 ? -4.758 -4.027 22.234 1 84.25 364 THR A N 1
ATOM 2774 C CA . THR A 1 364 ? -4.344 -4.961 21.203 1 84.25 364 THR A CA 1
ATOM 2775 C C . THR A 1 364 ? -3.119 -4.434 20.453 1 84.25 364 THR A C 1
ATOM 2777 O O . THR A 1 364 ? -2.443 -5.188 19.75 1 84.25 364 THR A O 1
ATOM 2780 N N . ILE A 1 365 ? -2.791 -3.203 20.625 1 88.88 365 ILE A N 1
ATOM 2781 C CA . ILE A 1 365 ? -1.667 -2.566 19.953 1 88.88 365 ILE A CA 1
ATOM 2782 C C . ILE A 1 365 ? -0.484 -2.453 20.906 1 88.88 365 ILE A C 1
ATOM 2784 O O . ILE A 1 365 ? 0.652 -2.764 20.547 1 88.88 365 ILE A O 1
ATOM 2788 N N . VAL A 1 366 ? -0.776 -2.209 22.188 1 89.38 366 VAL A N 1
ATOM 2789 C CA . VAL A 1 366 ? 0.28 -1.907 23.141 1 89.38 366 VAL A CA 1
ATOM 2790 C C . VAL A 1 366 ? 0.746 -3.193 23.828 1 89.38 366 VAL A C 1
ATOM 2792 O O . VAL A 1 366 ? 1.9 -3.299 24.25 1 89.38 366 VAL A O 1
ATOM 2795 N N . ASN A 1 367 ? -0.134 -4.207 23.828 1 86.19 367 ASN A N 1
ATOM 2796 C CA . ASN A 1 367 ? 0.191 -5.426 24.562 1 86.19 367 ASN A CA 1
ATOM 2797 C C . ASN A 1 367 ? 0.555 -6.57 23.625 1 86.19 367 ASN A C 1
ATOM 2799 O O . ASN A 1 367 ? 0.696 -7.715 24.062 1 86.19 367 ASN A O 1
ATOM 2803 N N . SER A 1 368 ? 0.704 -6.289 22.438 1 89.12 368 SER A N 1
ATOM 2804 C CA . SER A 1 368 ? 1.042 -7.324 21.469 1 89.12 368 SER A CA 1
ATOM 2805 C C . SER A 1 368 ? 2.385 -7.969 21.797 1 89.12 368 SER A C 1
ATOM 2807 O O . SER A 1 368 ? 3.299 -7.301 22.281 1 89.12 368 SER A O 1
ATOM 2809 N N . LYS A 1 369 ? 2.518 -9.32 21.516 1 87 369 LYS A N 1
ATOM 2810 C CA . LYS A 1 369 ? 3.748 -10.07 21.734 1 87 369 LYS A CA 1
ATOM 2811 C C . LYS A 1 369 ? 4.891 -9.531 20.875 1 87 369 LYS A C 1
ATOM 2813 O O . LYS A 1 369 ? 4.738 -9.375 19.672 1 87 369 LYS A O 1
ATOM 2818 N N . GLU A 1 370 ? 5.992 -9.234 21.562 1 87.44 370 GLU A N 1
ATOM 2819 C CA . GLU A 1 370 ? 7.203 -8.812 20.859 1 87.44 370 GLU A CA 1
ATOM 2820 C C . GLU A 1 370 ? 8.133 -9.992 20.609 1 87.44 370 GLU A C 1
ATOM 2822 O O . GLU A 1 370 ? 8.359 -10.82 21.5 1 87.44 370 GLU A O 1
ATOM 2827 N N . ILE A 1 371 ? 8.531 -10.172 19.406 1 86.25 371 ILE A N 1
ATOM 2828 C CA . ILE A 1 371 ? 9.547 -11.148 19 1 86.25 371 ILE A CA 1
ATOM 2829 C C . ILE A 1 371 ? 10.688 -10.438 18.281 1 86.25 371 ILE A C 1
ATOM 2831 O O . ILE A 1 371 ? 10.539 -9.992 17.156 1 86.25 371 ILE A O 1
ATOM 2835 N N . VAL A 1 372 ? 11.844 -10.297 18.953 1 83.69 372 VAL A N 1
ATOM 2836 C CA . VAL A 1 372 ? 12.984 -9.609 18.359 1 83.69 372 VAL A CA 1
ATOM 2837 C C . VAL A 1 372 ? 13.828 -10.609 17.562 1 83.69 372 VAL A C 1
ATOM 2839 O O . VAL A 1 372 ? 14.602 -11.375 18.141 1 83.69 372 VAL A O 1
ATOM 2842 N N . LEU A 1 373 ? 13.625 -10.578 16.25 1 81.38 373 LEU A N 1
ATOM 2843 C CA . LEU A 1 373 ? 14.352 -11.492 15.367 1 81.38 373 LEU A CA 1
ATOM 2844 C C . LEU A 1 373 ? 15.789 -11.016 15.156 1 81.38 373 LEU A C 1
ATOM 2846 O O . LEU A 1 373 ? 16.047 -9.812 15.078 1 81.38 373 LEU A O 1
ATOM 2850 N N . GLU A 1 374 ? 16.719 -11.898 15.125 1 76.06 374 GLU A N 1
ATOM 2851 C CA . GLU A 1 374 ? 18.125 -11.555 14.898 1 76.06 374 GLU A CA 1
ATOM 2852 C C . GLU A 1 374 ? 18.438 -11.453 13.414 1 76.06 374 GLU A C 1
ATOM 2854 O O . GLU A 1 374 ? 17.812 -12.133 12.594 1 76.06 374 GLU A O 1
ATOM 2859 N N . MET B 1 1 ? -24.203 -32.469 -13.344 1 40.12 1 MET B N 1
ATOM 2860 C CA . MET B 1 1 ? -23.266 -31.734 -12.523 1 40.12 1 MET B CA 1
ATOM 2861 C C . MET B 1 1 ? -23.125 -30.297 -13.016 1 40.12 1 MET B C 1
ATOM 2863 O O . MET B 1 1 ? -22.953 -30.047 -14.211 1 40.12 1 MET B O 1
ATOM 2867 N N . GLN B 1 2 ? -23.672 -29.312 -12.305 1 56.81 2 GLN B N 1
ATOM 2868 C CA . GLN B 1 2 ? -23.688 -27.938 -12.789 1 56.81 2 GLN B CA 1
ATOM 2869 C C . GLN B 1 2 ? -22.297 -27.516 -13.25 1 56.81 2 GLN B C 1
ATOM 2871 O O . GLN B 1 2 ? -21.297 -27.828 -12.609 1 56.81 2 GLN B O 1
ATOM 2876 N N . GLU B 1 3 ? -22.109 -27.016 -14.445 1 81.06 3 GLU B N 1
ATOM 2877 C CA . GLU B 1 3 ? -20.875 -26.578 -15.086 1 81.06 3 GLU B CA 1
ATOM 2878 C C . GLU B 1 3 ? -20.141 -25.547 -14.242 1 81.06 3 GLU B C 1
ATOM 2880 O O . GLU B 1 3 ? -20.766 -24.594 -13.75 1 81.06 3 GLU B O 1
ATOM 2885 N N . LYS B 1 4 ? -18.938 -25.875 -13.836 1 88.44 4 LYS B N 1
ATOM 2886 C CA . LYS B 1 4 ? -18.109 -24.969 -13.055 1 88.44 4 LYS B CA 1
ATOM 2887 C C . LYS B 1 4 ? -17.922 -23.625 -13.758 1 88.44 4 LYS B C 1
ATOM 2889 O O . LYS B 1 4 ? -17.891 -23.578 -14.992 1 88.44 4 LYS B O 1
ATOM 2894 N N . SER B 1 5 ? -17.953 -22.609 -12.992 1 89.88 5 SER B N 1
ATOM 2895 C CA . SER B 1 5 ? -17.719 -21.281 -13.555 1 89.88 5 SER B CA 1
ATOM 2896 C C . SER B 1 5 ? -16.359 -21.188 -14.234 1 89.88 5 SER B C 1
ATOM 2898 O O . SER B 1 5 ? -15.477 -22 -13.969 1 89.88 5 SER B O 1
ATOM 2900 N N . ALA B 1 6 ? -16.219 -20.234 -15.164 1 91.19 6 ALA B N 1
ATOM 2901 C CA . ALA B 1 6 ? -14.953 -20.016 -15.867 1 91.19 6 ALA B CA 1
ATOM 2902 C C . ALA B 1 6 ? -13.812 -19.75 -14.891 1 91.19 6 ALA B C 1
ATOM 2904 O O . ALA B 1 6 ? -12.695 -20.234 -15.078 1 91.19 6 ALA B O 1
ATOM 2905 N N . MET B 1 7 ? -14.078 -19 -13.852 1 93.06 7 MET B N 1
ATOM 2906 C CA . MET B 1 7 ? -13.039 -18.688 -12.875 1 93.06 7 MET B CA 1
ATOM 2907 C C . MET B 1 7 ? -12.617 -19.922 -12.102 1 93.06 7 MET B C 1
ATOM 2909 O O . MET B 1 7 ? -11.422 -20.141 -11.859 1 93.06 7 MET B O 1
ATOM 2913 N N . MET B 1 8 ? -13.594 -20.766 -11.727 1 94.12 8 MET B N 1
ATOM 2914 C CA . MET B 1 8 ? -13.281 -22 -11.031 1 94.12 8 MET B CA 1
ATOM 2915 C C . MET B 1 8 ? -12.438 -22.922 -11.914 1 94.12 8 MET B C 1
ATOM 2917 O O . MET B 1 8 ? -11.492 -23.547 -11.438 1 94.12 8 MET B O 1
ATOM 2921 N N . GLN B 1 9 ? -12.758 -22.953 -13.18 1 94.62 9 GLN B N 1
ATOM 2922 C CA . GLN B 1 9 ? -11.969 -23.734 -14.117 1 94.62 9 GLN B CA 1
ATOM 2923 C C . GLN B 1 9 ? -10.523 -23.234 -14.172 1 94.62 9 GLN B C 1
ATOM 2925 O O . GLN B 1 9 ? -9.586 -24.047 -14.203 1 94.62 9 GLN B O 1
ATOM 2930 N N . GLN B 1 10 ? -10.344 -21.938 -14.219 1 95.5 10 GLN B N 1
ATOM 2931 C CA . GLN B 1 10 ? -8.992 -21.375 -14.211 1 95.5 10 GLN B CA 1
ATOM 2932 C C . GLN B 1 10 ? -8.234 -21.797 -12.953 1 95.5 10 GLN B C 1
ATOM 2934 O O . GLN B 1 10 ? -7.086 -22.234 -13.039 1 95.5 10 GLN B O 1
ATOM 2939 N N . ILE B 1 11 ? -8.93 -21.688 -11.812 1 96.38 11 ILE B N 1
ATOM 2940 C CA . ILE B 1 11 ? -8.289 -21.984 -10.531 1 96.38 11 ILE B CA 1
ATOM 2941 C C . ILE B 1 11 ? -7.836 -23.438 -10.508 1 96.38 11 ILE B C 1
ATOM 2943 O O . ILE B 1 11 ? -6.691 -23.734 -10.156 1 96.38 11 ILE B O 1
ATOM 2947 N N . GLU B 1 12 ? -8.633 -24.344 -10.938 1 96.25 12 GLU B N 1
ATOM 2948 C CA . GLU B 1 12 ? -8.336 -25.766 -10.898 1 96.25 12 GLU B CA 1
ATOM 2949 C C . GLU B 1 12 ? -7.254 -26.141 -11.906 1 96.25 12 GLU B C 1
ATOM 2951 O O . GLU B 1 12 ? -6.637 -27.203 -11.797 1 96.25 12 GLU B O 1
ATOM 2956 N N . SER B 1 13 ? -7.043 -25.266 -12.844 1 97.25 13 SER B N 1
ATOM 2957 C CA . SER B 1 13 ? -6.062 -25.547 -13.883 1 97.25 13 SER B CA 1
ATOM 2958 C C . SER B 1 13 ? -4.664 -25.094 -13.461 1 97.25 13 SER B C 1
ATOM 2960 O O . SER B 1 13 ? -3.686 -25.359 -14.156 1 97.25 13 SER B O 1
ATOM 2962 N N . ILE B 1 14 ? -4.523 -24.422 -12.359 1 98.06 14 ILE B N 1
ATOM 2963 C CA . ILE B 1 14 ? -3.295 -23.719 -11.992 1 98.06 14 ILE B CA 1
ATOM 2964 C C . ILE B 1 14 ? -2.164 -24.734 -11.82 1 98.06 14 ILE B C 1
ATOM 2966 O O . ILE B 1 14 ? -1.057 -24.531 -12.328 1 98.06 14 ILE B O 1
ATOM 2970 N N . PRO B 1 15 ? -2.373 -25.938 -11.117 1 98.19 15 PRO B N 1
ATOM 2971 C CA . PRO B 1 15 ? -1.265 -26.891 -11.016 1 98.19 15 PRO B CA 1
ATOM 2972 C C . PRO B 1 15 ? -0.75 -27.344 -12.375 1 98.19 15 PRO B C 1
ATOM 2974 O O . PRO B 1 15 ? 0.463 -27.391 -12.602 1 98.19 15 PRO B O 1
ATOM 2977 N N . ALA B 1 16 ? -1.635 -27.609 -13.242 1 97.81 16 ALA B N 1
ATOM 2978 C CA . ALA B 1 16 ? -1.241 -28.031 -14.586 1 97.81 16 ALA B CA 1
ATOM 2979 C C . ALA B 1 16 ? -0.515 -26.906 -15.32 1 97.81 16 ALA B C 1
ATOM 2981 O O . ALA B 1 16 ? 0.462 -27.141 -16.031 1 97.81 16 ALA B O 1
ATOM 2982 N N . LEU B 1 17 ? -0.997 -25.672 -15.219 1 98.12 17 LEU B N 1
ATOM 2983 C CA . LEU B 1 17 ? -0.357 -24.516 -15.836 1 98.12 17 LEU B CA 1
ATOM 2984 C C . LEU B 1 17 ? 1.084 -24.375 -15.359 1 98.12 17 LEU B C 1
ATOM 2986 O O . LEU B 1 17 ? 1.993 -24.172 -16.172 1 98.12 17 LEU B O 1
ATOM 2990 N N . MET B 1 18 ? 1.272 -24.438 -14.047 1 98.25 18 MET B N 1
ATOM 2991 C CA . MET B 1 18 ? 2.602 -24.266 -13.461 1 98.25 18 MET B CA 1
ATOM 2992 C C . MET B 1 18 ? 3.576 -25.297 -14.039 1 98.25 18 MET B C 1
ATOM 2994 O O . MET B 1 18 ? 4.734 -24.969 -14.312 1 98.25 18 MET B O 1
ATOM 2998 N N . LYS B 1 19 ? 3.109 -26.531 -14.219 1 97.94 19 LYS B N 1
ATOM 2999 C CA . LYS B 1 19 ? 3.947 -27.578 -14.82 1 97.94 19 LYS B CA 1
ATOM 3000 C C . LYS B 1 19 ? 4.277 -27.234 -16.266 1 97.94 19 LYS B C 1
ATOM 3002 O O . LYS B 1 19 ? 5.422 -27.391 -16.703 1 97.94 19 LYS B O 1
ATOM 3007 N N . GLU B 1 20 ? 3.316 -26.781 -16.922 1 97.69 20 GLU B N 1
ATOM 3008 C CA . GLU B 1 20 ? 3.434 -26.547 -18.359 1 97.69 20 GLU B CA 1
ATOM 3009 C C . GLU B 1 20 ? 4.418 -25.422 -18.656 1 97.69 20 GLU B C 1
ATOM 3011 O O . GLU B 1 20 ? 5.172 -25.5 -19.625 1 97.69 20 GLU B O 1
ATOM 3016 N N . ILE B 1 21 ? 4.457 -24.375 -17.828 1 97.56 21 ILE B N 1
ATOM 3017 C CA . ILE B 1 21 ? 5.223 -23.188 -18.188 1 97.56 21 ILE B CA 1
ATOM 3018 C C . ILE B 1 21 ? 6.578 -23.219 -17.484 1 97.56 21 ILE B C 1
ATOM 3020 O O . ILE B 1 21 ? 7.438 -22.375 -17.734 1 97.56 21 ILE B O 1
ATOM 3024 N N . ASP 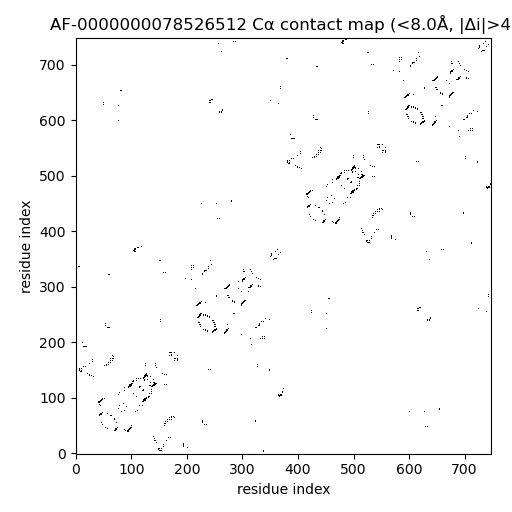B 1 22 ? 6.824 -24.188 -16.609 1 97.44 22 ASP B N 1
ATOM 3025 C CA . ASP B 1 22 ? 7.969 -24.234 -15.703 1 97.44 22 ASP B CA 1
ATOM 3026 C C . ASP B 1 22 ? 9.281 -24.188 -16.484 1 97.44 22 ASP B C 1
ATOM 3028 O O . ASP B 1 22 ? 10.094 -23.281 -16.297 1 97.44 22 ASP B O 1
ATOM 3032 N N . GLU B 1 23 ? 9.477 -25.141 -17.406 1 96.69 23 GLU B N 1
ATOM 3033 C CA . GLU B 1 23 ? 10.734 -25.234 -18.141 1 96.69 23 GLU B CA 1
ATOM 3034 C C . GLU B 1 23 ? 10.953 -24.016 -19.016 1 96.69 23 GLU B C 1
ATOM 3036 O O . GLU B 1 23 ? 12.078 -23.516 -19.125 1 96.69 23 GLU B O 1
ATOM 3041 N N . GLY B 1 24 ? 9.922 -23.562 -19.703 1 96.56 24 GLY B N 1
ATOM 3042 C CA . GLY B 1 24 ? 10.031 -22.375 -20.531 1 96.56 24 GLY B CA 1
ATOM 3043 C C . GLY B 1 24 ? 10.461 -21.141 -19.75 1 96.56 24 GLY B C 1
ATOM 3044 O O . GLY B 1 24 ? 11.289 -20.359 -20.219 1 96.56 24 GLY B O 1
ATOM 3045 N N . LEU B 1 25 ? 9.969 -20.953 -18.562 1 97.06 25 LEU B N 1
ATOM 3046 C CA . LEU B 1 25 ? 10.289 -19.797 -17.75 1 97.06 25 LEU B CA 1
ATOM 3047 C C . LEU B 1 25 ? 11.719 -19.891 -17.219 1 97.06 25 LEU B C 1
ATOM 3049 O O . LEU B 1 25 ? 12.414 -18.875 -17.109 1 97.06 25 LEU B O 1
ATOM 3053 N N . LYS B 1 26 ? 12.148 -21.141 -16.859 1 96.69 26 LYS B N 1
ATOM 3054 C CA . LYS B 1 26 ? 13.539 -21.312 -16.453 1 96.69 26 LYS B CA 1
ATOM 3055 C C . LYS B 1 26 ? 14.492 -20.906 -17.578 1 96.69 26 LYS B C 1
ATOM 3057 O O . LYS B 1 26 ? 15.445 -20.156 -17.344 1 96.69 26 LYS B O 1
ATOM 3062 N N . LYS B 1 27 ? 14.188 -21.312 -18.766 1 95.94 27 LYS B N 1
ATOM 3063 C CA . LYS B 1 27 ? 15.023 -21 -19.922 1 95.94 27 LYS B CA 1
ATOM 3064 C C . LYS B 1 27 ? 15.031 -19.516 -20.219 1 95.94 27 LYS B C 1
ATOM 3066 O O . LYS B 1 27 ? 16.094 -18.938 -20.484 1 95.94 27 LYS B O 1
ATOM 3071 N N . THR B 1 28 ? 13.906 -18.922 -20.172 1 95.56 28 THR B N 1
ATOM 3072 C CA . THR B 1 28 ? 13.812 -17.484 -20.453 1 95.56 28 THR B CA 1
ATOM 3073 C C . THR B 1 28 ? 14.562 -16.672 -19.406 1 95.56 28 THR B C 1
ATOM 3075 O O . THR B 1 28 ? 15.211 -15.68 -19.75 1 95.56 28 THR B O 1
ATOM 3078 N N . ALA B 1 29 ? 14.461 -17.031 -18.141 1 96.19 29 ALA B N 1
ATOM 3079 C CA . ALA B 1 29 ? 15.172 -16.328 -17.078 1 96.19 29 ALA B CA 1
ATOM 3080 C C . ALA B 1 29 ? 16.688 -16.438 -17.266 1 96.19 29 ALA B C 1
ATOM 3082 O O . ALA B 1 29 ? 17.406 -15.461 -17.062 1 96.19 29 ALA B O 1
ATOM 3083 N N . TYR B 1 30 ? 17.125 -17.625 -17.688 1 93.5 30 TYR B N 1
ATOM 3084 C CA . TYR B 1 30 ? 18.547 -17.828 -17.922 1 93.5 30 TYR B CA 1
ATOM 3085 C C . TYR B 1 30 ? 19.031 -17 -19.109 1 93.5 30 TYR B C 1
ATOM 3087 O O . TYR B 1 30 ? 20.109 -16.406 -19.062 1 93.5 30 TYR B O 1
ATOM 3095 N N . ARG B 1 31 ? 18.266 -17.016 -20.156 1 94.88 31 ARG B N 1
ATOM 3096 C CA . ARG B 1 31 ? 18.625 -16.219 -21.328 1 94.88 31 ARG B CA 1
ATOM 3097 C C . ARG B 1 31 ? 18.719 -14.742 -20.969 1 94.88 31 ARG B C 1
ATOM 3099 O O . ARG B 1 31 ? 19.609 -14.031 -21.438 1 94.88 31 ARG B O 1
ATOM 3106 N N . PHE B 1 32 ? 17.797 -14.289 -20.141 1 95.44 32 PHE B N 1
ATOM 3107 C CA . PHE B 1 32 ? 17.766 -12.906 -19.672 1 95.44 32 PHE B CA 1
ATOM 3108 C C . PHE B 1 32 ? 19.047 -12.555 -18.922 1 95.44 32 PHE B C 1
ATOM 3110 O O . PHE B 1 32 ? 19.734 -11.586 -19.266 1 95.44 32 PHE B O 1
ATOM 3117 N N . THR B 1 33 ? 19.438 -13.336 -17.938 1 95.5 33 THR B N 1
ATOM 3118 C CA . THR B 1 33 ? 20.594 -13 -17.125 1 95.5 33 THR B CA 1
ATOM 3119 C C . THR B 1 33 ? 21.891 -13.102 -17.938 1 95.5 33 THR B C 1
ATOM 3121 O O . THR B 1 33 ? 22.844 -12.359 -17.703 1 95.5 33 THR B O 1
ATOM 3124 N N . ASN B 1 34 ? 21.906 -14.016 -18.938 1 91.56 34 ASN B N 1
ATOM 3125 C CA . ASN B 1 34 ? 23.062 -14.141 -19.812 1 91.56 34 ASN B CA 1
ATOM 3126 C C . ASN B 1 34 ? 23.266 -12.898 -20.672 1 91.56 34 ASN B C 1
ATOM 3128 O O . ASN B 1 34 ? 24.375 -12.57 -21.062 1 91.56 34 ASN B O 1
ATOM 3132 N N . ARG B 1 35 ? 22.219 -12.188 -20.891 1 90.88 35 ARG B N 1
ATOM 3133 C CA . ARG B 1 35 ? 22.266 -11.016 -21.75 1 90.88 35 ARG B CA 1
ATOM 3134 C C . ARG B 1 35 ? 22.703 -9.781 -20.984 1 90.88 35 ARG B C 1
ATOM 3136 O O . ARG B 1 35 ? 22.984 -8.734 -21.562 1 90.88 35 ARG B O 1
ATOM 3143 N N . LEU B 1 36 ? 22.781 -9.867 -19.672 1 94.19 36 LEU B N 1
ATOM 3144 C CA . LEU B 1 36 ? 23.141 -8.711 -18.859 1 94.19 36 LEU B CA 1
ATOM 3145 C C . LEU B 1 36 ? 24.625 -8.367 -19.016 1 94.19 36 LEU B C 1
ATOM 3147 O O . LEU B 1 36 ? 25.047 -7.258 -18.688 1 94.19 36 LEU B O 1
ATOM 3151 N N . GLY B 1 37 ? 25.453 -9.305 -19.625 1 88.44 37 GLY B N 1
ATOM 3152 C CA . GLY B 1 37 ? 26.812 -9.047 -20.062 1 88.44 37 GLY B CA 1
ATOM 3153 C C . GLY B 1 37 ? 27.719 -8.57 -18.922 1 88.44 37 GLY B C 1
ATOM 3154 O O . GLY B 1 37 ? 28.531 -7.664 -19.109 1 88.44 37 GLY B O 1
ATOM 3155 N N . GLY B 1 38 ? 27.547 -8.945 -17.797 1 89.38 38 GLY B N 1
ATOM 3156 C CA . GLY B 1 38 ? 28.422 -8.617 -16.688 1 89.38 38 GLY B CA 1
ATOM 3157 C C . GLY B 1 38 ? 28.047 -7.312 -16 1 89.38 38 GLY B C 1
ATOM 3158 O O . GLY B 1 38 ? 28.719 -6.887 -15.062 1 89.38 38 GLY B O 1
ATOM 3159 N N . ARG B 1 39 ? 27 -6.699 -16.406 1 91.69 39 ARG B N 1
ATOM 3160 C CA . ARG B 1 39 ? 26.562 -5.457 -15.781 1 91.69 39 ARG B CA 1
ATOM 3161 C C . ARG B 1 39 ? 26.109 -5.699 -14.352 1 91.69 39 ARG B C 1
ATOM 3163 O O . ARG B 1 39 ? 25.5 -6.734 -14.047 1 91.69 39 ARG B O 1
ATOM 3170 N N . THR B 1 40 ? 26.391 -4.684 -13.539 1 93.25 40 THR B N 1
ATOM 3171 C CA . THR B 1 40 ? 26.016 -4.773 -12.133 1 93.25 40 THR B CA 1
ATOM 3172 C C . THR B 1 40 ? 24.812 -3.891 -11.828 1 93.25 40 THR B C 1
ATOM 3174 O O . THR B 1 40 ? 24.781 -2.727 -12.234 1 93.25 40 THR B O 1
ATOM 3177 N N . TYR B 1 41 ? 23.922 -4.516 -11.117 1 95.69 41 TYR B N 1
ATOM 3178 C CA . TYR B 1 41 ? 22.75 -3.779 -10.648 1 95.69 41 TYR B CA 1
ATOM 3179 C C . TYR B 1 41 ? 22.688 -3.783 -9.125 1 95.69 41 TYR B C 1
ATOM 3181 O O . TYR B 1 41 ? 23.062 -4.762 -8.484 1 95.69 41 TYR B O 1
ATOM 3189 N N . THR B 1 42 ? 22.234 -2.678 -8.609 1 95.25 42 THR B N 1
ATOM 3190 C CA . THR B 1 42 ? 22.203 -2.551 -7.156 1 95.25 42 THR B CA 1
ATOM 3191 C C . THR B 1 42 ? 20.75 -2.545 -6.652 1 95.25 42 THR B C 1
ATOM 3193 O O . THR B 1 42 ? 20.516 -2.738 -5.461 1 95.25 42 THR B O 1
ATOM 3196 N N . LYS B 1 43 ? 19.828 -2.322 -7.555 1 96.94 43 LYS B N 1
ATOM 3197 C CA . LYS B 1 43 ? 18.438 -2.213 -7.137 1 96.94 43 LYS B CA 1
ATOM 3198 C C . LYS B 1 43 ? 17.484 -2.682 -8.242 1 96.94 43 LYS B C 1
ATOM 3200 O O . LYS B 1 43 ? 17.719 -2.402 -9.422 1 96.94 43 LYS B O 1
ATOM 3205 N N . ILE B 1 44 ? 16.438 -3.395 -7.836 1 98.19 44 ILE B N 1
ATOM 3206 C CA . ILE B 1 44 ? 15.352 -3.816 -8.711 1 98.19 44 ILE B CA 1
ATOM 3207 C C . ILE B 1 44 ? 14.062 -3.094 -8.328 1 98.19 44 ILE B C 1
ATOM 3209 O O . ILE B 1 44 ? 13.664 -3.111 -7.16 1 98.19 44 ILE B O 1
ATOM 3213 N N . ILE B 1 45 ? 13.43 -2.449 -9.211 1 98.56 45 ILE B N 1
ATOM 3214 C CA . ILE B 1 45 ? 12.125 -1.82 -9.016 1 98.56 45 ILE B CA 1
ATOM 3215 C C . ILE B 1 45 ? 11.055 -2.598 -9.781 1 98.56 45 ILE B C 1
ATOM 3217 O O . ILE B 1 45 ? 11.133 -2.729 -11.008 1 98.56 45 ILE B O 1
ATOM 3221 N N . LEU B 1 46 ? 10.117 -3.131 -9.086 1 98.81 46 LEU B N 1
ATOM 3222 C CA . LEU B 1 46 ? 9.039 -3.912 -9.68 1 98.81 46 LEU B CA 1
ATOM 3223 C C . LEU B 1 46 ? 7.75 -3.098 -9.742 1 98.81 46 LEU B C 1
ATOM 3225 O O . LEU B 1 46 ? 7.434 -2.359 -8.805 1 98.81 46 LEU B O 1
ATOM 3229 N N . THR B 1 47 ? 7.008 -3.287 -10.844 1 98.75 47 THR B N 1
ATOM 3230 C CA . THR B 1 47 ? 5.754 -2.549 -10.945 1 98.75 47 THR B CA 1
ATOM 3231 C C . THR B 1 47 ? 4.785 -3.25 -11.891 1 98.75 47 THR B C 1
ATOM 3233 O O . THR B 1 47 ? 5.133 -4.258 -12.508 1 98.75 47 THR B O 1
ATOM 3236 N N . GLY B 1 48 ? 3.604 -2.787 -11.961 1 97.75 48 GLY B N 1
ATOM 3237 C CA . GLY B 1 48 ? 2.449 -3.217 -12.734 1 97.75 48 GLY B CA 1
ATOM 3238 C C . GLY B 1 48 ? 1.156 -2.555 -12.297 1 97.75 48 GLY B C 1
ATOM 3239 O O . GLY B 1 48 ? 1.169 -1.65 -11.461 1 97.75 48 GLY B O 1
ATOM 3240 N N . CYS B 1 49 ? 0.081 -3.006 -12.906 1 95.25 49 CYS B N 1
ATOM 3241 C CA . CYS B 1 49 ? -1.241 -2.521 -12.531 1 95.25 49 CYS B CA 1
ATOM 3242 C C . CYS B 1 49 ? -2.16 -3.678 -12.156 1 95.25 49 CYS B C 1
ATOM 3244 O O . CYS B 1 49 ? -2.061 -4.766 -12.727 1 95.25 49 CYS B O 1
ATOM 3246 N N . GLY B 1 50 ? -3.045 -3.467 -11.203 1 93.56 50 GLY B N 1
ATOM 3247 C CA . GLY B 1 50 ? -3.988 -4.504 -10.82 1 93.56 50 GLY B CA 1
ATOM 3248 C C . GLY B 1 50 ? -3.314 -5.777 -10.344 1 93.56 50 GLY B C 1
ATOM 3249 O O . GLY B 1 50 ? -2.447 -5.734 -9.469 1 93.56 50 GLY B O 1
ATOM 3250 N N . ASP B 1 51 ? -3.688 -6.883 -10.969 1 95.31 51 ASP B N 1
ATOM 3251 C CA . ASP B 1 51 ? -3.154 -8.188 -10.586 1 95.31 51 ASP B CA 1
ATOM 3252 C C . ASP B 1 51 ? -1.641 -8.234 -10.781 1 95.31 51 ASP B C 1
ATOM 3254 O O . ASP B 1 51 ? -0.935 -8.891 -10.008 1 95.31 51 ASP B O 1
ATOM 3258 N N . SER B 1 52 ? -1.201 -7.555 -11.805 1 97.19 52 SER B N 1
ATOM 3259 C CA . SER B 1 52 ? 0.231 -7.539 -12.086 1 97.19 52 SER B CA 1
ATOM 3260 C C . SER B 1 52 ? 1.005 -6.836 -10.969 1 97.19 52 SER B C 1
ATOM 3262 O O . SER B 1 52 ? 2.123 -7.234 -10.641 1 97.19 52 SER B O 1
ATOM 3264 N N . TYR B 1 53 ? 0.405 -5.797 -10.43 1 97.56 53 TYR B N 1
ATOM 3265 C CA . TYR B 1 53 ? 1.056 -5.129 -9.312 1 97.56 53 TYR B CA 1
ATOM 3266 C C . TYR B 1 53 ? 1.088 -6.027 -8.078 1 97.56 53 TYR B C 1
ATOM 3268 O O . TYR B 1 53 ? 2.055 -6.012 -7.316 1 97.56 53 TYR B O 1
ATOM 3276 N N . CYS B 1 54 ? 0.013 -6.805 -7.844 1 97.69 54 CYS B N 1
ATOM 3277 C CA . CYS B 1 54 ? 0.012 -7.758 -6.742 1 97.69 54 CYS B CA 1
ATOM 3278 C C . CYS B 1 54 ? 1.155 -8.758 -6.883 1 97.69 54 CYS B C 1
ATOM 3280 O O . CYS B 1 54 ? 1.796 -9.117 -5.895 1 97.69 54 CYS B O 1
ATOM 3282 N N . ALA B 1 55 ? 1.384 -9.164 -8.102 1 98.38 55 ALA B N 1
ATOM 3283 C CA . ALA B 1 55 ? 2.496 -10.078 -8.344 1 98.38 55 ALA B CA 1
ATOM 3284 C C . ALA B 1 55 ? 3.832 -9.422 -8.008 1 98.38 55 ALA B C 1
ATOM 3286 O O . ALA B 1 55 ? 4.711 -10.055 -7.418 1 98.38 55 ALA B O 1
ATOM 3287 N N . ALA B 1 56 ? 3.959 -8.18 -8.383 1 98.56 56 ALA B N 1
ATOM 3288 C CA . ALA B 1 56 ? 5.168 -7.418 -8.07 1 98.56 56 ALA B CA 1
ATOM 3289 C C . ALA B 1 56 ? 5.371 -7.305 -6.562 1 98.56 56 ALA B C 1
ATOM 3291 O O . ALA B 1 56 ? 6.484 -7.48 -6.062 1 98.56 56 ALA B O 1
ATOM 3292 N N . LEU B 1 57 ? 4.266 -7.055 -5.867 1 98.06 57 LEU B N 1
ATOM 3293 C CA . LEU B 1 57 ? 4.309 -6.941 -4.414 1 98.06 57 LEU B CA 1
ATOM 3294 C C . LEU B 1 57 ? 4.812 -8.234 -3.781 1 98.06 57 LEU B C 1
ATOM 3296 O O . LEU B 1 57 ? 5.652 -8.203 -2.879 1 98.06 57 LEU B O 1
ATOM 3300 N N . ALA B 1 58 ? 4.328 -9.312 -4.273 1 97.94 58 ALA B N 1
ATOM 3301 C CA . ALA B 1 58 ? 4.73 -10.609 -3.73 1 97.94 58 ALA B CA 1
ATOM 3302 C C . ALA B 1 58 ? 6.191 -10.906 -4.043 1 97.94 58 ALA B C 1
ATOM 3304 O O . ALA B 1 58 ? 6.953 -11.312 -3.16 1 97.94 58 ALA B O 1
ATOM 3305 N N . ALA B 1 59 ? 6.574 -10.664 -5.246 1 98.44 59 ALA B N 1
ATOM 3306 C CA . ALA B 1 59 ? 7.883 -11.078 -5.742 1 98.44 59 ALA B CA 1
ATOM 3307 C C . ALA B 1 59 ? 8.992 -10.227 -5.145 1 98.44 59 ALA B C 1
ATOM 3309 O O . ALA B 1 59 ? 10.164 -10.625 -5.141 1 98.44 59 ALA B O 1
ATOM 3310 N N . LYS B 1 60 ? 8.648 -9 -4.695 1 98.12 60 LYS B N 1
ATOM 3311 C CA . LYS B 1 60 ? 9.656 -8.133 -4.09 1 98.12 60 LYS B CA 1
ATOM 3312 C C . LYS B 1 60 ? 10.453 -8.875 -3.023 1 98.12 60 LYS B C 1
ATOM 3314 O O . LYS B 1 60 ? 11.672 -8.719 -2.936 1 98.12 60 LYS B O 1
ATOM 3319 N N . PHE B 1 61 ? 9.828 -9.703 -2.291 1 96.38 61 PHE B N 1
ATOM 3320 C CA . PHE B 1 61 ? 10.477 -10.398 -1.183 1 96.38 61 PHE B CA 1
ATOM 3321 C C . PHE B 1 61 ? 11.398 -11.5 -1.694 1 96.38 61 PHE B C 1
ATOM 3323 O O . PHE B 1 61 ? 12.438 -11.781 -1.088 1 96.38 61 PHE B O 1
ATOM 3330 N N . ALA B 1 62 ? 11.047 -12.117 -2.812 1 97.56 62 ALA B N 1
ATOM 3331 C CA . ALA B 1 62 ? 11.953 -13.086 -3.43 1 97.56 62 ALA B CA 1
ATOM 3332 C C . ALA B 1 62 ? 13.219 -12.398 -3.947 1 97.56 62 ALA B C 1
ATOM 3334 O O . ALA B 1 62 ? 14.32 -12.914 -3.779 1 97.56 62 ALA B O 1
ATOM 3335 N N . PHE B 1 63 ? 13.039 -11.258 -4.543 1 98.19 63 PHE B N 1
ATOM 3336 C CA . PHE B 1 63 ? 14.203 -10.516 -5.027 1 98.19 63 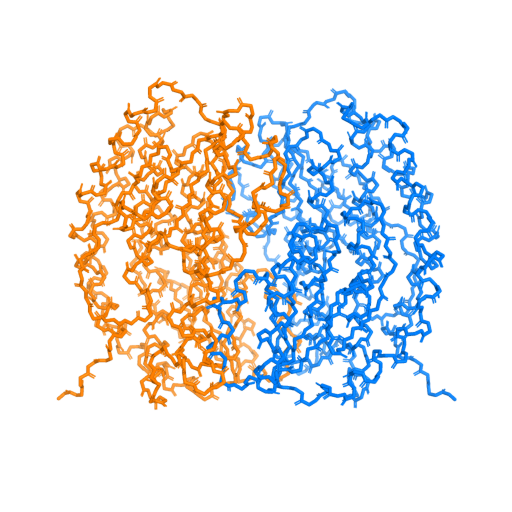PHE B CA 1
ATOM 3337 C C . PHE B 1 63 ? 15.102 -10.109 -3.867 1 98.19 63 PHE B C 1
ATOM 3339 O O . PHE B 1 63 ? 16.328 -10.211 -3.959 1 98.19 63 PHE B O 1
ATOM 3346 N N . LEU B 1 64 ? 14.516 -9.672 -2.771 1 96.56 64 LEU B N 1
ATOM 3347 C CA . LEU B 1 64 ? 15.281 -9.281 -1.595 1 96.56 64 LEU B CA 1
ATOM 3348 C C . LEU B 1 64 ? 16.047 -10.469 -1.027 1 96.56 64 LEU B C 1
ATOM 3350 O O . LEU B 1 64 ? 17.203 -10.336 -0.637 1 96.56 64 LEU B O 1
ATOM 3354 N N . GLN B 1 65 ? 15.438 -11.594 -1.021 1 95.44 65 GLN B N 1
ATOM 3355 C CA . GLN B 1 65 ? 16.016 -12.742 -0.33 1 95.44 65 GLN B CA 1
ATOM 3356 C C . GLN B 1 65 ? 17 -13.492 -1.224 1 95.44 65 GLN B C 1
ATOM 3358 O O . GLN B 1 65 ? 17.984 -14.047 -0.737 1 95.44 65 GLN B O 1
ATOM 3363 N N . PHE B 1 66 ? 16.734 -13.461 -2.533 1 97.69 66 PHE B N 1
ATOM 3364 C CA . PHE B 1 66 ? 17.5 -14.344 -3.41 1 97.69 66 PHE B CA 1
ATOM 3365 C C . PHE B 1 66 ? 18.641 -13.594 -4.066 1 97.69 66 PHE B C 1
ATOM 3367 O O . PHE B 1 66 ? 19.578 -14.211 -4.598 1 97.69 66 PHE B O 1
ATOM 3374 N N . THR B 1 67 ? 18.625 -12.281 -4.105 1 97.44 67 THR B N 1
ATOM 3375 C CA . THR B 1 67 ? 19.672 -11.508 -4.77 1 97.44 67 THR B CA 1
ATOM 3376 C C . THR B 1 67 ? 20.422 -10.633 -3.764 1 97.44 67 THR B C 1
ATOM 3378 O O . THR B 1 67 ? 20 -10.5 -2.613 1 97.44 67 THR B O 1
ATOM 3381 N N . GLY B 1 68 ? 21.547 -10.148 -4.215 1 95.88 68 GLY B N 1
ATOM 3382 C CA . GLY B 1 68 ? 22.297 -9.188 -3.42 1 95.88 68 GLY B CA 1
ATOM 3383 C C . GLY B 1 68 ? 21.828 -7.754 -3.637 1 95.88 68 GLY B C 1
ATOM 3384 O O . GLY B 1 68 ? 22.438 -6.816 -3.119 1 95.88 68 GLY B O 1
ATOM 3385 N N . MET B 1 69 ? 20.766 -7.57 -4.312 1 95.69 69 MET B N 1
ATOM 3386 C CA . MET B 1 69 ? 20.266 -6.25 -4.688 1 95.69 69 MET B CA 1
ATOM 3387 C C . MET B 1 69 ? 19.156 -5.801 -3.734 1 95.69 69 MET B C 1
ATOM 3389 O O . MET B 1 69 ? 18.516 -6.629 -3.088 1 95.69 69 MET B O 1
ATOM 3393 N N . ASP B 1 70 ? 19 -4.52 -3.6 1 95.75 70 ASP B N 1
ATOM 3394 C CA . ASP B 1 70 ? 17.781 -3.996 -3.008 1 95.75 70 ASP B CA 1
ATOM 3395 C C . ASP B 1 70 ? 16.594 -4.176 -3.951 1 95.75 70 ASP B C 1
ATOM 3397 O O . ASP B 1 70 ? 16.766 -4.418 -5.145 1 95.75 70 ASP B O 1
ATOM 3401 N N . ALA B 1 71 ? 15.422 -4.16 -3.41 1 97.31 71 ALA B N 1
ATOM 3402 C CA . ALA B 1 71 ? 14.234 -4.316 -4.242 1 97.31 71 ALA B CA 1
ATOM 3403 C C . ALA B 1 71 ? 13.062 -3.52 -3.678 1 97.31 71 ALA B C 1
ATOM 3405 O O . ALA B 1 71 ? 12.867 -3.465 -2.461 1 97.31 71 ALA B O 1
ATOM 3406 N N . GLU B 1 72 ? 12.266 -2.932 -4.52 1 97.25 72 GLU B N 1
ATOM 3407 C CA . GLU B 1 72 ? 11.047 -2.221 -4.141 1 97.25 72 GLU B CA 1
ATOM 3408 C C . GLU B 1 72 ? 9.922 -2.477 -5.137 1 97.25 72 GLU B C 1
ATOM 3410 O O . GLU B 1 72 ? 10.18 -2.744 -6.312 1 97.25 72 GLU B O 1
ATOM 3415 N N . ALA B 1 73 ? 8.742 -2.559 -4.652 1 97.88 73 ALA B N 1
ATOM 3416 C CA . ALA B 1 73 ? 7.547 -2.504 -5.484 1 97.88 73 ALA B CA 1
ATOM 3417 C C . ALA B 1 73 ? 6.848 -1.152 -5.355 1 97.88 73 ALA B C 1
ATOM 3419 O O . ALA B 1 73 ? 6.621 -0.668 -4.242 1 97.88 73 ALA B O 1
ATOM 3420 N N . ALA B 1 74 ? 6.566 -0.5 -6.461 1 97.25 74 ALA B N 1
ATOM 3421 C CA . ALA B 1 74 ? 5.895 0.796 -6.48 1 97.25 74 ALA B CA 1
ATOM 3422 C C . ALA B 1 74 ? 4.871 0.865 -7.609 1 97.25 74 ALA B C 1
ATOM 3424 O O . ALA B 1 74 ? 4.977 0.135 -8.602 1 97.25 74 ALA B O 1
ATOM 3425 N N . THR B 1 75 ? 3.881 1.702 -7.445 1 96.62 75 THR B N 1
ATOM 3426 C CA . THR B 1 75 ? 2.83 1.802 -8.453 1 96.62 75 THR B CA 1
ATOM 3427 C C . THR B 1 75 ? 3.361 2.465 -9.727 1 96.62 75 THR B C 1
ATOM 3429 O O . THR B 1 75 ? 4.277 3.285 -9.664 1 96.62 75 THR B O 1
ATOM 3432 N N . VAL B 1 76 ? 2.701 2.109 -10.789 1 96.88 76 VAL B N 1
ATOM 3433 C CA . VAL B 1 76 ? 3.182 2.596 -12.078 1 96.88 76 VAL B CA 1
ATOM 3434 C C . VAL B 1 76 ? 3.049 4.117 -12.133 1 96.88 76 VAL B C 1
ATOM 3436 O O . VAL B 1 76 ? 3.922 4.801 -12.672 1 96.88 76 VAL B O 1
ATOM 3439 N N . ILE B 1 77 ? 2.008 4.672 -11.562 1 95.5 77 ILE B N 1
ATOM 3440 C CA . ILE B 1 77 ? 1.756 6.105 -11.648 1 95.5 77 ILE B CA 1
ATOM 3441 C C . ILE B 1 77 ? 2.812 6.863 -10.844 1 95.5 77 ILE B C 1
ATOM 3443 O O . ILE B 1 77 ? 3.248 7.945 -11.25 1 95.5 77 ILE B O 1
ATOM 3447 N N . GLU B 1 78 ? 3.285 6.344 -9.781 1 94.62 78 GLU B N 1
ATOM 3448 C CA . GLU B 1 78 ? 4.348 6.973 -9 1 94.62 78 GLU B CA 1
ATOM 3449 C C . GLU B 1 78 ? 5.668 6.973 -9.766 1 94.62 78 GLU B C 1
ATOM 3451 O O . GLU B 1 78 ? 6.387 7.973 -9.773 1 94.62 78 GLU B O 1
ATOM 3456 N N . LEU B 1 79 ? 5.941 5.879 -10.391 1 96.5 79 LEU B N 1
ATOM 3457 C CA . LEU B 1 79 ? 7.191 5.754 -11.125 1 96.5 79 LEU B CA 1
ATOM 3458 C C . LEU B 1 79 ? 7.172 6.621 -12.383 1 96.5 79 LEU B C 1
ATOM 3460 O O . LEU B 1 79 ? 8.18 7.234 -12.734 1 96.5 79 LEU B O 1
ATOM 3464 N N . ALA B 1 80 ? 6.027 6.652 -12.945 1 95.19 80 ALA B N 1
ATOM 3465 C CA . ALA B 1 80 ? 5.906 7.367 -14.211 1 95.19 80 ALA B CA 1
ATOM 3466 C C . ALA B 1 80 ? 5.863 8.875 -13.984 1 95.19 80 ALA B C 1
ATOM 3468 O O . ALA B 1 80 ? 6.312 9.648 -14.836 1 95.19 80 ALA B O 1
ATOM 3469 N N . ARG B 1 81 ? 5.395 9.266 -12.812 1 92.19 81 ARG B N 1
ATOM 3470 C CA . ARG B 1 81 ? 5.023 10.672 -12.734 1 92.19 81 ARG B CA 1
ATOM 3471 C C . ARG B 1 81 ? 5.664 11.344 -11.523 1 92.19 81 ARG B C 1
ATOM 3473 O O . ARG B 1 81 ? 5.688 12.57 -11.43 1 92.19 81 ARG B O 1
ATOM 3480 N N . VAL B 1 82 ? 6.219 10.617 -10.594 1 89.19 82 VAL B N 1
ATOM 3481 C CA . VAL B 1 82 ? 6.637 11.266 -9.352 1 89.19 82 VAL B CA 1
ATOM 3482 C C . VAL B 1 82 ? 8.133 11.07 -9.141 1 89.19 82 VAL B C 1
ATOM 3484 O O . VAL B 1 82 ? 8.859 12.023 -8.852 1 89.19 82 VAL B O 1
ATOM 3487 N N . TYR B 1 83 ? 8.648 9.875 -9.375 1 93.38 83 TYR B N 1
ATOM 3488 C CA . TYR B 1 83 ? 10.055 9.562 -9.148 1 93.38 83 TYR B CA 1
ATOM 3489 C C . TYR B 1 83 ? 10.953 10.375 -10.07 1 93.38 83 TYR B C 1
ATOM 3491 O O . TYR B 1 83 ? 10.57 10.688 -11.203 1 93.38 83 TYR B O 1
ATOM 3499 N N . GLU B 1 84 ? 12.102 10.664 -9.562 1 92.69 84 GLU B N 1
ATOM 3500 C CA . GLU B 1 84 ? 13.102 11.352 -10.375 1 92.69 84 GLU B CA 1
ATOM 3501 C C . GLU B 1 84 ? 14.078 10.367 -11.008 1 92.69 84 GLU B C 1
ATOM 3503 O O . GLU B 1 84 ? 14.117 9.195 -10.625 1 92.69 84 GLU B O 1
ATOM 3508 N N . ARG B 1 85 ? 14.867 10.875 -11.969 1 94.5 85 ARG B N 1
ATOM 3509 C CA . ARG B 1 85 ? 15.82 10.062 -12.719 1 94.5 85 ARG B CA 1
ATOM 3510 C C . ARG B 1 85 ? 16.734 9.273 -11.781 1 94.5 85 ARG B C 1
ATOM 3512 O O . ARG B 1 85 ? 16.953 8.078 -11.984 1 94.5 85 ARG B O 1
ATOM 3519 N N . ARG B 1 86 ? 17.25 9.938 -10.766 1 93.81 86 ARG B N 1
ATOM 3520 C CA . ARG B 1 86 ? 18.219 9.305 -9.875 1 93.81 86 ARG B CA 1
ATOM 3521 C C . ARG B 1 86 ? 17.594 8.125 -9.133 1 93.81 86 ARG B C 1
ATOM 3523 O O . ARG B 1 86 ? 18.281 7.156 -8.805 1 93.81 86 ARG B O 1
ATOM 3530 N N . HIS B 1 87 ? 16.297 8.18 -8.961 1 93.5 87 HIS B N 1
ATOM 3531 C CA . HIS B 1 87 ? 15.633 7.109 -8.234 1 93.5 87 HIS B CA 1
ATOM 3532 C C . HIS B 1 87 ? 15.211 5.984 -9.164 1 93.5 87 HIS B C 1
ATOM 3534 O O . HIS B 1 87 ? 15.156 4.82 -8.758 1 93.5 87 HIS B O 1
ATOM 3540 N N . LEU B 1 88 ? 14.953 6.312 -10.414 1 94.75 88 LEU B N 1
ATOM 3541 C CA . LEU B 1 88 ? 14.5 5.328 -11.391 1 94.75 88 LEU B CA 1
ATOM 3542 C C . LEU B 1 88 ? 15.68 4.582 -12 1 94.75 88 LEU B C 1
ATOM 3544 O O . LEU B 1 88 ? 15.617 3.367 -12.195 1 94.75 88 LEU B O 1
ATOM 3548 N N . VAL B 1 89 ? 16.828 5.348 -12.234 1 95.19 89 VAL B N 1
ATOM 3549 C CA . VAL B 1 89 ? 17.906 4.766 -13.039 1 95.19 89 VAL B CA 1
ATOM 3550 C C . VAL B 1 89 ? 19.141 4.531 -12.172 1 95.19 89 VAL B C 1
ATOM 3552 O O . VAL B 1 89 ? 19.953 3.658 -12.477 1 95.19 89 VAL B O 1
ATOM 3555 N N . GLY B 1 90 ? 19.328 5.16 -10.961 1 91.69 90 GLY B N 1
ATOM 3556 C CA . GLY B 1 90 ? 20.406 4.957 -10.008 1 91.69 90 GLY B CA 1
ATOM 3557 C C . GLY B 1 90 ? 21.781 4.953 -10.648 1 91.69 90 GLY B C 1
ATOM 3558 O O . GLY B 1 90 ? 22.562 4.027 -10.438 1 91.69 90 GLY B O 1
ATOM 3559 N N . ASN B 1 91 ? 22.219 5.902 -11.461 1 88 91 ASN B N 1
ATOM 3560 C CA . ASN B 1 91 ? 23.469 5.973 -12.195 1 88 91 ASN B CA 1
ATOM 3561 C C . ASN B 1 91 ? 23.625 4.789 -13.148 1 88 91 ASN B C 1
ATOM 3563 O O . ASN B 1 91 ? 24.734 4.266 -13.32 1 88 91 ASN B O 1
ATOM 3567 N N . GLY B 1 92 ? 22.531 4.219 -13.523 1 90.88 92 GLY B N 1
ATOM 3568 C CA . GLY B 1 92 ? 22.516 3.129 -14.484 1 90.88 92 GLY B CA 1
ATOM 3569 C C . GLY B 1 92 ? 22.531 1.76 -13.828 1 90.88 92 GLY B C 1
ATOM 3570 O O . GLY B 1 92 ? 22.672 0.741 -14.508 1 90.88 92 GLY B O 1
ATOM 3571 N N . HIS B 1 93 ? 22.281 1.73 -12.516 1 93.88 93 HIS B N 1
ATOM 3572 C CA . HIS B 1 93 ? 22.422 0.466 -11.805 1 93.88 93 HIS B CA 1
ATOM 3573 C C . HIS B 1 93 ? 21.078 -0.028 -11.273 1 93.88 93 HIS B C 1
ATOM 3575 O O . HIS B 1 93 ? 21.031 -1.004 -10.523 1 93.88 93 HIS B O 1
ATOM 3581 N N . HIS B 1 94 ? 20.031 0.668 -11.695 1 97.12 94 HIS B N 1
ATOM 3582 C CA . HIS B 1 94 ? 18.703 0.178 -11.352 1 97.12 94 HIS B CA 1
ATOM 3583 C C . HIS B 1 94 ? 18.078 -0.585 -12.516 1 97.12 94 HIS B C 1
ATOM 3585 O O . HIS B 1 94 ? 18.281 -0.237 -13.68 1 97.12 94 HIS B O 1
ATOM 3591 N N . MET B 1 95 ? 17.453 -1.629 -12.211 1 97.5 95 MET B N 1
ATOM 3592 C CA . MET B 1 95 ? 16.641 -2.389 -13.156 1 97.5 95 MET B CA 1
ATOM 3593 C C . MET B 1 95 ? 15.156 -2.23 -12.844 1 97.5 95 MET B C 1
ATOM 3595 O O . MET B 1 95 ? 14.719 -2.486 -11.719 1 97.5 95 MET B O 1
ATOM 3599 N N . VAL B 1 96 ? 14.414 -1.758 -13.82 1 98.44 96 VAL B N 1
ATOM 3600 C CA . VAL B 1 96 ? 12.969 -1.632 -13.633 1 98.44 96 VAL B CA 1
ATOM 3601 C C . VAL B 1 96 ? 12.258 -2.787 -14.336 1 98.44 96 VAL B C 1
ATOM 3603 O O . VAL B 1 96 ? 12.414 -2.979 -15.547 1 98.44 96 VAL B O 1
ATOM 3606 N N . VAL B 1 97 ? 11.523 -3.566 -13.594 1 98.81 97 VAL B N 1
ATOM 3607 C CA . VAL B 1 97 ? 10.766 -4.707 -14.094 1 98.81 97 VAL B CA 1
ATOM 3608 C C . VAL B 1 97 ? 9.281 -4.352 -14.172 1 98.81 97 VAL B C 1
ATOM 3610 O O . VAL B 1 97 ? 8.641 -4.129 -13.141 1 98.81 97 VAL B O 1
ATOM 3613 N N . ILE B 1 98 ? 8.742 -4.328 -15.336 1 98.88 98 ILE B N 1
ATOM 3614 C CA . ILE B 1 98 ? 7.344 -3.986 -15.562 1 98.88 98 ILE B CA 1
ATOM 3615 C C . ILE B 1 98 ? 6.555 -5.242 -15.922 1 98.88 98 ILE B C 1
ATOM 3617 O O . ILE B 1 98 ? 6.855 -5.91 -16.906 1 98.88 98 ILE B O 1
ATOM 3621 N N . VAL B 1 99 ? 5.523 -5.551 -15.141 1 98.75 99 VAL B N 1
ATOM 3622 C CA . VAL B 1 99 ? 4.695 -6.738 -15.32 1 98.75 99 VAL B CA 1
ATOM 3623 C C . VAL B 1 99 ? 3.373 -6.352 -15.977 1 98.75 99 VAL B C 1
ATOM 3625 O O . VAL B 1 99 ? 2.619 -5.539 -15.43 1 98.75 99 VAL B O 1
ATOM 3628 N N . SER B 1 100 ? 3.078 -6.848 -17.094 1 97.56 100 SER B N 1
ATOM 3629 C CA . SER B 1 100 ? 1.831 -6.652 -17.828 1 97.56 100 SER B CA 1
ATOM 3630 C C . SER B 1 100 ? 1.612 -7.762 -18.844 1 97.56 100 SER B C 1
ATOM 3632 O O . SER B 1 100 ? 2.271 -7.789 -19.891 1 97.56 100 SER B O 1
ATOM 3634 N N . ASN B 1 101 ? 0.67 -8.617 -18.562 1 95 101 ASN B N 1
ATOM 3635 C CA . ASN B 1 101 ? 0.435 -9.742 -19.453 1 95 101 ASN B CA 1
ATOM 3636 C C . ASN B 1 101 ? 0.086 -9.281 -20.859 1 95 101 ASN B C 1
ATOM 3638 O O . ASN B 1 101 ? 0.646 -9.773 -21.844 1 95 101 ASN B O 1
ATOM 3642 N N . SER B 1 102 ? -0.799 -8.352 -21.016 1 92.88 102 SER B N 1
ATOM 3643 C CA . SER B 1 102 ? -1.211 -7.879 -22.344 1 92.88 102 SER B CA 1
ATOM 3644 C C . SER B 1 102 ? -0.136 -7.004 -22.969 1 92.88 102 SER B C 1
ATOM 3646 O O . SER B 1 102 ? -0.043 -6.914 -24.203 1 92.88 102 SER B O 1
ATOM 3648 N N . GLY B 1 103 ? 0.56 -6.246 -22.172 1 96.19 103 GLY B N 1
ATOM 3649 C CA . GLY B 1 103 ? 1.587 -5.328 -22.625 1 96.19 103 GLY B CA 1
ATOM 3650 C C . GLY B 1 103 ? 1.022 -4.105 -23.328 1 96.19 103 GLY B C 1
ATOM 3651 O O . GLY B 1 103 ? 1.738 -3.418 -24.062 1 96.19 103 GLY B O 1
ATOM 3652 N N . THR B 1 104 ? -0.275 -3.84 -23.078 1 94.69 104 THR B N 1
ATOM 3653 C CA . THR B 1 104 ? -0.913 -2.795 -23.875 1 94.69 104 THR B CA 1
ATOM 3654 C C . THR B 1 104 ? -1.393 -1.654 -22.969 1 94.69 104 THR B C 1
ATOM 3656 O O . THR B 1 104 ? -1.917 -0.652 -23.469 1 94.69 104 THR B O 1
ATOM 3659 N N . VAL B 1 105 ? -1.195 -1.781 -21.688 1 94.75 105 VAL B N 1
ATOM 3660 C CA . VAL B 1 105 ? -1.63 -0.744 -20.766 1 94.75 105 VAL B CA 1
ATOM 3661 C C . VAL B 1 105 ? -0.804 0.522 -20.969 1 94.75 105 VAL B C 1
ATOM 3663 O O . VAL B 1 105 ? 0.428 0.482 -20.922 1 94.75 105 VAL B O 1
ATOM 3666 N N . SER B 1 106 ? -1.446 1.658 -21.172 1 96 106 SER B N 1
ATOM 3667 C CA . SER B 1 106 ? -0.795 2.906 -21.547 1 96 106 SER B CA 1
ATOM 3668 C C . SER B 1 106 ? 0.227 3.342 -20.516 1 96 106 SER B C 1
ATOM 3670 O O . SER B 1 106 ? 1.321 3.793 -20.859 1 96 106 SER B O 1
ATOM 3672 N N . ARG B 1 107 ? -0.106 3.225 -19.219 1 96.19 107 ARG B N 1
ATOM 3673 C CA . ARG B 1 107 ? 0.752 3.736 -18.156 1 96.19 107 ARG B CA 1
ATOM 3674 C C . ARG B 1 107 ? 2.047 2.934 -18.078 1 96.19 107 ARG B C 1
ATOM 3676 O O . ARG B 1 107 ? 3.102 3.482 -17.75 1 96.19 107 ARG B O 1
ATOM 3683 N N . VAL B 1 108 ? 1.99 1.635 -18.344 1 97.62 108 VAL B N 1
ATOM 3684 C CA . VAL B 1 108 ? 3.215 0.842 -18.281 1 97.62 108 VAL B CA 1
ATOM 3685 C C . VAL B 1 108 ? 4.078 1.143 -19.516 1 97.62 108 VAL B C 1
ATOM 3687 O O . VAL B 1 108 ? 5.309 1.163 -19.422 1 97.62 108 VAL B O 1
ATOM 3690 N N . ILE B 1 109 ? 3.418 1.385 -20.656 1 97.94 109 ILE B N 1
ATOM 3691 C CA . ILE B 1 109 ? 4.152 1.77 -21.859 1 97.94 109 ILE B CA 1
ATOM 3692 C C . ILE B 1 109 ? 4.816 3.127 -21.641 1 97.94 109 ILE B C 1
ATOM 3694 O O . ILE B 1 109 ? 5.992 3.305 -21.969 1 97.94 109 ILE B O 1
ATOM 3698 N N . GLU B 1 110 ? 4.086 4.059 -21.094 1 97.44 110 GLU B N 1
ATOM 3699 C CA . GLU B 1 110 ? 4.617 5.379 -20.75 1 97.44 110 GLU B CA 1
ATOM 3700 C C . GLU B 1 110 ? 5.859 5.266 -19.875 1 97.44 110 GLU B C 1
ATOM 3702 O O . GLU B 1 110 ? 6.863 5.934 -20.125 1 97.44 110 GLU B O 1
ATOM 3707 N N . LEU B 1 111 ? 5.793 4.438 -18.859 1 97.81 111 LEU B N 1
ATOM 3708 C CA . LEU B 1 111 ? 6.91 4.262 -17.938 1 97.81 111 LEU B CA 1
ATOM 3709 C C . LEU B 1 111 ? 8.125 3.686 -18.656 1 97.81 111 LEU B C 1
ATOM 3711 O O . LEU B 1 111 ? 9.25 4.133 -18.438 1 97.81 111 LEU B O 1
ATOM 3715 N N . ALA B 1 112 ? 7.855 2.713 -19.5 1 98 112 ALA B N 1
ATOM 3716 C CA . ALA B 1 112 ? 8.953 2.121 -20.266 1 98 112 ALA B CA 1
ATOM 3717 C C . ALA B 1 112 ? 9.648 3.17 -21.125 1 98 112 ALA B C 1
ATOM 3719 O O . ALA B 1 112 ? 10.883 3.25 -21.141 1 98 112 ALA B O 1
ATOM 3720 N N . LYS B 1 113 ? 8.883 3.961 -21.844 1 97.75 113 LYS B N 1
ATOM 3721 C CA . LYS B 1 113 ? 9.43 5.047 -22.641 1 97.75 113 LYS B CA 1
ATOM 3722 C C . LYS B 1 113 ? 10.266 6 -21.797 1 97.75 113 LYS B C 1
ATOM 3724 O O . LYS B 1 113 ? 11.359 6.41 -22.203 1 97.75 113 LYS B O 1
ATOM 3729 N N . ARG B 1 114 ? 9.766 6.324 -20.641 1 96.69 114 ARG B N 1
ATOM 3730 C CA . ARG B 1 114 ? 10.422 7.262 -19.734 1 96.69 114 ARG B CA 1
ATOM 3731 C C . ARG B 1 114 ? 11.773 6.73 -19.266 1 96.69 114 ARG B C 1
ATOM 3733 O O . ARG B 1 114 ? 12.781 7.438 -19.328 1 96.69 114 ARG B O 1
ATOM 3740 N N . ILE B 1 115 ? 11.805 5.488 -18.828 1 96.75 115 ILE B N 1
ATOM 3741 C CA . ILE B 1 115 ? 13.039 4.887 -18.328 1 96.75 115 ILE B CA 1
ATOM 3742 C C . ILE B 1 115 ? 14.07 4.828 -19.453 1 96.75 115 ILE B C 1
ATOM 3744 O O . ILE B 1 115 ? 15.242 5.152 -19.25 1 96.75 115 ILE B O 1
ATOM 3748 N N . ARG B 1 116 ? 13.641 4.48 -20.594 1 94.19 116 ARG B N 1
ATOM 3749 C CA . ARG B 1 116 ? 14.531 4.398 -21.734 1 94.19 116 ARG B CA 1
ATOM 3750 C C . ARG B 1 116 ? 15.102 5.773 -22.078 1 94.19 116 ARG B C 1
ATOM 3752 O O . ARG B 1 116 ? 16.281 5.898 -22.391 1 94.19 116 ARG B O 1
ATOM 3759 N N . SER B 1 117 ? 14.266 6.738 -22.031 1 94.81 117 SER B N 1
ATOM 3760 C CA . SER B 1 117 ? 14.703 8.094 -22.359 1 94.81 117 SER B CA 1
ATOM 3761 C C . SER B 1 117 ? 15.766 8.578 -21.391 1 94.81 117 SER B C 1
ATOM 3763 O O . SER B 1 117 ? 16.547 9.469 -21.703 1 94.81 117 SER B O 1
ATOM 3765 N N . MET B 1 118 ? 15.812 7.949 -20.234 1 94.88 118 MET B N 1
ATOM 3766 C CA . MET B 1 118 ? 16.766 8.32 -19.188 1 94.88 118 MET B CA 1
ATOM 3767 C C . MET B 1 118 ? 18.016 7.434 -19.25 1 94.88 118 MET B C 1
ATOM 3769 O O . MET B 1 118 ? 18.906 7.57 -18.422 1 94.88 118 MET B O 1
ATOM 3773 N N . GLY B 1 119 ? 18.016 6.512 -20.188 1 93.06 119 GLY B N 1
ATOM 3774 C CA . GLY B 1 119 ? 19.141 5.59 -20.312 1 93.06 119 GLY B CA 1
ATOM 3775 C C . GLY B 1 119 ? 19.078 4.441 -19.328 1 93.06 119 GLY B C 1
ATOM 3776 O O . GLY B 1 119 ? 20.094 3.805 -19.031 1 93.06 119 GLY B O 1
ATOM 3777 N N . GLY B 1 120 ? 17.891 4.262 -18.766 1 94.94 120 GLY B N 1
ATOM 3778 C CA . GLY B 1 120 ? 17.719 3.18 -17.812 1 94.94 120 GLY B CA 1
ATOM 3779 C C . GLY B 1 120 ? 17.469 1.834 -18.469 1 94.94 120 GLY B C 1
ATOM 3780 O O . GLY B 1 120 ? 17.422 1.738 -19.688 1 94.94 120 GLY B O 1
ATOM 3781 N N . PHE B 1 121 ? 17.406 0.771 -17.703 1 96.69 121 PHE B N 1
ATOM 3782 C CA . PHE B 1 121 ? 17.219 -0.598 -18.172 1 96.69 121 PHE B CA 1
ATOM 3783 C C . PHE B 1 121 ? 15.836 -1.117 -17.781 1 96.69 121 PHE B C 1
ATOM 3785 O O . PHE B 1 121 ? 15.523 -1.219 -16.594 1 96.69 121 PHE B O 1
ATOM 3792 N N . VAL B 1 122 ? 15.07 -1.504 -18.734 1 97.38 122 VAL B N 1
ATOM 3793 C CA . VAL B 1 122 ? 13.703 -1.958 -18.516 1 97.38 122 VAL B CA 1
ATOM 3794 C C . VAL B 1 122 ? 13.57 -3.424 -18.922 1 97.38 122 VAL B C 1
ATOM 3796 O O . VAL B 1 122 ? 13.977 -3.809 -20.016 1 97.38 122 VAL B O 1
ATOM 3799 N N . VAL B 1 123 ? 12.992 -4.207 -18.031 1 98.25 123 VAL B N 1
ATOM 3800 C CA . VAL B 1 123 ? 12.617 -5.582 -18.344 1 98.25 123 VAL B CA 1
ATOM 3801 C C . VAL B 1 123 ? 11.094 -5.703 -18.375 1 98.25 123 VAL B C 1
ATOM 3803 O O . VAL B 1 123 ? 10.414 -5.32 -17.422 1 98.25 123 VAL B O 1
ATOM 3806 N N . ALA B 1 124 ? 10.555 -6.219 -19.438 1 98.38 124 ALA B N 1
ATOM 3807 C CA . ALA B 1 124 ? 9.117 -6.488 -19.547 1 98.38 124 ALA B CA 1
ATOM 3808 C C . ALA B 1 124 ? 8.812 -7.949 -19.234 1 98.38 124 ALA B C 1
ATOM 3810 O O . ALA B 1 124 ? 9.445 -8.852 -19.781 1 98.38 124 ALA B O 1
ATOM 3811 N N . VAL B 1 125 ? 7.934 -8.18 -18.344 1 98.5 125 VAL B N 1
ATOM 3812 C CA . VAL B 1 125 ? 7.305 -9.484 -18.141 1 98.5 125 VAL B CA 1
ATOM 3813 C C . VAL B 1 125 ? 5.91 -9.484 -18.766 1 98.5 125 VAL B C 1
ATOM 3815 O O . VAL B 1 125 ? 4.98 -8.883 -18.203 1 98.5 125 VAL B O 1
ATOM 3818 N N . THR B 1 126 ? 5.809 -10.133 -19.891 1 97.94 126 THR B N 1
ATOM 3819 C CA . THR B 1 126 ? 4.586 -9.969 -20.672 1 97.94 126 THR B CA 1
ATOM 3820 C C . THR B 1 126 ? 4.312 -11.219 -21.516 1 97.94 126 THR B C 1
ATOM 3822 O O . THR B 1 126 ? 5.227 -11.984 -21.812 1 97.94 126 THR B O 1
ATOM 3825 N N . GLY B 1 127 ? 3.021 -11.43 -21.781 1 95.69 127 GLY B N 1
ATOM 3826 C CA . GLY B 1 127 ? 2.633 -12.5 -22.672 1 95.69 127 GLY B CA 1
ATOM 3827 C C . GLY B 1 127 ? 2.648 -12.086 -24.141 1 95.69 127 GLY B C 1
ATOM 3828 O O . GLY B 1 127 ? 2.557 -12.938 -25.031 1 95.69 127 GLY B O 1
ATOM 3829 N N . ASN B 1 128 ? 2.826 -10.82 -24.406 1 95.12 128 ASN B N 1
ATOM 3830 C CA . ASN B 1 128 ? 2.754 -10.266 -25.75 1 95.12 128 ASN B CA 1
ATOM 3831 C C . ASN B 1 128 ? 4.074 -9.625 -26.172 1 95.12 128 ASN B C 1
ATOM 3833 O O . ASN B 1 128 ? 4.285 -8.43 -25.938 1 95.12 128 ASN B O 1
ATOM 3837 N N . GLU B 1 129 ? 4.871 -10.289 -26.953 1 93.19 129 GLU B N 1
ATOM 3838 C CA . GLU B 1 129 ? 6.219 -9.859 -27.297 1 93.19 129 GLU B CA 1
ATOM 3839 C C . GLU B 1 129 ? 6.191 -8.766 -28.359 1 93.19 129 GLU B C 1
ATOM 3841 O O . GLU B 1 129 ? 7.219 -8.141 -28.656 1 93.19 129 GLU B O 1
ATOM 3846 N N . THR B 1 130 ? 5.031 -8.484 -28.859 1 94.62 130 THR B N 1
ATOM 3847 C CA . THR B 1 130 ? 4.938 -7.449 -29.875 1 94.62 130 THR B CA 1
ATOM 3848 C C . THR B 1 130 ? 4.164 -6.242 -29.359 1 94.62 130 THR B C 1
ATOM 3850 O O . THR B 1 130 ? 3.822 -5.34 -30.125 1 94.62 130 THR B O 1
ATOM 3853 N N . SER B 1 131 ? 3.914 -6.262 -28.141 1 94.75 131 SER B N 1
ATOM 3854 C CA . SER B 1 131 ? 3.129 -5.203 -27.516 1 94.75 131 SER B CA 1
ATOM 3855 C C . SER B 1 131 ? 3.924 -3.904 -27.438 1 94.75 131 SER B C 1
ATOM 3857 O O . SER B 1 131 ? 5.141 -3.9 -27.641 1 94.75 131 SER B O 1
ATOM 3859 N N . GLY B 1 132 ? 3.199 -2.852 -27.156 1 95.44 132 GLY B N 1
ATOM 3860 C CA . GLY B 1 132 ? 3.836 -1.569 -26.891 1 95.44 132 GLY B CA 1
ATOM 3861 C C . GLY B 1 132 ? 4.863 -1.627 -25.781 1 95.44 132 GLY B C 1
ATOM 3862 O O . GLY B 1 132 ? 5.922 -1.002 -25.875 1 95.44 132 GLY B O 1
ATOM 3863 N N . LEU B 1 133 ? 4.629 -2.377 -24.719 1 97.75 133 LEU B N 1
ATOM 3864 C CA . LEU B 1 133 ? 5.574 -2.525 -23.625 1 97.75 133 LEU B CA 1
ATOM 3865 C C . LEU B 1 133 ? 6.859 -3.188 -24.094 1 97.75 133 LEU B C 1
ATOM 3867 O O . LEU B 1 133 ? 7.957 -2.711 -23.797 1 97.75 133 LEU B O 1
ATOM 3871 N N . SER B 1 134 ? 6.684 -4.254 -24.891 1 97.44 134 SER B N 1
ATOM 3872 C CA . SER B 1 134 ? 7.832 -5.012 -25.359 1 97.44 134 SER B CA 1
ATOM 3873 C C . SER B 1 134 ? 8.719 -4.164 -26.266 1 97.44 134 SER B C 1
ATOM 3875 O O . SER B 1 134 ? 9.938 -4.316 -26.281 1 97.44 134 SER B O 1
ATOM 3877 N N . GLN B 1 135 ? 8.141 -3.318 -27.031 1 97.12 135 GLN B N 1
ATOM 3878 C CA . GLN B 1 135 ? 8.867 -2.492 -27.984 1 97.12 135 GLN B CA 1
ATOM 3879 C C . GLN B 1 135 ? 9.836 -1.549 -27.281 1 97.12 135 GLN B C 1
ATOM 3881 O O . GLN B 1 135 ? 10.875 -1.183 -27.844 1 97.12 135 GLN B O 1
ATOM 3886 N N . TYR B 1 136 ? 9.539 -1.186 -26.094 1 97.12 136 TYR B N 1
ATOM 3887 C CA . TYR B 1 136 ? 10.367 -0.199 -25.406 1 97.12 136 TYR B CA 1
ATOM 3888 C C . TYR B 1 136 ? 11.172 -0.847 -24.281 1 97.12 136 TYR B C 1
ATOM 3890 O O . TYR B 1 136 ? 11.844 -0.156 -23.516 1 97.12 136 TYR B O 1
ATOM 3898 N N . ALA B 1 137 ? 11.141 -2.166 -24.188 1 97.06 137 ALA B N 1
ATOM 3899 C CA . ALA B 1 137 ? 11.883 -2.879 -23.156 1 97.06 137 ALA B CA 1
ATOM 3900 C C . ALA B 1 137 ? 13.273 -3.268 -23.656 1 97.06 137 ALA B C 1
ATOM 3902 O O . ALA B 1 137 ? 13.461 -3.523 -24.844 1 97.06 137 ALA B O 1
ATOM 3903 N N . ASP B 1 138 ? 14.242 -3.289 -22.812 1 96.06 138 ASP B N 1
ATOM 3904 C CA . ASP B 1 138 ? 15.586 -3.764 -23.125 1 96.06 138 ASP B CA 1
ATOM 3905 C C . ASP B 1 138 ? 15.641 -5.289 -23.141 1 96.06 138 ASP B C 1
ATOM 3907 O O . ASP B 1 138 ? 16.484 -5.879 -23.828 1 96.06 138 ASP B O 1
ATOM 3911 N N . ALA B 1 139 ? 14.828 -5.922 -22.344 1 96.38 139 ALA B N 1
ATOM 3912 C CA . ALA B 1 139 ? 14.672 -7.375 -22.297 1 96.38 139 ALA B CA 1
ATOM 3913 C C . ALA B 1 139 ? 13.219 -7.766 -22.047 1 96.38 139 ALA B C 1
ATOM 3915 O O . ALA B 1 139 ? 12.461 -7.012 -21.438 1 96.38 139 ALA B O 1
ATOM 3916 N N . VAL B 1 140 ? 12.891 -8.93 -22.547 1 96.56 140 VAL B N 1
ATOM 3917 C CA . VAL B 1 140 ? 11.531 -9.438 -22.375 1 96.56 140 VAL B CA 1
ATOM 3918 C C . VAL B 1 140 ? 11.57 -10.836 -21.781 1 96.56 140 VAL B C 1
ATOM 3920 O O . VAL B 1 140 ? 12.281 -11.719 -22.281 1 96.56 1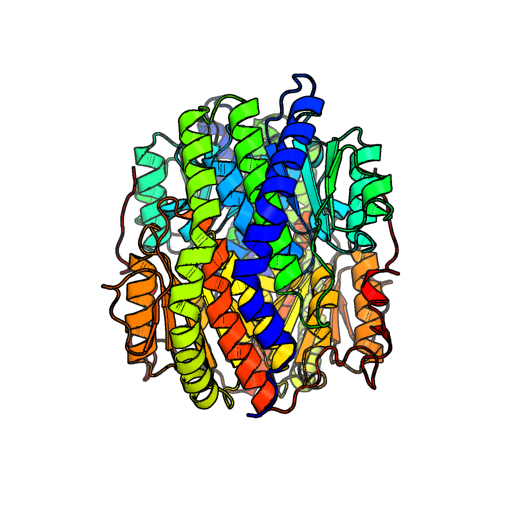40 VAL B O 1
ATOM 3923 N N . ILE B 1 141 ? 10.938 -10.938 -20.641 1 97.12 141 ILE B N 1
ATOM 3924 C CA . ILE B 1 141 ? 10.594 -12.258 -20.125 1 97.12 141 ILE B CA 1
ATOM 3925 C C . ILE B 1 141 ? 9.195 -12.648 -20.609 1 97.12 141 ILE B C 1
ATOM 3927 O O . ILE B 1 141 ? 8.188 -12.234 -20.031 1 97.12 141 ILE B O 1
ATOM 3931 N N . LYS B 1 142 ? 9.164 -13.531 -21.516 1 94.75 142 LYS B N 1
ATOM 3932 C CA . LYS B 1 142 ? 7.91 -13.891 -22.172 1 94.75 142 LYS B CA 1
ATOM 3933 C C . LYS B 1 142 ? 7.133 -14.906 -21.344 1 94.75 142 LYS B C 1
ATOM 3935 O O . LYS B 1 142 ? 7.652 -15.977 -21 1 94.75 142 LYS B O 1
ATOM 3940 N N . LEU B 1 143 ? 5.879 -14.422 -21.078 1 94.94 143 LEU B N 1
ATOM 3941 C CA . LEU B 1 143 ? 4.934 -15.336 -20.453 1 94.94 143 LEU B CA 1
ATOM 3942 C C . LEU B 1 143 ? 4.285 -16.25 -21.5 1 94.94 143 LEU B C 1
ATOM 3944 O O . LEU B 1 143 ? 3.748 -15.758 -22.5 1 94.94 143 LEU B O 1
ATOM 3948 N N . GLU B 1 144 ? 4.48 -17.531 -21.453 1 92.56 144 GLU B N 1
ATOM 3949 C CA . GLU B 1 144 ? 3.828 -18.453 -22.391 1 92.56 144 GLU B CA 1
ATOM 3950 C C . GLU B 1 144 ? 2.641 -19.156 -21.734 1 92.56 144 GLU B C 1
ATOM 3952 O O . GLU B 1 144 ? 2.631 -20.375 -21.594 1 92.56 144 GLU B O 1
ATOM 3957 N N . ILE B 1 145 ? 1.684 -18.328 -21.422 1 94.81 145 ILE B N 1
ATOM 3958 C CA . ILE B 1 145 ? 0.47 -18.859 -20.797 1 94.81 145 ILE B CA 1
ATOM 3959 C C . ILE B 1 145 ? -0.489 -19.344 -21.891 1 94.81 145 ILE B C 1
ATOM 3961 O O . ILE B 1 145 ? -0.961 -18.547 -22.703 1 94.81 145 ILE B O 1
ATOM 3965 N N . PRO B 1 146 ? -0.83 -20.625 -21.938 1 94.81 146 PRO B N 1
ATOM 3966 C CA . PRO B 1 146 ? -1.741 -21.125 -22.969 1 94.81 146 PRO B CA 1
ATOM 3967 C C . PRO B 1 146 ? -3.146 -20.547 -22.859 1 94.81 146 PRO B C 1
ATOM 3969 O O . PRO B 1 146 ? -3.604 -20.234 -21.75 1 94.81 146 PRO B O 1
ATOM 3972 N N . PRO B 1 147 ? -3.783 -20.391 -24.016 1 93.06 147 PRO B N 1
ATOM 3973 C CA . PRO B 1 147 ? -5.172 -19.922 -23.969 1 93.06 147 PRO B CA 1
ATOM 3974 C C . PRO B 1 147 ? -6.059 -20.797 -23.094 1 93.06 147 PRO B C 1
ATOM 3976 O O . PRO B 1 147 ? -5.859 -22.016 -23.031 1 93.06 147 PRO B O 1
ATOM 3979 N N . PHE B 1 148 ? -7.004 -20.172 -22.484 1 93.94 148 PHE B N 1
ATOM 3980 C CA . PHE B 1 148 ? -7.957 -20.828 -21.594 1 93.94 148 PHE B CA 1
ATOM 3981 C C . PHE B 1 148 ? -9.273 -20.062 -21.547 1 93.94 148 PHE B C 1
ATOM 3983 O O . PHE B 1 148 ? -9.414 -19.016 -22.203 1 93.94 148 PHE B O 1
ATOM 3990 N N . VAL B 1 149 ? -10.227 -20.578 -20.828 1 91.19 149 VAL B N 1
ATOM 3991 C CA . VAL B 1 149 ? -11.508 -19.891 -20.703 1 91.19 149 VAL B CA 1
ATOM 3992 C C . VAL B 1 149 ? -11.305 -18.516 -20.094 1 91.19 149 VAL B C 1
ATOM 3994 O O . VAL B 1 149 ? -10.5 -18.344 -19.172 1 91.19 149 VAL B O 1
ATOM 3997 N N . TYR B 1 150 ? -12 -17.516 -20.625 1 85.12 150 TYR B N 1
ATOM 3998 C CA . TYR B 1 150 ? -11.828 -16.125 -20.203 1 85.12 150 TYR B CA 1
ATOM 3999 C C . TYR B 1 150 ? -12.523 -15.875 -18.875 1 85.12 150 TYR B C 1
ATOM 4001 O O . TYR B 1 150 ? -13.711 -16.156 -18.719 1 85.12 150 TYR B O 1
ATOM 4009 N N . ALA B 1 151 ? -11.82 -15.43 -17.922 1 85.25 151 ALA B N 1
ATOM 4010 C CA . ALA B 1 151 ? -12.273 -15.07 -16.578 1 85.25 151 ALA B CA 1
ATOM 4011 C C . ALA B 1 151 ? -11.281 -14.133 -15.898 1 85.25 151 ALA B C 1
ATOM 4013 O O . ALA B 1 151 ? -10.258 -13.773 -16.484 1 85.25 151 ALA B O 1
ATOM 4014 N N . PRO B 1 152 ? -11.703 -13.57 -14.711 1 80.12 152 PRO B N 1
ATOM 4015 C CA . PRO B 1 152 ? -10.711 -12.789 -13.969 1 80.12 152 PRO B CA 1
ATOM 4016 C C . PRO B 1 152 ? -9.359 -13.484 -13.875 1 80.12 152 PRO B C 1
ATOM 4018 O O . PRO B 1 152 ? -9.297 -14.703 -13.695 1 80.12 152 PRO B O 1
ATOM 4021 N N . GLY B 1 153 ? -8.328 -12.789 -13.945 1 85.88 153 GLY B N 1
ATOM 4022 C CA . GLY B 1 153 ? -6.98 -13.18 -14.32 1 85.88 153 GLY B CA 1
ATOM 4023 C C . GLY B 1 153 ? -6.27 -13.977 -13.242 1 85.88 153 GLY B C 1
ATOM 4024 O O . GLY B 1 153 ? -5.156 -13.633 -12.836 1 85.88 153 GLY B O 1
ATOM 4025 N N . VAL B 1 154 ? -6.719 -15.266 -12.984 1 94.88 154 VAL B N 1
ATOM 4026 C CA . VAL B 1 154 ? -6.031 -16.125 -12.023 1 94.88 154 VAL B CA 1
ATOM 4027 C C . VAL B 1 154 ? -4.809 -16.766 -12.68 1 94.88 154 VAL B C 1
ATOM 4029 O O . VAL B 1 154 ? -3.732 -16.812 -12.078 1 94.88 154 VAL B O 1
ATOM 4032 N N . ARG B 1 155 ? -4.922 -17.188 -13.914 1 96.5 155 ARG B N 1
ATOM 4033 C CA . ARG B 1 155 ? -3.838 -17.844 -14.633 1 96.5 155 ARG B CA 1
ATOM 4034 C C . ARG B 1 155 ? -2.717 -16.859 -14.953 1 96.5 155 ARG B C 1
ATOM 4036 O O . ARG B 1 155 ? -1.537 -17.188 -14.797 1 96.5 155 AR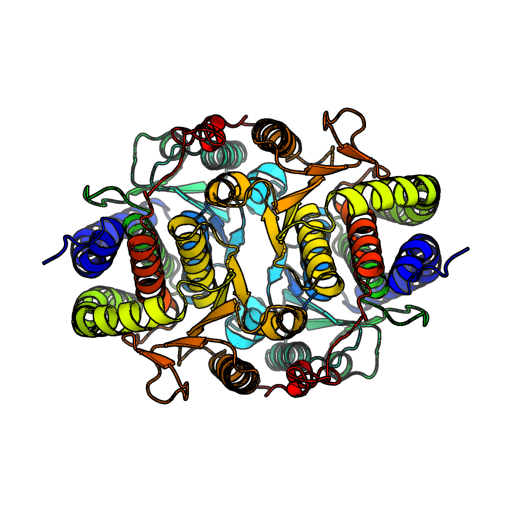G B O 1
ATOM 4043 N N . SER B 1 156 ? -3.123 -15.672 -15.414 1 95.88 156 SER B N 1
ATOM 4044 C CA . SER B 1 156 ? -2.104 -14.672 -15.719 1 95.88 156 SER B CA 1
ATOM 4045 C C . SER B 1 156 ? -1.333 -14.273 -14.469 1 95.88 156 SER B C 1
ATOM 4047 O O . SER B 1 156 ? -0.119 -14.062 -14.523 1 95.88 156 SER B O 1
ATOM 4049 N N . TYR B 1 157 ? -2.041 -14.133 -13.352 1 97.38 157 TYR B N 1
ATOM 4050 C CA . TYR B 1 157 ? -1.376 -13.836 -12.086 1 97.38 157 TYR B CA 1
ATOM 4051 C C . TYR B 1 157 ? -0.348 -14.906 -11.742 1 97.38 157 TYR B C 1
ATOM 4053 O O . TYR B 1 157 ? 0.798 -14.594 -11.414 1 97.38 157 TYR B O 1
ATOM 4061 N N . CYS B 1 158 ? -0.737 -16.141 -11.859 1 97.94 158 CYS B N 1
ATOM 4062 C CA . CYS B 1 158 ? 0.155 -17.266 -11.586 1 97.94 158 CYS B CA 1
ATOM 4063 C C . CYS B 1 158 ? 1.376 -17.219 -12.492 1 97.94 158 CYS B C 1
ATOM 4065 O O . CYS B 1 158 ? 2.51 -17.359 -12.031 1 97.94 158 CYS B O 1
ATOM 4067 N N . GLY B 1 159 ? 1.119 -17.062 -13.766 1 97.75 159 GLY B N 1
ATOM 4068 C CA . GLY B 1 159 ? 2.221 -17 -14.711 1 97.75 159 GLY B CA 1
ATOM 4069 C C . GLY B 1 159 ? 3.213 -15.891 -14.383 1 97.75 159 GLY B C 1
ATOM 4070 O O . GLY B 1 159 ? 4.426 -16.109 -14.438 1 97.75 159 GLY B O 1
ATOM 4071 N N . CYS B 1 160 ? 2.709 -14.703 -14.055 1 98.06 160 CYS B N 1
ATOM 4072 C CA . CYS B 1 160 ? 3.555 -13.57 -13.711 1 98.06 160 CYS B CA 1
ATOM 4073 C C . CYS B 1 160 ? 4.406 -13.875 -12.484 1 98.06 160 CYS B C 1
ATOM 4075 O O . CYS B 1 160 ? 5.605 -13.586 -12.469 1 98.06 160 CYS B O 1
ATOM 4077 N N . LEU B 1 161 ? 3.799 -14.484 -11.461 1 98.06 161 LEU B N 1
ATOM 4078 C CA . LEU B 1 161 ? 4.52 -14.812 -10.242 1 98.06 161 LEU B CA 1
ATOM 4079 C C . LEU B 1 161 ? 5.629 -15.82 -10.516 1 98.06 161 LEU B C 1
ATOM 4081 O O . LEU B 1 161 ? 6.758 -15.656 -10.047 1 98.06 161 LEU B O 1
ATOM 4085 N N . CYS B 1 162 ? 5.273 -16.812 -11.273 1 98.44 162 CYS B N 1
ATOM 4086 C CA . CYS B 1 162 ? 6.262 -17.828 -11.609 1 98.44 162 CYS B CA 1
ATOM 4087 C C . CYS B 1 162 ? 7.441 -17.219 -12.352 1 98.44 162 CYS B C 1
ATOM 4089 O O . CYS B 1 162 ? 8.602 -17.516 -12.055 1 98.44 162 CYS B O 1
ATOM 4091 N N . ALA B 1 163 ? 7.148 -16.375 -13.281 1 98.56 163 ALA B N 1
ATOM 4092 C CA . ALA B 1 163 ? 8.195 -15.727 -14.062 1 98.56 163 ALA B CA 1
ATOM 4093 C C . ALA B 1 163 ? 9.094 -14.867 -13.172 1 98.56 163 ALA B C 1
ATOM 4095 O O . ALA B 1 163 ? 10.32 -14.914 -13.289 1 98.56 163 ALA B O 1
ATOM 4096 N N . LEU B 1 164 ? 8.5 -14.109 -12.32 1 98.75 164 LEU B N 1
ATOM 4097 C CA . LEU B 1 164 ? 9.242 -13.219 -11.438 1 98.75 164 LEU B CA 1
ATOM 4098 C C . LEU B 1 164 ? 10.125 -14.016 -10.484 1 98.75 164 LEU B C 1
ATOM 4100 O O . LEU B 1 164 ? 11.258 -13.625 -10.195 1 98.75 164 LEU B O 1
ATOM 4104 N N . TYR B 1 165 ? 9.586 -15.133 -9.961 1 98.69 165 TYR B N 1
ATOM 4105 C CA . TYR B 1 165 ? 10.383 -15.961 -9.062 1 98.69 165 TYR B CA 1
ATOM 4106 C C . TYR B 1 165 ? 11.57 -16.562 -9.797 1 98.69 165 TYR B C 1
ATOM 4108 O O . TYR B 1 165 ? 12.688 -16.578 -9.273 1 98.69 165 TYR B O 1
ATOM 4116 N N . GLN B 1 166 ? 11.344 -17.078 -11.031 1 98.56 166 GLN B N 1
ATOM 4117 C CA . GLN B 1 166 ? 12.461 -17.609 -11.812 1 98.56 166 GLN B CA 1
ATOM 4118 C C . GLN B 1 166 ? 13.484 -16.516 -12.109 1 98.56 166 GLN B C 1
ATOM 4120 O O . GLN B 1 166 ? 14.695 -16.781 -12.094 1 98.56 166 GLN B O 1
ATOM 4125 N N . MET B 1 167 ? 13.031 -15.344 -12.391 1 98.5 167 MET B N 1
ATOM 4126 C CA . MET B 1 167 ? 13.922 -14.219 -12.617 1 98.5 167 MET B CA 1
ATOM 4127 C C . MET B 1 167 ? 14.766 -13.93 -11.375 1 98.5 167 MET B C 1
ATOM 4129 O O . MET B 1 167 ? 15.977 -13.734 -11.477 1 98.5 167 MET B O 1
ATOM 4133 N N . ALA B 1 168 ? 14.125 -13.875 -10.211 1 98.69 168 ALA B N 1
ATOM 4134 C CA . ALA B 1 168 ? 14.828 -13.617 -8.961 1 98.69 168 ALA B CA 1
ATOM 4135 C C . ALA B 1 168 ? 15.914 -14.672 -8.711 1 98.69 168 ALA B C 1
ATOM 4137 O O . ALA B 1 168 ? 17.031 -14.336 -8.328 1 98.69 168 ALA B O 1
ATOM 4138 N N . ILE B 1 169 ? 15.586 -15.938 -8.922 1 98.62 169 ILE B N 1
ATOM 4139 C CA . ILE B 1 169 ? 16.531 -17.031 -8.727 1 98.62 169 ILE B CA 1
ATOM 4140 C C . ILE B 1 169 ? 17.719 -16.859 -9.68 1 98.62 169 ILE B C 1
ATOM 4142 O O . ILE B 1 169 ? 18.875 -16.938 -9.266 1 98.62 169 ILE B O 1
ATOM 4146 N N . SER B 1 170 ? 17.406 -16.625 -10.953 1 98.06 170 SER B N 1
ATOM 4147 C CA . SER B 1 170 ? 18.453 -16.484 -11.961 1 98.06 170 SER B CA 1
ATOM 4148 C C . SER B 1 170 ? 19.359 -15.289 -11.664 1 98.06 170 SER B C 1
ATOM 4150 O O . SER B 1 170 ? 20.578 -15.367 -11.852 1 98.06 170 SER B O 1
ATOM 4152 N N . LEU B 1 171 ? 18.797 -14.195 -11.25 1 98.12 171 LEU B N 1
ATOM 4153 C CA . LEU B 1 171 ? 19.594 -13.016 -10.898 1 98.12 171 LEU B CA 1
ATOM 4154 C C . LEU B 1 171 ? 20.453 -13.297 -9.672 1 98.12 171 LEU B C 1
ATOM 4156 O O . LEU B 1 171 ? 21.578 -12.773 -9.57 1 98.12 171 LEU B O 1
ATOM 4160 N N . GLY B 1 172 ? 19.859 -14.047 -8.727 1 98.06 172 GLY B N 1
ATOM 4161 C CA . GLY B 1 172 ? 20.656 -14.453 -7.582 1 98.06 172 GLY B CA 1
ATOM 4162 C C . GLY B 1 172 ? 21.891 -15.25 -7.969 1 98.06 172 GLY B C 1
ATOM 4163 O O . GLY B 1 172 ? 22.969 -15.047 -7.398 1 98.06 172 GLY B O 1
ATOM 4164 N N . GLU B 1 173 ? 21.75 -16.141 -8.914 1 97.25 173 GLU B N 1
ATOM 4165 C CA . GLU B 1 173 ? 22.891 -16.875 -9.438 1 97.25 173 GLU B CA 1
ATOM 4166 C C . GLU B 1 173 ? 23.859 -15.945 -10.172 1 97.25 173 GLU B C 1
ATOM 4168 O O . GLU B 1 173 ? 25.078 -16.047 -10.008 1 97.25 173 GLU B O 1
ATOM 4173 N N . TYR B 1 174 ? 23.297 -15.094 -10.938 1 96.62 174 TYR B N 1
ATOM 4174 C CA . TYR B 1 174 ? 24.078 -14.164 -11.75 1 96.62 174 TYR B CA 1
ATOM 4175 C C . TYR B 1 174 ? 24.969 -13.289 -10.867 1 96.62 174 TYR B C 1
ATOM 4177 O O . TYR B 1 174 ? 26.141 -13.07 -11.188 1 96.62 174 TYR B O 1
ATOM 4185 N N . ASP B 1 175 ? 24.422 -12.742 -9.766 1 96 175 ASP B N 1
ATOM 4186 C CA . ASP B 1 175 ? 25.188 -11.812 -8.961 1 96 175 ASP B CA 1
ATOM 4187 C C . ASP B 1 175 ? 25.984 -12.539 -7.875 1 96 175 ASP B C 1
ATOM 4189 O O . ASP B 1 175 ? 26.672 -11.914 -7.074 1 96 175 ASP B O 1
ATOM 4193 N N . GLY B 1 176 ? 25.781 -13.945 -7.758 1 95.94 176 GLY B N 1
ATOM 4194 C CA . GLY B 1 176 ? 26.594 -14.781 -6.891 1 95.94 176 GLY B CA 1
ATOM 4195 C C . GLY B 1 176 ? 26 -14.961 -5.508 1 95.94 176 GLY B C 1
ATOM 4196 O O . GLY B 1 176 ? 26.562 -15.672 -4.672 1 95.94 176 GLY B O 1
ATOM 4197 N N . THR B 1 177 ? 24.891 -14.398 -5.254 1 96.31 177 THR B N 1
ATOM 4198 C CA . THR B 1 177 ? 24.266 -14.492 -3.941 1 96.31 177 THR B CA 1
ATOM 4199 C C . THR B 1 177 ? 23.703 -15.891 -3.713 1 96.31 177 THR B C 1
ATOM 4201 O O . THR B 1 177 ? 23.766 -16.422 -2.602 1 96.31 177 THR B O 1
ATOM 4204 N N . LEU B 1 178 ? 23.109 -16.422 -4.797 1 96.62 178 LEU B N 1
ATOM 4205 C CA . LEU B 1 178 ? 22.594 -17.781 -4.738 1 96.62 178 LEU B CA 1
ATOM 4206 C C . LEU B 1 178 ? 23.562 -18.75 -5.398 1 96.62 178 LEU B C 1
ATOM 4208 O O . LEU B 1 178 ? 23.812 -18.672 -6.605 1 96.62 178 LEU B O 1
ATOM 4212 N N . GLY B 1 179 ? 24.109 -19.641 -4.594 1 96.75 179 GLY B N 1
ATOM 4213 C CA . GLY B 1 179 ? 24.859 -20.719 -5.219 1 96.75 179 GLY B CA 1
ATOM 4214 C C . GLY B 1 179 ? 23.984 -21.625 -6.086 1 96.75 179 GLY B C 1
ATOM 4215 O O . GLY B 1 179 ? 22.766 -21.672 -5.91 1 96.75 179 GLY B O 1
ATOM 4216 N N . SER B 1 180 ? 24.578 -22.359 -6.969 1 96.38 180 SER B N 1
ATOM 4217 C CA . SER B 1 180 ? 23.859 -23.219 -7.898 1 96.38 180 SER B CA 1
ATOM 4218 C C . SER B 1 180 ? 23.047 -24.281 -7.16 1 96.38 180 SER B C 1
ATOM 4220 O O . SER B 1 180 ? 21.953 -24.641 -7.582 1 96.38 180 SER B O 1
ATOM 4222 N N . GLU B 1 181 ? 23.531 -24.75 -6.117 1 97.5 181 GLU B N 1
ATOM 4223 C CA . GLU B 1 181 ? 22.828 -25.781 -5.344 1 97.5 181 GLU B CA 1
ATOM 4224 C C . GLU B 1 181 ? 21.562 -25.219 -4.723 1 97.5 181 GLU B C 1
ATOM 4226 O O . GLU B 1 181 ? 20.484 -25.828 -4.828 1 97.5 181 GLU B O 1
ATOM 4231 N N . LYS B 1 182 ? 21.766 -24.094 -4.027 1 96.69 182 LYS B N 1
ATOM 4232 C CA . LYS B 1 182 ? 20.609 -23.484 -3.396 1 96.69 182 LYS B CA 1
ATOM 4233 C C . LYS B 1 182 ? 19.562 -23.078 -4.438 1 96.69 182 LYS B C 1
ATOM 4235 O O . LYS B 1 182 ? 18.359 -23.25 -4.227 1 96.69 182 LYS B O 1
ATOM 4240 N N . ALA B 1 183 ? 20 -22.531 -5.547 1 98.12 183 ALA B N 1
ATOM 4241 C CA . ALA B 1 183 ? 19.109 -22.188 -6.645 1 98.12 183 ALA B CA 1
ATOM 4242 C C . ALA B 1 183 ? 18.359 -23.406 -7.141 1 98.12 183 ALA B C 1
ATOM 4244 O O . ALA B 1 183 ? 17.141 -23.344 -7.375 1 98.12 183 ALA B O 1
ATOM 4245 N N . GLY B 1 184 ? 19.078 -24.484 -7.293 1 97.69 184 GLY B N 1
ATOM 4246 C CA . GLY B 1 184 ? 18.469 -25.734 -7.711 1 97.69 184 GLY B CA 1
ATOM 4247 C C . GLY B 1 184 ? 17.422 -26.234 -6.742 1 97.69 184 GLY B C 1
ATOM 4248 O O . GLY B 1 184 ? 16.375 -26.75 -7.16 1 97.69 184 GLY B O 1
ATOM 4249 N N . LYS B 1 185 ? 17.641 -26.094 -5.469 1 98 185 LYS B N 1
ATOM 4250 C CA . LYS B 1 185 ? 16.688 -26.516 -4.445 1 98 185 LYS B CA 1
ATOM 4251 C C . LYS B 1 185 ? 15.414 -25.688 -4.508 1 98 185 LYS B C 1
ATOM 4253 O O . LYS B 1 185 ? 14.312 -26.219 -4.348 1 98 185 LYS B O 1
ATOM 4258 N N . ILE B 1 186 ? 15.578 -24.359 -4.672 1 98.25 186 ILE B N 1
ATOM 4259 C CA . ILE B 1 186 ? 14.414 -23.484 -4.766 1 98.25 186 ILE B CA 1
ATOM 4260 C C . ILE B 1 186 ? 13.586 -23.859 -5.992 1 98.25 186 ILE B C 1
ATOM 4262 O O . ILE B 1 186 ? 12.359 -23.984 -5.906 1 98.25 186 ILE B O 1
ATOM 4266 N N . ARG B 1 187 ? 14.25 -24.094 -7.137 1 98.12 187 ARG B N 1
ATOM 4267 C CA . ARG B 1 187 ? 13.555 -24.469 -8.359 1 98.12 187 ARG B CA 1
ATOM 4268 C C . ARG B 1 187 ? 12.852 -25.812 -8.188 1 98.12 187 ARG B C 1
ATOM 4270 O O . ARG B 1 187 ? 11.742 -26.016 -8.688 1 98.12 187 ARG B O 1
ATOM 4277 N N . ALA B 1 188 ? 13.508 -26.688 -7.531 1 97.88 188 ALA B N 1
ATOM 4278 C CA . ALA B 1 188 ? 12.906 -28 -7.285 1 97.88 188 ALA B CA 1
ATOM 4279 C C . ALA B 1 188 ? 11.633 -27.875 -6.457 1 97.88 188 ALA B C 1
ATOM 4281 O O . ALA B 1 188 ? 10.656 -28.594 -6.684 1 97.88 188 ALA B O 1
ATOM 4282 N N . GLU B 1 189 ? 11.695 -27 -5.465 1 97.56 189 GLU B N 1
ATOM 4283 C CA . GLU B 1 189 ? 10.508 -26.75 -4.645 1 97.56 189 GLU B CA 1
ATOM 4284 C C . GLU B 1 189 ? 9.352 -26.234 -5.492 1 97.56 189 GLU B C 1
ATOM 4286 O O . GLU B 1 189 ? 8.203 -26.641 -5.305 1 97.56 189 GLU B O 1
ATOM 4291 N N . ILE B 1 190 ? 9.633 -25.312 -6.391 1 98.06 190 ILE B N 1
ATOM 4292 C CA . ILE B 1 190 ? 8.617 -24.75 -7.27 1 98.06 190 ILE B CA 1
ATOM 4293 C C . ILE B 1 190 ? 8.07 -25.844 -8.188 1 98.06 190 ILE B C 1
ATOM 4295 O O . ILE B 1 190 ? 6.859 -25.938 -8.398 1 98.06 190 ILE B O 1
ATOM 4299 N N . THR B 1 191 ? 8.93 -26.719 -8.68 1 97.62 191 THR B N 1
ATOM 4300 C CA . THR B 1 191 ? 8.57 -27.781 -9.617 1 97.62 191 THR B CA 1
ATOM 4301 C C . THR B 1 191 ? 7.656 -28.812 -8.945 1 97.62 191 THR B C 1
ATOM 4303 O O . THR B 1 191 ? 6.773 -29.375 -9.594 1 97.62 191 THR B O 1
ATOM 4306 N N . LYS B 1 192 ? 7.793 -28.984 -7.668 1 97.25 192 LYS B N 1
ATOM 4307 C CA . LYS B 1 192 ? 7.043 -30.016 -6.949 1 97.25 192 LYS B CA 1
ATOM 4308 C C . LYS B 1 192 ? 5.723 -29.453 -6.422 1 97.25 192 LYS B C 1
ATOM 4310 O O . LYS B 1 192 ? 4.816 -30.219 -6.078 1 97.25 192 LYS B O 1
ATOM 4315 N N . LEU B 1 193 ? 5.633 -28.172 -6.359 1 97.19 193 LEU B N 1
ATOM 4316 C CA . LEU B 1 193 ? 4.516 -27.516 -5.699 1 97.19 193 LEU B CA 1
ATOM 4317 C C . LEU B 1 193 ? 3.193 -27.875 -6.367 1 97.19 193 LEU B C 1
ATOM 4319 O O . LEU B 1 193 ? 2.191 -28.109 -5.688 1 97.19 193 LEU B O 1
ATOM 4323 N N . PRO B 1 194 ? 3.09 -27.984 -7.719 1 97.88 194 PRO B N 1
ATOM 4324 C CA . PRO B 1 194 ? 1.825 -28.312 -8.383 1 97.88 194 PRO B CA 1
ATOM 4325 C C . PRO B 1 194 ? 1.257 -29.656 -7.938 1 97.88 194 PRO B C 1
ATOM 4327 O O . PRO B 1 194 ? 0.044 -29.797 -7.762 1 97.88 194 PRO B O 1
ATOM 4330 N N . ASP B 1 195 ? 2.09 -30.656 -7.766 1 97.56 195 ASP B N 1
ATOM 4331 C CA . ASP B 1 195 ? 1.614 -31.953 -7.309 1 97.56 195 ASP B CA 1
ATOM 4332 C C . ASP B 1 195 ? 1.028 -31.859 -5.902 1 97.56 195 ASP B C 1
ATOM 4334 O O . ASP B 1 195 ? -0.009 -32.469 -5.617 1 97.56 195 ASP B O 1
ATOM 4338 N N . ARG B 1 196 ? 1.67 -31.156 -5.078 1 96.69 196 ARG B N 1
ATOM 4339 C CA . ARG B 1 196 ? 1.158 -30.969 -3.727 1 96.69 196 ARG B CA 1
ATOM 4340 C C . ARG B 1 196 ? -0.158 -30.203 -3.738 1 96.69 196 ARG B C 1
ATOM 4342 O O . ARG B 1 196 ? -1.083 -30.531 -2.992 1 96.69 196 ARG B O 1
ATOM 4349 N N . MET B 1 197 ? -0.227 -29.188 -4.559 1 97.38 197 MET B N 1
ATOM 4350 C CA . MET B 1 197 ? -1.452 -28.391 -4.691 1 97.38 197 MET B CA 1
ATOM 4351 C C . MET B 1 197 ? -2.619 -29.281 -5.121 1 97.38 197 MET B C 1
ATOM 4353 O O . MET B 1 197 ? -3.734 -29.125 -4.621 1 97.38 197 MET B O 1
ATOM 4357 N N . THR B 1 198 ? -2.316 -30.172 -6.047 1 97.56 198 THR B N 1
ATOM 4358 C CA . THR B 1 198 ? -3.35 -31.047 -6.59 1 97.56 198 THR B CA 1
ATOM 4359 C C . THR B 1 198 ? -3.998 -31.875 -5.484 1 97.56 198 THR B C 1
ATOM 4361 O O . THR B 1 198 ? -5.207 -32.094 -5.504 1 97.56 198 THR B O 1
ATOM 4364 N N . SER B 1 199 ? -3.242 -32.25 -4.5 1 96.56 199 SER B N 1
ATOM 4365 C CA . SER B 1 199 ? -3.744 -33.094 -3.408 1 96.56 199 SER B CA 1
ATOM 4366 C C . SER B 1 199 ? -4.699 -32.281 -2.514 1 96.56 199 SER B C 1
ATOM 4368 O O . SER B 1 199 ? -5.465 -32.875 -1.746 1 96.56 199 SER B O 1
ATOM 4370 N N . TYR B 1 200 ? -4.691 -30.969 -2.6 1 97 200 TYR B N 1
ATOM 4371 C CA . TYR B 1 200 ? -5.52 -30.141 -1.736 1 97 200 TYR B CA 1
ATOM 4372 C C . TYR B 1 200 ? -6.762 -29.656 -2.475 1 97 200 TYR B C 1
ATOM 4374 O O . TYR B 1 200 ? -7.695 -29.125 -1.857 1 97 200 TYR B O 1
ATOM 4382 N N . LEU B 1 201 ? -6.852 -29.844 -3.807 1 96.38 201 LEU B N 1
ATOM 4383 C CA . LEU B 1 201 ? -7.863 -29.203 -4.637 1 96.38 201 LEU B CA 1
ATOM 4384 C C . LEU B 1 201 ? -9.266 -29.656 -4.238 1 96.38 201 LEU B C 1
ATOM 4386 O O . LEU B 1 201 ? -10.188 -28.844 -4.148 1 96.38 201 LEU B O 1
ATOM 4390 N N . ALA B 1 202 ? -9.406 -30.922 -4 1 95.06 202 ALA B N 1
ATOM 4391 C CA . ALA B 1 202 ? -10.727 -31.453 -3.654 1 95.06 202 ALA B CA 1
ATOM 4392 C C . ALA B 1 202 ? -11.211 -30.891 -2.322 1 95.06 202 ALA B C 1
ATOM 4394 O O . ALA B 1 202 ? -12.375 -30.5 -2.195 1 95.06 202 ALA B O 1
ATOM 4395 N N . ASP B 1 203 ? -10.328 -30.859 -1.336 1 96.38 203 ASP B N 1
ATOM 4396 C CA . ASP B 1 203 ? -10.672 -30.297 -0.033 1 96.38 203 ASP B CA 1
ATOM 4397 C C . ASP B 1 203 ? -10.977 -28.812 -0.143 1 96.38 203 ASP B C 1
ATOM 4399 O O . ASP B 1 203 ? -11.914 -28.312 0.485 1 96.38 203 ASP B O 1
ATOM 4403 N N . TRP B 1 204 ? -10.18 -28.094 -0.901 1 97.69 204 TRP B N 1
ATOM 4404 C CA . TRP B 1 204 ? -10.414 -26.656 -1.113 1 97.69 204 TRP B CA 1
ATOM 4405 C C . TRP B 1 204 ? -11.805 -26.422 -1.702 1 97.69 204 TRP B C 1
ATOM 4407 O O . TRP B 1 204 ? -12.516 -25.5 -1.277 1 97.69 204 TRP B O 1
ATOM 4417 N N . GLU B 1 205 ? -12.109 -27.203 -2.693 1 95.44 205 GLU B N 1
ATOM 4418 C CA . GLU B 1 205 ? -13.391 -27.031 -3.369 1 95.44 205 GLU B CA 1
ATOM 4419 C C . GLU B 1 205 ? -14.555 -27.141 -2.387 1 95.44 205 GLU B C 1
ATOM 4421 O O . GLU B 1 205 ? -15.453 -26.297 -2.379 1 95.44 205 GLU B O 1
ATOM 4426 N N . ILE B 1 206 ? -14.547 -28.141 -1.576 1 96.69 206 ILE B N 1
ATOM 4427 C CA . ILE B 1 206 ? -15.625 -28.391 -0.622 1 96.69 206 ILE B CA 1
ATOM 4428 C C . ILE B 1 206 ? -15.633 -27.281 0.438 1 96.69 206 ILE B C 1
ATOM 4430 O O . ILE B 1 206 ? -16.688 -26.703 0.713 1 96.69 206 ILE B O 1
ATOM 4434 N N . GLN B 1 207 ? -14.531 -26.984 1.022 1 97.75 207 GLN B N 1
ATOM 4435 C CA . GLN B 1 207 ? -14.445 -26.047 2.127 1 97.75 207 GLN B CA 1
ATOM 4436 C C . GLN B 1 207 ? -14.734 -24.625 1.652 1 97.75 207 GLN B C 1
ATOM 4438 O O . GLN B 1 207 ? -15.375 -23.844 2.357 1 97.75 207 GLN B O 1
ATOM 4443 N N . ALA B 1 208 ? -14.195 -24.297 0.494 1 98 208 ALA B N 1
ATOM 4444 C CA . ALA B 1 208 ? -14.438 -22.969 -0.051 1 98 208 ALA B CA 1
ATOM 4445 C C . ALA B 1 208 ? -15.914 -22.75 -0.349 1 98 208 ALA B C 1
ATOM 4447 O O . ALA B 1 208 ? -16.453 -21.656 -0.128 1 98 208 ALA B O 1
ATOM 4448 N N . ASP B 1 209 ? -16.547 -23.797 -0.936 1 97.38 209 ASP B N 1
ATOM 4449 C CA . ASP B 1 209 ? -17.969 -23.703 -1.198 1 97.38 209 ASP B CA 1
ATOM 4450 C C . ASP B 1 209 ? -18.766 -23.516 0.098 1 97.38 209 ASP B C 1
ATOM 4452 O O . ASP B 1 209 ? -19.656 -22.672 0.173 1 97.38 209 ASP B O 1
ATOM 4456 N N . THR B 1 210 ? -18.422 -24.297 1.069 1 97.94 210 THR B N 1
ATOM 4457 C CA . THR B 1 210 ? -19.094 -24.234 2.367 1 97.94 210 THR B CA 1
ATOM 4458 C C . THR B 1 210 ? -18.938 -22.844 2.975 1 97.94 210 THR B C 1
ATOM 4460 O O . THR B 1 210 ? -19.906 -22.25 3.449 1 97.94 210 THR B O 1
ATOM 4463 N N . TYR B 1 211 ? -17.781 -22.344 2.908 1 98.06 211 TYR B N 1
ATOM 4464 C CA . TYR B 1 211 ? -17.531 -21.031 3.516 1 98.06 211 TYR B CA 1
ATOM 4465 C C . TYR B 1 211 ? -18.188 -19.922 2.699 1 98.06 211 TYR B C 1
ATOM 4467 O O . TYR B 1 211 ? -18.672 -18.938 3.258 1 98.06 211 TYR B O 1
ATOM 4475 N N . ALA B 1 212 ? -18.078 -20.062 1.399 1 97.88 212 ALA B N 1
ATOM 4476 C CA . ALA B 1 212 ? -18.734 -19.094 0.523 1 97.88 212 ALA B CA 1
ATOM 4477 C C . ALA B 1 212 ? -20.219 -18.953 0.875 1 97.88 212 ALA B C 1
ATOM 4479 O O . ALA B 1 212 ? -20.75 -17.828 0.919 1 97.88 212 ALA B O 1
ATOM 4480 N N . ARG B 1 213 ? -20.906 -20.016 1.087 1 97.88 213 ARG B N 1
ATOM 4481 C CA . ARG B 1 213 ? -22.328 -20 1.448 1 97.88 213 ARG B CA 1
ATOM 4482 C C . ARG B 1 213 ? -22.547 -19.266 2.766 1 97.88 213 ARG B C 1
ATOM 4484 O O . ARG B 1 213 ? -23.562 -18.609 2.947 1 97.88 213 ARG B O 1
ATOM 4491 N N . LYS B 1 214 ? -21.562 -19.344 3.582 1 96.88 214 LYS B N 1
ATOM 4492 C CA . LYS B 1 214 ? -21.656 -18.703 4.887 1 96.88 214 LYS B CA 1
ATOM 4493 C C . LYS B 1 214 ? -21.562 -17.188 4.762 1 96.88 214 LYS B C 1
ATOM 4495 O O . LYS B 1 214 ? -22.219 -16.453 5.5 1 96.88 214 LYS B O 1
ATOM 4500 N N . ILE B 1 215 ? -20.75 -16.703 3.785 1 96.88 215 ILE B N 1
ATOM 4501 C CA . ILE B 1 215 ? -20.438 -15.273 3.822 1 96.88 215 ILE B CA 1
ATOM 4502 C C . ILE B 1 215 ? -20.969 -14.594 2.562 1 96.88 215 ILE B C 1
ATOM 4504 O O . ILE B 1 215 ? -20.641 -13.445 2.281 1 96.88 215 ILE B O 1
ATOM 4508 N N . LYS B 1 216 ? -21.766 -15.242 1.782 1 95.44 216 LYS B N 1
ATOM 4509 C CA . LYS B 1 216 ? -22.25 -14.688 0.524 1 95.44 216 LYS B CA 1
ATOM 4510 C C . LYS B 1 216 ? -23.062 -13.414 0.763 1 95.44 216 LYS B C 1
ATOM 4512 O O . LYS B 1 216 ? -23.125 -12.539 -0.105 1 95.44 216 LYS B O 1
ATOM 4517 N N . ASN B 1 217 ? -23.672 -13.211 1.94 1 93.69 217 ASN B N 1
ATOM 4518 C CA . ASN B 1 217 ? -24.516 -12.062 2.234 1 93.69 217 ASN B CA 1
ATOM 4519 C C . ASN B 1 217 ? -23.781 -11.016 3.059 1 93.69 217 ASN B C 1
ATOM 4521 O O . ASN B 1 217 ? -24.391 -10.07 3.564 1 93.69 217 ASN B O 1
ATOM 4525 N N . ALA B 1 218 ? -22.469 -11.203 3.182 1 93.75 218 ALA B N 1
ATOM 4526 C CA . ALA B 1 218 ? -21.672 -10.195 3.873 1 93.75 218 ALA B CA 1
ATOM 4527 C C . ALA B 1 218 ? -21.781 -8.836 3.18 1 93.75 218 ALA B C 1
ATOM 4529 O O . ALA B 1 218 ? -22.016 -8.773 1.971 1 93.75 218 ALA B O 1
ATOM 4530 N N . SER B 1 219 ? -21.641 -7.789 3.963 1 90.38 219 SER B N 1
ATOM 4531 C CA . SER B 1 219 ? -21.688 -6.438 3.414 1 90.38 219 SER B CA 1
ATOM 4532 C C . SER B 1 219 ? -20.375 -6.078 2.717 1 90.38 219 SER B C 1
ATOM 4534 O O . SER B 1 219 ? -20.344 -5.148 1.905 1 90.38 219 SER B O 1
ATOM 4536 N N . GLY B 1 220 ? -19.359 -6.805 3.037 1 92.5 220 GLY B N 1
ATOM 4537 C CA . GLY B 1 220 ? -18.047 -6.598 2.463 1 92.5 220 GLY B CA 1
ATOM 4538 C C . GLY B 1 220 ? -17.016 -7.617 2.93 1 92.5 220 GLY B C 1
ATOM 4539 O O . GLY B 1 220 ? -17.344 -8.523 3.703 1 92.5 220 GLY B O 1
ATOM 4540 N N . TYR B 1 221 ? -15.844 -7.441 2.426 1 95 221 TYR B N 1
ATOM 4541 C CA . TYR B 1 221 ? -14.805 -8.43 2.691 1 95 221 TYR B CA 1
ATOM 4542 C C . TYR B 1 221 ? -13.484 -7.75 3.027 1 95 221 TYR B C 1
ATOM 4544 O O . TYR B 1 221 ? -13.141 -6.719 2.443 1 95 221 TYR B O 1
ATOM 4552 N N . GLU B 1 222 ? -12.797 -8.32 3.977 1 95.38 222 GLU B N 1
ATOM 4553 C CA . GLU B 1 222 ? -11.445 -7.898 4.344 1 95.38 222 GLU B CA 1
ATOM 4554 C C . GLU B 1 222 ? -10.445 -9.039 4.176 1 95.38 222 GLU B C 1
ATOM 4556 O O . GLU B 1 222 ? -10.602 -10.102 4.785 1 95.38 222 GLU B O 1
ATOM 4561 N N . LEU B 1 223 ? -9.531 -8.844 3.338 1 97.69 223 LEU B N 1
ATOM 4562 C CA . LEU B 1 223 ? -8.445 -9.805 3.189 1 97.69 223 LEU B CA 1
ATOM 4563 C C . LEU B 1 223 ? -7.18 -9.297 3.881 1 97.69 223 LEU B C 1
ATOM 4565 O O . LEU B 1 223 ? -6.738 -8.172 3.633 1 97.69 223 LEU B O 1
ATOM 4569 N N . VAL B 1 224 ? -6.605 -10.141 4.715 1 97.19 224 VAL B N 1
ATOM 4570 C CA . VAL B 1 224 ? -5.535 -9.695 5.598 1 97.19 224 VAL B CA 1
ATOM 4571 C C . VAL B 1 224 ? -4.32 -10.609 5.445 1 97.19 224 VAL B C 1
ATOM 4573 O O . VAL B 1 224 ? -4.469 -11.82 5.289 1 97.19 224 VAL B O 1
ATOM 4576 N N . GLY B 1 225 ? -3.16 -10.07 5.387 1 96.31 225 GLY B N 1
ATOM 4577 C CA . GLY B 1 225 ? -1.891 -10.781 5.375 1 96.31 225 GLY B CA 1
ATOM 4578 C C . GLY B 1 225 ? -0.699 -9.875 5.617 1 96.31 225 GLY B C 1
ATOM 4579 O O . GLY B 1 225 ? -0.849 -8.656 5.703 1 96.31 225 GLY B O 1
ATOM 4580 N N . SER B 1 226 ? 0.483 -10.453 5.777 1 94.25 226 SER B N 1
ATOM 4581 C CA . SER B 1 226 ? 1.726 -9.703 5.922 1 94.25 226 SER B CA 1
ATOM 4582 C C . SER B 1 226 ? 2.811 -10.242 4.996 1 94.25 226 SER B C 1
ATOM 4584 O O . SER B 1 226 ? 2.787 -11.422 4.625 1 94.25 226 SER B O 1
ATOM 4586 N N . GLY B 1 227 ? 3.764 -9.383 4.656 1 91.31 227 GLY B N 1
ATOM 4587 C CA . GLY B 1 227 ? 4.785 -9.812 3.715 1 91.31 227 GLY B CA 1
ATOM 4588 C C . GLY B 1 227 ? 4.219 -10.25 2.377 1 91.31 227 GLY B C 1
ATOM 4589 O O . GLY B 1 227 ? 3.408 -9.539 1.779 1 91.31 227 GLY B O 1
ATOM 4590 N N . SER B 1 228 ? 4.672 -11.43 1.929 1 92.94 228 SER B N 1
ATOM 4591 C CA . SER B 1 228 ? 4.184 -11.945 0.651 1 92.94 228 SER B CA 1
ATOM 4592 C C . SER B 1 228 ? 2.703 -12.305 0.729 1 92.94 228 SER B C 1
ATOM 4594 O O . SER B 1 228 ? 1.998 -12.273 -0.282 1 92.94 228 SER B O 1
ATOM 4596 N N . GLN B 1 229 ? 2.203 -12.531 1.914 1 95.62 229 GLN B N 1
ATOM 4597 C CA . GLN B 1 229 ? 0.792 -12.867 2.074 1 95.62 229 GLN B CA 1
ATOM 4598 C C . GLN B 1 229 ? -0.085 -11.625 1.958 1 95.62 229 GLN B C 1
ATOM 4600 O O . GLN B 1 229 ? -1.271 -11.719 1.638 1 95.62 229 GLN B O 1
ATOM 4605 N N . TYR B 1 230 ? 0.523 -10.516 2.26 1 96.56 230 TYR B N 1
ATOM 4606 C CA . TYR B 1 230 ? -0.22 -9.289 1.986 1 96.56 230 TYR B CA 1
ATOM 4607 C C . TYR B 1 230 ? -0.522 -9.156 0.499 1 96.56 230 TYR B C 1
ATOM 4609 O O . TYR B 1 230 ? -1.601 -8.695 0.117 1 96.56 230 TYR B O 1
ATOM 4617 N N . ALA B 1 231 ? 0.443 -9.516 -0.337 1 97.12 231 ALA B N 1
ATOM 4618 C CA . ALA B 1 231 ? 0.209 -9.5 -1.779 1 97.12 231 ALA B CA 1
ATOM 4619 C C . ALA B 1 231 ? -0.921 -10.445 -2.164 1 97.12 231 ALA B C 1
ATOM 4621 O O . ALA B 1 231 ? -1.765 -10.109 -3 1 97.12 231 ALA B O 1
ATOM 4622 N N . SER B 1 232 ? -0.961 -11.594 -1.536 1 97.5 232 SER B N 1
ATOM 4623 C CA . SER B 1 232 ? -2.051 -12.539 -1.76 1 97.5 232 SER B CA 1
ATOM 4624 C C . SER B 1 232 ? -3.387 -11.961 -1.31 1 97.5 232 SER B C 1
ATOM 4626 O O . SER B 1 232 ? -4.414 -12.188 -1.951 1 97.5 232 SER B O 1
ATOM 4628 N N . ALA B 1 233 ? -3.324 -11.266 -0.214 1 98 233 ALA B N 1
ATOM 4629 C CA . ALA B 1 233 ? -4.523 -10.594 0.28 1 98 233 ALA B CA 1
ATOM 4630 C C . ALA B 1 233 ? -5.012 -9.539 -0.712 1 98 233 ALA B C 1
ATOM 4632 O O . ALA B 1 233 ? -6.215 -9.422 -0.955 1 98 233 ALA B O 1
ATOM 4633 N N . CYS B 1 234 ? -4.07 -8.797 -1.272 1 97.38 234 CYS B N 1
ATOM 4634 C CA . CYS B 1 234 ? -4.426 -7.801 -2.277 1 97.38 234 CYS B CA 1
ATOM 4635 C C . CYS B 1 234 ? -5.074 -8.453 -3.49 1 97.38 234 CYS B C 1
ATOM 4637 O O . CYS B 1 234 ? -6.102 -7.984 -3.982 1 97.38 234 CYS B O 1
ATOM 4639 N N . PHE B 1 235 ? -4.539 -9.539 -3.924 1 97.62 235 PHE B N 1
ATOM 4640 C CA . PHE B 1 235 ? -5.102 -10.266 -5.055 1 97.62 235 PHE B CA 1
ATOM 4641 C C . PHE B 1 235 ? -6.492 -10.789 -4.727 1 97.62 235 PHE B C 1
ATOM 4643 O O . PHE B 1 235 ? -7.418 -10.648 -5.527 1 97.62 235 PHE B O 1
ATOM 4650 N N . GLY B 1 236 ? -6.633 -11.391 -3.555 1 97.06 236 GLY B N 1
ATOM 4651 C CA . GLY B 1 236 ? -7.934 -11.875 -3.117 1 97.06 236 GLY B CA 1
ATOM 4652 C C . GLY B 1 236 ? -8.977 -10.773 -3.023 1 97.06 236 GLY B C 1
ATOM 4653 O O . GLY B 1 236 ? -10.141 -10.977 -3.369 1 97.06 236 GLY B O 1
ATOM 4654 N N . SER B 1 237 ? -8.547 -9.648 -2.508 1 95.75 237 SER B N 1
ATOM 4655 C CA . SER B 1 237 ? -9.445 -8.508 -2.422 1 95.75 237 SER B CA 1
ATOM 4656 C C . SER B 1 237 ? -9.938 -8.086 -3.803 1 95.75 237 SER B C 1
ATOM 4658 O O . SER B 1 237 ? -11.117 -7.773 -3.979 1 95.75 237 SER B O 1
ATOM 4660 N N . ALA B 1 238 ? -9.047 -8.086 -4.773 1 94.44 238 ALA B N 1
ATOM 4661 C CA . ALA B 1 238 ? -9.43 -7.762 -6.145 1 94.44 238 ALA B CA 1
ATOM 4662 C C . ALA B 1 238 ? -10.453 -8.766 -6.68 1 94.44 238 ALA B C 1
ATOM 4664 O O . ALA B 1 238 ? -11.438 -8.375 -7.305 1 94.44 238 ALA B O 1
ATOM 4665 N N . LYS B 1 239 ? -10.234 -10.016 -6.398 1 94.75 239 LYS B N 1
ATOM 4666 C CA . LYS B 1 239 ? -11.156 -11.039 -6.879 1 94.75 239 LYS B CA 1
ATOM 4667 C C . LYS B 1 239 ? -12.508 -10.945 -6.18 1 94.75 239 LYS B C 1
ATOM 4669 O O . LYS B 1 239 ? -13.547 -11.195 -6.793 1 94.75 239 LYS B O 1
ATOM 4674 N N . SER B 1 240 ? -12.461 -10.633 -4.879 1 94.38 240 SER B N 1
ATOM 4675 C CA . SER B 1 240 ? -13.727 -10.43 -4.168 1 94.38 240 SER B CA 1
ATOM 4676 C C . SER B 1 240 ? -14.539 -9.305 -4.797 1 94.38 240 SER B C 1
ATOM 4678 O O . SER B 1 240 ? -15.75 -9.445 -4.988 1 94.38 240 SER B O 1
ATOM 4680 N N . LEU B 1 241 ? -13.883 -8.25 -5.098 1 90.81 241 LEU B N 1
ATOM 4681 C CA . LEU B 1 241 ? -14.562 -7.121 -5.727 1 90.81 241 LEU B CA 1
ATOM 4682 C C . LEU B 1 241 ? -15.078 -7.504 -7.105 1 90.81 241 LEU B C 1
ATOM 4684 O O . LEU B 1 241 ? -16.234 -7.203 -7.445 1 90.81 241 LEU B O 1
ATOM 4688 N N . GLU B 1 242 ? -14.352 -8.188 -7.883 1 89.06 242 GLU B N 1
ATOM 4689 C CA . GLU B 1 242 ? -14.688 -8.539 -9.258 1 89.06 242 GLU B CA 1
ATOM 4690 C C . GLU B 1 242 ? -15.867 -9.5 -9.305 1 89.06 242 GLU B C 1
ATOM 4692 O O . GLU B 1 242 ? -16.672 -9.469 -10.242 1 89.06 242 GLU B O 1
ATOM 4697 N N . THR B 1 243 ? -15.953 -10.312 -8.328 1 90.94 243 THR B N 1
ATOM 4698 C CA . THR B 1 243 ? -16.969 -11.359 -8.367 1 90.94 243 THR B CA 1
ATOM 4699 C C . THR B 1 243 ? -18.234 -10.914 -7.648 1 90.94 243 THR B C 1
ATOM 4701 O O . THR B 1 243 ? -19.344 -11.312 -8.016 1 90.94 243 THR B O 1
ATOM 4704 N N . THR B 1 244 ? -18.078 -10.055 -6.625 1 89.25 244 THR B N 1
ATOM 4705 C CA . THR B 1 244 ? -19.234 -9.75 -5.801 1 89.25 244 THR B CA 1
ATOM 4706 C C . THR B 1 244 ? -19.719 -8.32 -6.039 1 89.25 244 THR B C 1
ATOM 4708 O O . THR B 1 244 ? -20.875 -8 -5.801 1 89.25 244 THR B O 1
ATOM 4711 N N . GLY B 1 245 ? -18.781 -7.484 -6.406 1 87.25 245 GLY B N 1
ATOM 4712 C CA . GLY B 1 245 ? -19.078 -6.066 -6.535 1 87.25 245 GLY B CA 1
ATOM 4713 C C . GLY B 1 245 ? -19.219 -5.363 -5.195 1 87.25 245 GLY B C 1
ATOM 4714 O O . GLY B 1 245 ? -19.641 -4.207 -5.141 1 87.25 245 GLY B O 1
ATOM 4715 N N . LYS B 1 246 ? -18.906 -6.02 -4.113 1 89.31 246 LYS B N 1
ATOM 4716 C CA . LYS B 1 246 ? -19.031 -5.465 -2.768 1 89.31 246 LYS B CA 1
ATOM 4717 C C . LYS B 1 246 ? -17.719 -4.848 -2.301 1 89.31 246 LYS B C 1
ATOM 4719 O O . LYS B 1 246 ? -16.656 -5.188 -2.814 1 89.31 246 LYS B O 1
ATOM 4724 N N . PRO B 1 247 ? -17.812 -3.928 -1.324 1 88.69 247 PRO B N 1
ATOM 4725 C CA . PRO B 1 247 ? -16.578 -3.34 -0.797 1 88.69 247 PRO B CA 1
ATOM 4726 C C . PRO B 1 247 ? -15.578 -4.391 -0.311 1 88.69 247 PRO B C 1
ATOM 4728 O O . PRO B 1 247 ? -15.969 -5.34 0.375 1 88.69 247 PRO B O 1
ATOM 4731 N N . SER B 1 248 ? -14.398 -4.227 -0.753 1 92.19 248 SER B N 1
ATOM 4732 C CA . SER B 1 248 ? -13.32 -5.145 -0.405 1 92.19 248 SER B CA 1
ATOM 4733 C C . SER B 1 248 ? -12.055 -4.387 -0.006 1 92.19 248 SER B C 1
ATOM 4735 O O . SER B 1 248 ? -11.633 -3.461 -0.702 1 92.19 248 SER B O 1
ATOM 4737 N N . ILE B 1 249 ? -11.461 -4.816 1.146 1 91.81 249 ILE B N 1
ATOM 4738 C CA . ILE B 1 249 ? -10.289 -4.129 1.692 1 91.81 249 ILE B CA 1
ATOM 4739 C C . ILE B 1 249 ? -9.164 -5.133 1.923 1 91.81 249 ILE B C 1
ATOM 4741 O O . ILE B 1 249 ? -9.391 -6.223 2.455 1 91.81 249 ILE B O 1
ATOM 4745 N N . ALA B 1 250 ? -8.008 -4.777 1.448 1 95.19 250 ALA B N 1
ATOM 4746 C CA . ALA B 1 250 ? -6.805 -5.52 1.817 1 95.19 250 ALA B CA 1
ATOM 4747 C C . ALA B 1 250 ? -6 -4.77 2.877 1 95.19 250 ALA B C 1
ATOM 4749 O O . ALA B 1 250 ? -5.84 -3.549 2.795 1 95.19 250 ALA B O 1
ATOM 4750 N N . GLN B 1 251 ? -5.531 -5.504 3.848 1 94.44 251 GLN B N 1
ATOM 4751 C CA . GLN B 1 251 ? -4.793 -4.879 4.941 1 94.44 251 GLN B CA 1
ATOM 4752 C C . GLN B 1 251 ? -3.721 -5.816 5.488 1 94.44 251 GLN B C 1
ATOM 4754 O O . GLN B 1 251 ? -3.846 -7.039 5.383 1 94.44 251 GLN B O 1
ATOM 4759 N N . ASN B 1 252 ? -2.658 -5.176 6.043 1 94.94 252 ASN B N 1
ATOM 4760 C CA . ASN B 1 252 ? -1.712 -6.02 6.766 1 94.94 252 ASN B CA 1
ATOM 4761 C C . ASN B 1 252 ? -2.186 -6.301 8.188 1 94.94 252 ASN B C 1
ATOM 4763 O O . ASN B 1 252 ? -3.072 -5.613 8.703 1 94.94 252 ASN B O 1
ATOM 4767 N N . THR B 1 253 ? -1.562 -7.246 8.844 1 94.38 253 THR B N 1
ATOM 4768 C CA . THR B 1 253 ? -2.045 -7.75 10.125 1 94.38 253 THR B CA 1
ATOM 4769 C C . THR B 1 253 ? -1.917 -6.688 11.211 1 94.38 253 THR B C 1
ATOM 4771 O O . THR B 1 253 ? -2.746 -6.617 12.117 1 94.38 253 THR B O 1
ATOM 4774 N N . GLU B 1 254 ? -0.908 -5.84 11.117 1 94.44 254 GLU B N 1
ATOM 4775 C CA . GLU B 1 254 ? -0.715 -4.824 12.156 1 94.44 254 GLU B CA 1
ATOM 4776 C C . GLU B 1 254 ? -1.751 -3.711 12.031 1 94.44 254 GLU B C 1
ATOM 4778 O O . GLU B 1 254 ? -2.402 -3.354 13.016 1 94.44 254 GLU B O 1
ATOM 4783 N N . ASP B 1 255 ? -1.957 -3.234 10.875 1 92.31 255 ASP B N 1
ATOM 4784 C CA . ASP B 1 255 ? -2.871 -2.115 10.672 1 92.31 255 ASP B CA 1
ATOM 4785 C C . ASP B 1 255 ? -4.324 -2.551 10.852 1 92.31 255 ASP B C 1
ATOM 4787 O O . ASP B 1 255 ? -5.199 -1.721 11.109 1 92.31 255 ASP B O 1
ATOM 4791 N N . TRP B 1 256 ? -4.574 -3.824 10.68 1 92.81 256 TRP B N 1
ATOM 4792 C CA . TRP B 1 256 ? -5.906 -4.344 10.992 1 92.81 256 TRP B CA 1
ATOM 4793 C C . TRP B 1 256 ? -6.301 -3.998 12.422 1 92.81 256 TRP B C 1
ATOM 4795 O O . TRP B 1 256 ? -7.445 -3.619 12.68 1 92.81 256 TRP B O 1
ATOM 4805 N N . PHE B 1 257 ? -5.367 -4.023 13.336 1 91 257 PHE B N 1
ATOM 4806 C CA . PHE B 1 257 ? -5.633 -3.73 14.742 1 91 257 PHE B CA 1
ATOM 4807 C C . PHE B 1 257 ? -5.836 -2.236 14.953 1 91 257 PHE B C 1
ATOM 4809 O O . PHE B 1 257 ? -6.418 -1.819 15.953 1 91 257 PHE B O 1
ATOM 4816 N N . HIS B 1 258 ? -5.398 -1.484 14.016 1 86.94 258 HIS B N 1
ATOM 4817 C CA . HIS B 1 258 ? -5.516 -0.036 14.148 1 86.94 258 HIS B CA 1
ATOM 4818 C C . HIS B 1 258 ? -6.809 0.472 13.523 1 86.94 258 HIS B C 1
ATOM 4820 O O . HIS B 1 258 ? -7.316 1.53 13.898 1 86.94 258 HIS B O 1
ATOM 4826 N N . MET B 1 259 ? -7.371 -0.264 12.633 1 80.25 259 MET B N 1
ATOM 4827 C CA . MET B 1 259 ? -8.469 0.276 11.836 1 80.25 259 MET B CA 1
ATOM 4828 C C . MET B 1 259 ? -9.75 -0.517 12.062 1 80.25 259 MET B C 1
ATOM 4830 O O . MET B 1 259 ? -10.836 0.062 12.148 1 80.25 259 MET B O 1
ATOM 4834 N N . ASN B 1 260 ? -9.742 -1.752 12.297 1 73.31 260 ASN B N 1
ATOM 4835 C CA . ASN B 1 260 ? -10.875 -2.668 12.242 1 73.31 260 ASN B CA 1
ATOM 4836 C C . ASN B 1 260 ? -11.906 -2.346 13.312 1 73.31 260 ASN B C 1
ATOM 4838 O O . ASN B 1 260 ? -13.102 -2.568 13.117 1 73.31 260 ASN B O 1
ATOM 4842 N N . PHE B 1 261 ? -11.508 -1.718 14.297 1 73.5 261 PHE B N 1
ATOM 4843 C CA . PHE B 1 261 ? -12.398 -1.513 15.438 1 73.5 261 PHE B CA 1
ATOM 4844 C C . PHE B 1 261 ? -13.344 -0.347 15.18 1 73.5 261 PHE B C 1
ATOM 4846 O O . PHE B 1 261 ? -14.25 -0.091 15.977 1 73.5 261 PHE B O 1
ATOM 4853 N N . PHE B 1 262 ? -13.195 0.174 14.023 1 76.38 262 PHE B N 1
ATOM 4854 C CA . PHE B 1 262 ? -14.062 1.312 13.734 1 76.38 262 PHE B CA 1
ATOM 4855 C C . PHE B 1 262 ? -15.211 0.9 12.828 1 76.38 262 PHE B C 1
ATOM 4857 O O . PHE B 1 262 ? -16.156 1.667 12.633 1 76.38 262 PHE B O 1
ATOM 4864 N N . ILE B 1 263 ? -15.102 -0.328 12.328 1 79.06 263 ILE B N 1
ATOM 4865 C CA . ILE B 1 263 ? -16.156 -0.792 11.43 1 79.06 263 ILE B CA 1
ATOM 4866 C C . ILE B 1 263 ? -17.453 -0.996 12.211 1 79.06 263 ILE B C 1
ATOM 4868 O O . ILE B 1 263 ? -17.453 -1.652 13.258 1 79.06 263 ILE B O 1
ATOM 4872 N N . ARG B 1 264 ? -18.578 -0.489 11.758 1 78.88 264 ARG B N 1
ATOM 4873 C CA . ARG B 1 264 ? -19.859 -0.562 12.453 1 78.88 264 ARG B CA 1
ATOM 4874 C C . ARG B 1 264 ? -20.562 -1.889 12.18 1 78.88 264 ARG B C 1
ATOM 4876 O O . ARG B 1 264 ? -21.109 -2.512 13.094 1 78.88 264 ARG B O 1
ATOM 4883 N N . ASP B 1 265 ? -20.516 -2.289 10.961 1 80.19 265 ASP B N 1
ATOM 4884 C CA . ASP B 1 265 ? -21.172 -3.539 10.586 1 80.19 265 ASP B CA 1
ATOM 4885 C C . ASP B 1 265 ? -20.203 -4.715 10.672 1 80.19 265 ASP B C 1
ATOM 4887 O O . ASP B 1 265 ? -20.047 -5.465 9.703 1 80.19 265 ASP B O 1
ATOM 4891 N N . VAL B 1 266 ? -19.719 -4.906 11.859 1 76.81 266 VAL B N 1
ATOM 4892 C CA . VAL B 1 266 ? -18.594 -5.812 12.055 1 76.81 266 VAL B CA 1
ATOM 4893 C C . VAL B 1 266 ? -19.047 -7.254 11.805 1 76.81 266 VAL B C 1
ATOM 4895 O O . VAL B 1 266 ? -18.281 -8.07 11.289 1 76.81 266 VAL B O 1
ATOM 4898 N N . TYR B 1 267 ? -20.281 -7.516 12.016 1 81.88 267 TYR B N 1
ATOM 4899 C CA . TYR B 1 267 ? -20.766 -8.891 11.93 1 81.88 267 TYR B CA 1
ATOM 4900 C C . TYR B 1 267 ? -21.031 -9.281 10.484 1 81.88 267 TYR B C 1
ATOM 4902 O O . TYR B 1 267 ? -21.219 -10.461 10.18 1 81.88 267 TYR B O 1
ATOM 4910 N N . HIS B 1 268 ? -20.984 -8.25 9.656 1 88 268 HIS B N 1
ATOM 4911 C CA . HIS B 1 268 ? -21.281 -8.547 8.258 1 88 268 HIS B CA 1
ATOM 4912 C C . HIS B 1 268 ? -20.094 -8.203 7.367 1 88 268 HIS B C 1
ATOM 4914 O O . HIS B 1 268 ? -20.234 -8.078 6.148 1 88 268 HIS B O 1
ATOM 4920 N N . MET B 1 269 ? -19 -8.039 7.992 1 91.25 269 MET B N 1
ATOM 4921 C CA . MET B 1 269 ? -17.734 -7.906 7.258 1 91.25 269 MET B CA 1
ATOM 4922 C C . MET B 1 269 ? -16.875 -9.156 7.438 1 91.25 269 MET B C 1
ATOM 4924 O O . MET B 1 269 ? -16.344 -9.391 8.523 1 91.25 269 MET B O 1
ATOM 4928 N N . ALA B 1 270 ? -16.812 -9.922 6.426 1 96 270 ALA B N 1
ATOM 4929 C CA . ALA B 1 270 ? -16.078 -11.18 6.531 1 96 270 ALA B CA 1
ATOM 4930 C C . ALA B 1 270 ? -14.57 -10.953 6.395 1 96 270 ALA B C 1
ATOM 4932 O O . ALA B 1 270 ? -14.133 -10.141 5.582 1 96 270 ALA B O 1
ATOM 4933 N N . VAL B 1 271 ? -13.812 -11.703 7.199 1 96.62 271 VAL B N 1
ATOM 4934 C CA . VAL B 1 271 ? -12.359 -11.609 7.184 1 96.62 271 VAL B CA 1
ATOM 4935 C C . VAL B 1 271 ? -11.766 -12.891 6.605 1 96.62 271 VAL B C 1
ATOM 4937 O O . VAL B 1 271 ? -12.117 -13.992 7.031 1 96.62 271 VAL B O 1
ATOM 4940 N N . ILE B 1 272 ? -10.922 -12.789 5.629 1 98.38 272 ILE B N 1
ATOM 4941 C CA . ILE B 1 272 ? -10.062 -13.875 5.168 1 98.38 272 ILE B CA 1
ATOM 4942 C C . ILE B 1 272 ? -8.609 -13.562 5.5 1 98.38 272 ILE B C 1
ATOM 4944 O O . ILE B 1 272 ? -8.031 -12.609 4.961 1 98.38 272 ILE B O 1
ATOM 4948 N N . LEU B 1 273 ? -8.078 -14.305 6.398 1 98.12 273 LEU B N 1
ATOM 4949 C CA . LEU B 1 273 ? -6.707 -14.125 6.875 1 98.12 273 LEU B CA 1
ATOM 4950 C C . LEU B 1 273 ? -5.77 -15.133 6.215 1 98.12 273 LEU B C 1
ATOM 4952 O O . LEU B 1 273 ? -5.988 -16.344 6.305 1 98.12 273 LEU B O 1
ATOM 4956 N N . ILE B 1 274 ? -4.754 -14.664 5.508 1 97.94 274 ILE B N 1
ATOM 4957 C CA . ILE B 1 274 ? -3.764 -15.516 4.852 1 97.94 274 ILE B CA 1
ATOM 4958 C C . ILE B 1 274 ? -2.455 -15.484 5.637 1 97.94 274 ILE B C 1
ATOM 4960 O O . ILE B 1 274 ? -1.84 -14.422 5.785 1 97.94 274 ILE B O 1
ATOM 4964 N N . VAL B 1 275 ? -2.027 -16.672 6.109 1 94.69 275 VAL B N 1
ATOM 4965 C CA . VAL B 1 275 ? -0.933 -16.734 7.074 1 94.69 275 VAL B CA 1
ATOM 4966 C C . VAL B 1 275 ? 0.02 -17.875 6.695 1 94.69 275 VAL B C 1
ATOM 4968 O O . VAL B 1 275 ? -0.418 -18.953 6.301 1 94.69 275 VAL B O 1
ATOM 4971 N N . ASN B 1 276 ? 1.267 -17.531 6.773 1 90.06 276 ASN B N 1
ATOM 4972 C CA . ASN B 1 276 ? 2.32 -18.547 6.668 1 90.06 276 ASN B CA 1
ATOM 4973 C C . ASN B 1 276 ? 2.906 -18.891 8.031 1 90.06 276 ASN B C 1
ATOM 4975 O O . ASN B 1 276 ? 3.172 -18 8.844 1 90.06 276 ASN B O 1
ATOM 4979 N N . GLU B 1 277 ? 3.117 -20.109 8.242 1 86.31 277 GLU B N 1
ATOM 4980 C CA . GLU B 1 277 ? 3.641 -20.562 9.523 1 86.31 277 GLU B CA 1
ATOM 4981 C C . GLU B 1 277 ? 5.062 -20.062 9.758 1 86.31 277 GLU B C 1
ATOM 4983 O O . GLU B 1 277 ? 5.406 -19.656 10.867 1 86.31 277 GLU B O 1
ATOM 4988 N N . ALA B 1 278 ? 5.844 -20.094 8.711 1 77.44 278 ALA B N 1
ATOM 4989 C CA . ALA B 1 278 ? 7.266 -19.797 8.852 1 77.44 278 ALA B CA 1
ATOM 4990 C C . ALA B 1 278 ? 7.512 -18.281 8.898 1 77.44 278 ALA B C 1
ATOM 4992 O O . ALA B 1 278 ? 8.57 -17.844 9.344 1 77.44 278 ALA B O 1
ATOM 4993 N N . GLU B 1 279 ? 6.562 -17.641 8.5 1 70.88 279 GLU B N 1
ATOM 4994 C CA . GLU B 1 279 ? 6.785 -16.188 8.477 1 70.88 279 GLU B CA 1
ATOM 4995 C C . GLU B 1 279 ? 6.688 -15.602 9.883 1 70.88 279 GLU B C 1
ATOM 4997 O O . GLU B 1 279 ? 5.926 -16.094 10.719 1 70.88 279 GLU B O 1
ATOM 5002 N N . GLY B 1 280 ? 7.461 -14.703 10.148 1 73.75 280 GLY B N 1
ATOM 5003 C CA . GLY B 1 280 ? 7.562 -14.07 11.453 1 73.75 280 GLY B CA 1
ATOM 5004 C C . GLY B 1 280 ? 6.262 -13.438 11.906 1 73.75 280 GLY B C 1
ATOM 5005 O O . GLY B 1 280 ? 6.102 -13.117 13.086 1 73.75 280 GLY B O 1
ATOM 5006 N N . SER B 1 281 ? 5.336 -13.406 11.102 1 79.75 281 SER B N 1
ATOM 5007 C CA . SER B 1 281 ? 4.133 -12.672 11.469 1 79.75 281 SER B CA 1
ATOM 5008 C C . SER B 1 281 ? 3.041 -13.609 11.969 1 79.75 281 SER B C 1
ATOM 5010 O O . SER B 1 281 ? 1.929 -13.172 12.273 1 79.75 281 SER B O 1
ATOM 5012 N N . VAL B 1 282 ? 3.312 -14.859 12.156 1 88.62 282 VAL B N 1
ATOM 5013 C CA . VAL B 1 282 ? 2.305 -15.836 12.547 1 88.62 282 VAL B CA 1
ATOM 5014 C C . VAL B 1 282 ? 1.767 -15.492 13.938 1 88.62 282 VAL B C 1
ATOM 5016 O O . VAL B 1 282 ? 0.575 -15.656 14.203 1 88.62 282 VAL B O 1
ATOM 5019 N N . SER B 1 283 ? 2.568 -15.008 14.781 1 90.75 283 SER B N 1
ATOM 5020 C CA . SER B 1 283 ? 2.119 -14.648 16.125 1 90.75 283 SER B CA 1
ATOM 5021 C C . SER B 1 283 ? 1.081 -13.531 16.078 1 90.75 283 SER B C 1
ATOM 5023 O O . SER B 1 283 ? 0.105 -13.555 16.828 1 90.75 283 SER B O 1
ATOM 5025 N N . ARG B 1 284 ? 1.348 -12.57 15.234 1 93.69 284 ARG B N 1
ATOM 5026 C CA . ARG B 1 284 ? 0.397 -11.469 15.109 1 93.69 284 ARG B CA 1
ATOM 5027 C C . ARG B 1 284 ? -0.914 -11.945 14.492 1 93.69 284 ARG B C 1
ATOM 5029 O O . ARG B 1 284 ? -1.99 -11.477 14.867 1 93.69 284 ARG B O 1
ATOM 5036 N N . ALA B 1 285 ? -0.802 -12.875 13.57 1 94.38 285 ALA B N 1
ATOM 5037 C CA . ALA B 1 285 ? -1.988 -13.508 13 1 94.38 285 ALA B CA 1
ATOM 5038 C C . ALA B 1 285 ? -2.793 -14.234 14.07 1 94.38 285 ALA B C 1
ATOM 5040 O O . ALA B 1 285 ? -4.027 -14.188 14.07 1 94.38 285 ALA B O 1
ATOM 5041 N N . GLU B 1 286 ? -2.109 -14.875 14.961 1 94.94 286 GLU B N 1
ATOM 5042 C CA . GLU B 1 286 ? -2.777 -15.57 16.047 1 94.94 286 GLU B CA 1
ATOM 5043 C C . GLU B 1 286 ? -3.553 -14.602 16.938 1 94.94 286 GLU B C 1
ATOM 5045 O O . GLU B 1 286 ? -4.68 -14.891 17.344 1 94.94 286 GLU B O 1
ATOM 5050 N N . GLU B 1 287 ? -2.955 -13.5 17.266 1 93.5 287 GLU B N 1
ATOM 5051 C CA . GLU B 1 287 ? -3.654 -12.469 18.031 1 93.5 287 GLU B CA 1
ATOM 5052 C C . GLU B 1 287 ? -4.902 -11.992 17.297 1 93.5 287 GLU B C 1
ATOM 5054 O O . GLU B 1 287 ? -5.953 -11.797 17.906 1 93.5 287 GLU B O 1
ATOM 5059 N N . LEU B 1 288 ? -4.758 -11.805 15.984 1 94.69 288 LEU B N 1
ATOM 5060 C CA . LEU B 1 288 ? -5.875 -11.359 15.156 1 94.69 288 LEU B CA 1
ATOM 5061 C C . LEU B 1 288 ? -7.016 -12.375 15.203 1 94.69 288 LEU B C 1
ATOM 5063 O O . LEU B 1 288 ? -8.18 -12 15.352 1 94.69 288 LEU B O 1
ATOM 5067 N N . ILE B 1 289 ? -6.656 -13.648 15.094 1 95.88 289 ILE B N 1
ATOM 5068 C CA . ILE B 1 289 ? -7.652 -14.711 15.133 1 95.88 289 ILE B CA 1
ATOM 5069 C C . ILE B 1 289 ? -8.422 -14.648 16.453 1 95.88 289 ILE B C 1
ATOM 5071 O O . ILE B 1 289 ? -9.656 -14.664 16.453 1 95.88 289 ILE B O 1
ATOM 5075 N N . GLY B 1 290 ? -7.719 -14.508 17.547 1 92.62 290 GLY B N 1
ATOM 5076 C CA . GLY B 1 290 ? -8.359 -14.438 18.859 1 92.62 290 GLY B CA 1
ATOM 5077 C C . GLY B 1 290 ? -9.344 -13.289 18.969 1 92.62 290 GLY B C 1
ATOM 5078 O O . GLY B 1 290 ? -10.484 -13.484 19.391 1 92.62 290 GLY B O 1
ATOM 5079 N N . VAL B 1 291 ? -8.961 -12.148 18.547 1 90.5 291 VAL B N 1
ATOM 5080 C CA . VAL B 1 291 ? -9.773 -10.945 18.672 1 90.5 291 VAL B CA 1
ATOM 5081 C C . VAL B 1 291 ? -10.977 -11.031 17.734 1 90.5 291 VAL B C 1
ATOM 5083 O O . VAL B 1 291 ? -12.102 -10.695 18.125 1 90.5 291 VAL B O 1
ATOM 5086 N N . ALA B 1 292 ? -10.742 -11.445 16.484 1 91.5 292 ALA B N 1
ATOM 5087 C CA . ALA B 1 292 ? -11.82 -11.547 15.5 1 91.5 292 ALA B CA 1
ATOM 5088 C C . ALA B 1 292 ? -12.891 -12.539 15.953 1 91.5 292 ALA B C 1
ATOM 5090 O O . ALA B 1 292 ? -14.086 -12.266 15.844 1 91.5 292 ALA B O 1
ATOM 5091 N N . GLU B 1 293 ? -12.484 -13.641 16.453 1 91.75 293 GLU B N 1
ATOM 5092 C CA . GLU B 1 293 ? -13.43 -14.656 16.906 1 91.75 293 GLU B CA 1
ATOM 5093 C C . GLU B 1 293 ? -14.18 -14.203 18.156 1 91.75 293 GLU B C 1
ATOM 5095 O O . GLU B 1 293 ? -15.375 -14.469 18.297 1 91.75 293 GLU B O 1
ATOM 5100 N N . GLU B 1 294 ? -13.469 -13.508 19.031 1 86.88 294 GLU B N 1
ATOM 5101 C CA . GLU B 1 294 ? -14.125 -12.945 20.203 1 86.88 294 GLU B CA 1
ATOM 5102 C C . GLU B 1 294 ? -15.188 -11.93 19.797 1 86.88 294 GLU B C 1
ATOM 5104 O O . GLU B 1 294 ? -16.25 -11.852 20.422 1 86.88 294 GLU B O 1
ATOM 5109 N N . MET B 1 295 ? -14.984 -11.227 18.781 1 83.81 295 MET B N 1
ATOM 5110 C CA . MET B 1 295 ? -15.898 -10.195 18.297 1 83.81 295 MET B CA 1
ATOM 5111 C C . MET B 1 295 ? -17.062 -10.82 17.531 1 83.81 295 MET B C 1
ATOM 5113 O O . MET B 1 295 ? -18.094 -10.172 17.328 1 83.81 295 MET B O 1
ATOM 5117 N N . GLY B 1 296 ? -16.844 -12.055 17.094 1 84.69 296 GLY B N 1
ATOM 5118 C CA . GLY B 1 296 ? -17.875 -12.734 16.328 1 84.69 296 GLY B CA 1
ATOM 5119 C C . GLY B 1 296 ? -17.812 -12.422 14.844 1 84.69 296 GLY B C 1
ATOM 5120 O O . GLY B 1 296 ? -18.812 -12.547 14.141 1 84.69 296 GLY B O 1
ATOM 5121 N N . ARG B 1 297 ? -16.672 -11.977 14.383 1 89.75 297 ARG B N 1
ATOM 5122 C CA . ARG B 1 297 ? -16.5 -11.742 12.953 1 89.75 297 ARG B CA 1
ATOM 5123 C C . ARG B 1 297 ? -16.391 -13.055 12.188 1 89.75 297 ARG B C 1
ATOM 5125 O O . ARG B 1 297 ? -15.75 -14 12.648 1 89.75 297 ARG B O 1
ATOM 5132 N N . PRO B 1 298 ? -17.078 -13.164 11.031 1 94.69 298 PRO B N 1
ATOM 5133 C CA . PRO B 1 298 ? -16.75 -14.312 10.18 1 94.69 298 PRO B CA 1
ATOM 5134 C C . PRO B 1 298 ? -15.281 -14.312 9.742 1 94.69 298 PRO B C 1
ATOM 5136 O O . PRO B 1 298 ? -14.805 -13.336 9.172 1 94.69 298 PRO B O 1
ATOM 5139 N N . LEU B 1 299 ? -14.625 -15.383 10.07 1 97.12 299 LEU B N 1
ATOM 5140 C CA . LEU B 1 299 ? -13.188 -15.445 9.812 1 97.12 299 LEU B CA 1
ATOM 5141 C C . LEU B 1 299 ? -12.805 -16.781 9.188 1 97.12 299 LEU B C 1
ATOM 5143 O O . LEU B 1 299 ? -13.148 -17.844 9.711 1 97.12 299 LEU B O 1
ATOM 5147 N N . LEU B 1 300 ? -12.164 -16.719 8.055 1 98.44 300 LEU B N 1
ATOM 5148 C CA . LEU B 1 300 ? -11.508 -17.875 7.438 1 98.44 300 LEU B CA 1
ATOM 5149 C C . LEU B 1 300 ? -10 -17.703 7.414 1 98.44 300 LEU B C 1
ATOM 5151 O O . LEU B 1 300 ? -9.492 -16.688 6.922 1 98.44 300 LEU B O 1
ATOM 5155 N N . CYS B 1 301 ? -9.281 -18.656 7.938 1 98.12 301 CYS B N 1
ATOM 5156 C CA . CYS B 1 301 ? -7.824 -18.641 7.879 1 98.12 301 CYS B CA 1
ATOM 5157 C C . CYS B 1 301 ? -7.312 -19.562 6.77 1 98.12 301 CYS B C 1
ATOM 5159 O O . CYS B 1 301 ? -7.676 -20.734 6.715 1 98.12 301 CYS B O 1
ATOM 5161 N N . ILE B 1 302 ? -6.539 -19.062 5.895 1 98.38 302 ILE B N 1
ATOM 5162 C CA . ILE B 1 302 ? -5.805 -19.828 4.895 1 98.38 302 ILE B CA 1
ATOM 5163 C C . ILE B 1 302 ? -4.34 -19.953 5.309 1 98.38 302 ILE B C 1
ATOM 5165 O O . ILE B 1 302 ? -3.641 -18.938 5.434 1 98.38 302 ILE B O 1
ATOM 5169 N N . THR B 1 303 ? -3.857 -21.172 5.516 1 97.38 303 THR B N 1
ATOM 5170 C CA . THR B 1 303 ? -2.557 -21.312 6.156 1 97.38 303 THR B CA 1
ATOM 5171 C C . THR B 1 303 ? -1.95 -22.672 5.848 1 97.38 303 THR B C 1
ATOM 5173 O O . THR B 1 303 ? -2.664 -23.609 5.465 1 97.38 303 THR B O 1
ATOM 5176 N N . ASP B 1 304 ? -0.654 -22.703 5.918 1 96.12 304 ASP B N 1
ATOM 5177 C CA . ASP B 1 304 ? 0.038 -23.984 5.844 1 96.12 304 ASP B CA 1
ATOM 5178 C C . ASP B 1 304 ? 0.227 -24.594 7.234 1 96.12 304 ASP B C 1
ATOM 5180 O O . ASP B 1 304 ? 0.765 -25.688 7.371 1 96.12 304 ASP B O 1
ATOM 5184 N N . SER B 1 305 ? -0.216 -23.891 8.258 1 95 305 SER B N 1
ATOM 5185 C CA . SER B 1 305 ? -0.001 -24.312 9.641 1 95 305 SER B CA 1
ATOM 5186 C C . SER B 1 305 ? -1.097 -25.281 10.102 1 95 305 SER B C 1
ATOM 5188 O O . SER B 1 305 ? -2.25 -24.875 10.258 1 95 305 SER B O 1
ATOM 5190 N N . GLU B 1 306 ? -0.687 -26.406 10.484 1 92.56 306 GLU B N 1
ATOM 5191 C CA . GLU B 1 306 ? -1.62 -27.375 11.055 1 92.56 306 GLU B CA 1
ATOM 5192 C C . GLU B 1 306 ? -1.96 -27.031 12.5 1 92.56 306 GLU B C 1
ATOM 5194 O O . GLU B 1 306 ? -3.041 -27.375 12.984 1 92.56 306 GLU B O 1
ATOM 5199 N N . VAL B 1 307 ? -1.13 -26.234 13.117 1 91.62 307 VAL B N 1
ATOM 5200 C CA . VAL B 1 307 ? -1.26 -26.047 14.555 1 91.62 307 VAL B CA 1
ATOM 5201 C C . VAL B 1 307 ? -1.955 -24.719 14.844 1 91.62 307 VAL B C 1
ATOM 5203 O O . VAL B 1 307 ? -2.393 -24.469 15.969 1 91.62 307 VAL B O 1
ATOM 5206 N N . LEU B 1 308 ? -1.953 -23.859 13.828 1 93.94 308 LEU B N 1
ATOM 5207 C CA . LEU B 1 308 ? -2.67 -22.609 14.016 1 93.94 308 LEU B CA 1
ATOM 5208 C C . LEU B 1 308 ? -4.109 -22.859 14.445 1 93.94 308 LEU B C 1
ATOM 5210 O O . LEU B 1 308 ? -4.836 -23.609 13.781 1 93.94 308 LEU B O 1
ATOM 5214 N N . LYS B 1 309 ? -4.609 -22.344 15.594 1 94.06 309 LYS B N 1
ATOM 5215 C CA . LYS B 1 309 ? -5.961 -22.531 16.109 1 94.06 309 LYS B CA 1
ATOM 5216 C C . LYS B 1 309 ? -6.922 -21.5 15.555 1 94.06 309 LYS B C 1
ATOM 5218 O O . LYS B 1 309 ? -6.883 -20.328 15.953 1 94.06 309 LYS B O 1
ATOM 5223 N N . ALA B 1 310 ? -7.695 -21.844 14.641 1 96.62 310 ALA B N 1
ATOM 5224 C CA . ALA B 1 310 ? -8.766 -21.047 14.062 1 96.62 310 ALA B CA 1
ATOM 5225 C C . ALA B 1 310 ? -10.031 -21.875 13.859 1 96.62 310 ALA B C 1
ATOM 5227 O O . ALA B 1 310 ? -9.953 -23.047 13.492 1 96.62 310 ALA B O 1
ATOM 5228 N N . LYS B 1 311 ? -11.195 -21.344 14.141 1 96.62 311 LYS B N 1
ATOM 5229 C CA . LYS B 1 311 ? -12.461 -22.078 14.023 1 96.62 311 LYS B CA 1
ATOM 5230 C C . LYS B 1 311 ? -12.672 -22.578 12.594 1 96.62 311 LYS B C 1
ATOM 5232 O O . LYS B 1 311 ? -13.188 -23.672 12.391 1 96.62 311 LYS B O 1
ATOM 5237 N N . GLU B 1 312 ? -12.312 -21.781 11.633 1 96.5 312 GLU B N 1
ATOM 5238 C CA . GLU B 1 312 ? -12.391 -22.125 10.219 1 96.5 312 GLU B CA 1
ATOM 5239 C C . GLU B 1 312 ? -11.047 -21.922 9.523 1 96.5 312 GLU B C 1
ATOM 5241 O O . GLU B 1 312 ? -10.523 -20.797 9.5 1 96.5 312 GLU B O 1
ATOM 5246 N N . LYS B 1 313 ? -10.531 -22.953 8.922 1 96.38 313 LYS B N 1
ATOM 5247 C CA . LYS B 1 313 ? -9.242 -22.828 8.25 1 96.38 313 LYS B CA 1
ATOM 5248 C C . LYS B 1 313 ? -9.188 -23.703 7.004 1 96.38 313 LYS B C 1
ATOM 5250 O O . LYS B 1 313 ? -9.812 -24.766 6.953 1 96.38 313 LYS B O 1
ATOM 5255 N N . LEU B 1 314 ? -8.633 -23.266 5.996 1 97.81 314 LEU B N 1
ATOM 5256 C CA . LEU B 1 314 ? -8.227 -24.016 4.809 1 97.81 314 LEU B CA 1
ATOM 5257 C C . LEU B 1 314 ? -6.715 -24.203 4.773 1 97.81 314 LEU B C 1
ATOM 5259 O O . LEU B 1 314 ? -5.961 -23.234 4.77 1 97.81 314 LEU B O 1
ATOM 5263 N N . LEU B 1 315 ? -6.328 -25.453 4.699 1 97.69 315 LEU B N 1
ATOM 5264 C CA . LEU B 1 315 ? -4.906 -25.781 4.723 1 97.69 315 LEU B CA 1
ATOM 5265 C C . LEU B 1 315 ? -4.32 -25.766 3.312 1 97.69 315 LEU B C 1
ATOM 5267 O O . LEU B 1 315 ? -4.961 -26.219 2.361 1 97.69 315 LEU B O 1
ATOM 5271 N N . THR B 1 316 ? -3.139 -25.219 3.221 1 97.69 316 THR B N 1
ATOM 5272 C CA . THR B 1 316 ? -2.359 -25.234 1.987 1 97.69 316 THR B CA 1
ATOM 5273 C C . THR B 1 316 ? -1.043 -25.969 2.186 1 97.69 316 THR B C 1
ATOM 5275 O O . THR B 1 316 ? -0.616 -26.203 3.32 1 97.69 316 THR B O 1
ATOM 5278 N N . PRO B 1 317 ? -0.48 -26.422 1.107 1 96.31 317 PRO B N 1
ATOM 5279 C CA . PRO B 1 317 ? 0.812 -27.078 1.284 1 96.31 317 PRO B CA 1
ATOM 5280 C C . PRO B 1 317 ? 1.898 -26.141 1.794 1 96.31 317 PRO B C 1
ATOM 5282 O O . PRO B 1 317 ? 1.934 -24.969 1.41 1 96.31 317 PRO B O 1
ATOM 5285 N N . GLY B 1 318 ? 2.764 -26.656 2.619 1 92.38 318 GLY B N 1
ATOM 5286 C CA . GLY B 1 318 ? 3.943 -25.922 3.053 1 92.38 318 GLY B CA 1
ATOM 5287 C C . GLY B 1 318 ? 5.043 -25.891 2.01 1 92.38 318 GLY B C 1
ATOM 5288 O O . GLY B 1 318 ? 5.07 -26.734 1.101 1 92.38 318 GLY B O 1
ATOM 5289 N N . THR B 1 319 ? 5.828 -24.875 2.08 1 91.81 319 THR B N 1
ATOM 5290 C CA . THR B 1 319 ? 7.047 -24.781 1.281 1 91.81 319 THR B CA 1
ATOM 5291 C C . THR B 1 319 ? 8.258 -24.531 2.17 1 91.81 319 THR B C 1
ATOM 5293 O O . THR B 1 319 ? 8.125 -23.984 3.271 1 91.81 319 THR B O 1
ATOM 5296 N N . GLN B 1 320 ? 9.383 -24.984 1.68 1 91.31 320 GLN B N 1
ATOM 5297 C CA . GLN B 1 320 ? 10.625 -24.766 2.42 1 91.31 320 GLN B CA 1
ATOM 5298 C C . GLN B 1 320 ? 11 -23.297 2.439 1 91.31 320 GLN B C 1
ATOM 5300 O O . GLN B 1 320 ? 11.711 -22.844 3.342 1 91.31 320 GLN B O 1
ATOM 5305 N N . TYR B 1 321 ? 10.633 -22.609 1.453 1 92.88 321 TYR B N 1
ATOM 5306 C CA . TYR B 1 321 ? 10.93 -21.188 1.338 1 92.88 321 TYR B CA 1
ATOM 5307 C C . TYR B 1 321 ? 9.664 -20.344 1.494 1 92.88 321 TYR B C 1
ATOM 5309 O O . TYR B 1 321 ? 8.734 -20.469 0.692 1 92.88 321 TYR B O 1
ATOM 5317 N N . GLU B 1 322 ? 9.695 -19.484 2.426 1 90.88 322 GLU B N 1
ATOM 5318 C CA . GLU B 1 322 ? 8.5 -18.75 2.855 1 90.88 322 GLU B CA 1
ATOM 5319 C C . GLU B 1 322 ? 7.914 -17.938 1.709 1 90.88 322 GLU B C 1
ATOM 5321 O O . GLU B 1 322 ? 6.691 -17.828 1.581 1 90.88 322 GLU B O 1
ATOM 5326 N N . VAL B 1 323 ? 8.789 -17.375 0.873 1 93.25 323 VAL B N 1
ATOM 5327 C CA . VAL B 1 323 ? 8.328 -16.453 -0.17 1 93.25 323 VAL B CA 1
ATOM 5328 C C . VAL B 1 323 ? 7.523 -17.234 -1.215 1 93.25 323 VAL B C 1
ATOM 5330 O O . VAL B 1 323 ? 6.707 -16.641 -1.934 1 93.25 323 VAL B O 1
ATOM 5333 N N . LEU B 1 324 ? 7.609 -18.562 -1.281 1 96.31 324 LEU B N 1
ATOM 5334 C CA . LEU B 1 324 ? 6.961 -19.359 -2.314 1 96.31 324 LEU B CA 1
ATOM 5335 C C . LEU B 1 324 ? 5.496 -19.609 -1.965 1 96.31 324 LEU B C 1
ATOM 5337 O O . LEU B 1 324 ? 4.715 -20.031 -2.816 1 96.31 324 LEU B O 1
ATOM 5341 N N . HIS B 1 325 ? 5.098 -19.312 -0.726 1 95.88 325 HIS B N 1
ATOM 5342 C CA . HIS B 1 325 ? 3.711 -19.531 -0.321 1 95.88 325 HIS B CA 1
ATOM 5343 C C . HIS B 1 325 ? 2.76 -18.656 -1.128 1 95.88 325 HIS B C 1
ATOM 5345 O O . HIS B 1 325 ? 1.586 -18.984 -1.297 1 95.88 325 HIS B O 1
ATOM 5351 N N . ALA B 1 326 ? 3.273 -17.562 -1.645 1 95.69 326 ALA B N 1
ATOM 5352 C CA . ALA B 1 326 ? 2.453 -16.672 -2.449 1 95.69 326 ALA B CA 1
ATOM 5353 C C . ALA B 1 326 ? 2.008 -17.344 -3.744 1 95.69 326 ALA B C 1
ATOM 5355 O O . ALA B 1 326 ? 1.051 -16.906 -4.387 1 95.69 326 ALA B O 1
ATOM 5356 N N . LEU B 1 327 ? 2.615 -18.438 -4.141 1 97.5 327 LEU B N 1
ATOM 5357 C CA . LEU B 1 327 ? 2.246 -19.172 -5.344 1 97.5 327 LEU B CA 1
ATOM 5358 C C . LEU B 1 327 ? 1.007 -20.031 -5.098 1 97.5 327 LEU B C 1
ATOM 5360 O O . LEU B 1 327 ? 0.391 -20.516 -6.047 1 97.5 327 LEU B O 1
ATOM 5364 N N . VAL B 1 328 ? 0.601 -20.125 -3.816 1 97 328 VAL B N 1
ATOM 5365 C CA . VAL B 1 328 ? -0.422 -21.125 -3.523 1 97 328 VAL B CA 1
ATOM 5366 C C . VAL B 1 328 ? -1.568 -20.484 -2.748 1 97 328 VAL B C 1
ATOM 5368 O O . VAL B 1 328 ? -2.74 -20.734 -3.035 1 97 328 VAL B O 1
ATOM 5371 N N . GLN B 1 329 ? -1.311 -19.625 -1.821 1 96.5 329 GLN B N 1
ATOM 5372 C CA . GLN B 1 329 ? -2.25 -19.297 -0.758 1 96.5 329 GLN B CA 1
ATOM 5373 C C . GLN B 1 329 ? -3.309 -18.312 -1.253 1 96.5 329 GLN B C 1
ATOM 5375 O O . GLN B 1 329 ? -4.301 -18.062 -0.565 1 96.5 329 GLN B O 1
ATOM 5380 N N . TYR B 1 330 ? -3.119 -17.781 -2.443 1 97.06 330 TYR B N 1
ATOM 5381 C CA . TYR B 1 330 ? -4.145 -16.922 -3.023 1 97.06 330 TYR B CA 1
ATOM 5382 C C . TYR B 1 330 ? -5.289 -17.75 -3.602 1 97.06 330 TYR B C 1
ATOM 5384 O O . TYR B 1 330 ? -6.395 -17.234 -3.801 1 97.06 330 TYR B O 1
ATOM 5392 N N . LEU B 1 331 ? -5.129 -19.031 -3.84 1 97.75 331 LEU B N 1
ATOM 5393 C CA . LEU B 1 331 ? -6.051 -19.844 -4.617 1 97.75 331 LEU B CA 1
ATOM 5394 C C . LEU B 1 331 ? -7.305 -20.172 -3.814 1 97.75 331 LEU B C 1
ATOM 5396 O O . LEU B 1 331 ? -8.422 -20.016 -4.309 1 97.75 331 LEU B O 1
ATOM 5400 N N . PRO B 1 332 ? -7.16 -20.594 -2.529 1 98.06 332 PRO B N 1
ATOM 5401 C CA . PRO B 1 332 ? -8.398 -20.859 -1.792 1 98.06 332 PRO B CA 1
ATOM 5402 C C . PRO B 1 332 ? -9.273 -19.609 -1.646 1 98.06 332 PRO B C 1
ATOM 5404 O O . PRO B 1 332 ? -10.508 -19.703 -1.691 1 98.06 332 PRO B O 1
ATOM 5407 N N . ALA B 1 333 ? -8.633 -18.5 -1.427 1 97.62 333 ALA B N 1
ATOM 5408 C CA . ALA B 1 333 ? -9.406 -17.266 -1.355 1 97.62 333 ALA B CA 1
ATOM 5409 C C . ALA B 1 333 ? -10.156 -17.016 -2.662 1 97.62 333 ALA B C 1
ATOM 5411 O O . ALA B 1 333 ? -11.336 -16.656 -2.652 1 97.62 333 ALA B O 1
ATOM 5412 N N . ALA B 1 334 ? -9.453 -17.203 -3.781 1 96.88 334 ALA B N 1
ATOM 5413 C CA . ALA B 1 334 ? -10.078 -17.047 -5.09 1 96.88 334 ALA B CA 1
ATOM 5414 C C . ALA B 1 334 ? -11.242 -18.016 -5.277 1 96.88 334 ALA B C 1
ATOM 5416 O O . ALA B 1 334 ? -12.258 -17.656 -5.879 1 96.88 334 ALA B O 1
ATOM 5417 N N . MET B 1 335 ? -11.148 -19.203 -4.762 1 97.19 335 MET B N 1
ATOM 5418 C CA . MET B 1 335 ? -12.211 -20.203 -4.852 1 97.19 335 MET B CA 1
ATOM 5419 C C . MET B 1 335 ? -13.453 -19.75 -4.086 1 97.19 335 MET B C 1
ATOM 5421 O O . MET B 1 335 ? -14.57 -19.906 -4.566 1 97.19 335 MET B O 1
ATOM 5425 N N . VAL B 1 336 ? -13.195 -19.234 -2.912 1 98 336 VAL B N 1
ATOM 5426 C CA . VAL B 1 336 ? -14.305 -18.719 -2.111 1 98 336 VAL B CA 1
ATOM 5427 C C . VAL B 1 336 ? -15.078 -17.672 -2.906 1 98 336 VAL B C 1
ATOM 5429 O O . VAL B 1 336 ? -16.312 -17.766 -3.023 1 98 336 VAL B O 1
ATOM 5432 N N . PHE B 1 337 ? -14.414 -16.781 -3.494 1 96.25 337 PHE B N 1
ATOM 5433 C CA . PHE B 1 337 ? -15.078 -15.672 -4.156 1 96.25 337 PHE B CA 1
ATOM 5434 C C . PHE B 1 337 ? -15.656 -16.109 -5.5 1 96.25 337 PHE B C 1
ATOM 5436 O O . PHE B 1 337 ? -16.703 -15.609 -5.926 1 96.25 337 PHE B O 1
ATOM 5443 N N . SER B 1 338 ? -14.945 -17.078 -6.191 1 95.25 338 SER B N 1
ATOM 5444 C CA . SER B 1 338 ? -15.555 -17.672 -7.379 1 95.25 338 SER B CA 1
ATOM 5445 C C . SER B 1 338 ? -16.922 -18.266 -7.059 1 95.25 338 SER B C 1
ATOM 5447 O O . SER B 1 338 ? -17.891 -18.047 -7.797 1 95.25 338 SER B O 1
ATOM 5449 N N . ASN B 1 339 ? -17.016 -18.953 -5.977 1 96.19 339 ASN B N 1
ATOM 5450 C CA . ASN B 1 339 ? -18.266 -19.578 -5.555 1 96.19 339 ASN B CA 1
ATOM 5451 C C . ASN B 1 339 ? -19.312 -18.531 -5.223 1 96.19 339 ASN B C 1
ATOM 5453 O O . ASN B 1 339 ? -20.484 -18.672 -5.594 1 96.19 339 ASN B O 1
ATOM 5457 N N . ILE B 1 340 ? -18.922 -17.5 -4.512 1 95.75 340 ILE B N 1
ATOM 5458 C CA . ILE B 1 340 ? -19.875 -16.438 -4.184 1 95.75 340 ILE B CA 1
ATOM 5459 C C . ILE B 1 340 ? -20.391 -15.797 -5.465 1 95.75 340 ILE B C 1
ATOM 5461 O O . ILE B 1 340 ? -21.594 -15.555 -5.605 1 95.75 340 ILE B O 1
ATOM 5465 N N . GLY B 1 341 ? -19.453 -15.5 -6.367 1 92.31 341 GLY B N 1
ATOM 5466 C CA . GLY B 1 341 ? -19.859 -14.961 -7.648 1 92.31 341 GLY B CA 1
ATOM 5467 C C . GLY B 1 341 ? -20.875 -15.836 -8.367 1 92.31 341 GLY B C 1
ATOM 5468 O O . GLY B 1 341 ? -21.859 -15.336 -8.914 1 92.31 341 GLY B O 1
ATOM 5469 N N . ASP B 1 342 ? -20.688 -17.109 -8.312 1 91.88 342 ASP B N 1
ATOM 5470 C CA . ASP B 1 342 ? -21.594 -18.062 -8.93 1 91.88 342 ASP B CA 1
ATOM 5471 C C . ASP B 1 342 ? -22.969 -18.016 -8.266 1 91.88 342 ASP B C 1
ATOM 5473 O O . ASP B 1 342 ? -24 -18.031 -8.945 1 91.88 342 ASP B O 1
ATOM 5477 N N . MET B 1 343 ? -22.984 -17.969 -7.031 1 93.38 343 MET B N 1
ATOM 5478 C CA . MET B 1 343 ? -24.234 -17.953 -6.273 1 93.38 343 MET B CA 1
ATOM 5479 C C . MET B 1 343 ? -25.016 -16.672 -6.547 1 93.38 343 MET B C 1
ATOM 5481 O O . MET B 1 343 ? -26.25 -16.672 -6.523 1 93.38 343 MET B O 1
ATOM 5485 N N . MET B 1 344 ? -24.266 -15.656 -6.797 1 89.19 344 MET B N 1
ATOM 5486 C CA . MET B 1 344 ? -24.891 -14.359 -7.039 1 89.19 344 MET B CA 1
ATOM 5487 C C . MET B 1 344 ? -25.281 -14.203 -8.508 1 89.19 344 MET B C 1
ATOM 5489 O O . MET B 1 344 ? -25.922 -13.227 -8.883 1 89.19 344 MET B O 1
ATOM 5493 N N . GLY B 1 345 ? -24.906 -15.117 -9.375 1 83.38 345 GLY B N 1
ATOM 5494 C CA . GLY B 1 345 ? -25.172 -15.016 -10.805 1 83.38 345 GLY B CA 1
ATOM 5495 C C . GLY B 1 345 ? -24.328 -13.961 -11.492 1 83.38 345 GLY B C 1
ATOM 5496 O O . GLY B 1 345 ? -24.797 -13.281 -12.414 1 83.38 345 GLY B O 1
ATOM 5497 N N . GLU B 1 346 ? -23.234 -13.781 -10.945 1 74.38 346 GLU B N 1
ATOM 5498 C CA . GLU B 1 346 ? -22.359 -12.75 -11.484 1 74.38 346 GLU B CA 1
ATOM 5499 C C . GLU B 1 346 ? -21.875 -13.109 -12.891 1 74.38 346 GLU B C 1
ATOM 5501 O O . GLU B 1 346 ? -21.578 -14.266 -13.172 1 74.38 346 GLU B O 1
ATOM 5506 N N . VAL B 1 347 ? -22.047 -12.07 -13.711 1 69.94 347 VAL B N 1
ATOM 5507 C CA . VAL B 1 347 ? -21.406 -12.125 -15.031 1 69.94 347 VAL B CA 1
ATOM 5508 C C . VAL B 1 347 ? -20.078 -11.383 -15 1 69.94 347 VAL B C 1
ATOM 5510 O O . VAL B 1 347 ? -20.031 -10.195 -14.664 1 69.94 347 VAL B O 1
ATOM 5513 N N . TYR B 1 348 ? -19.125 -12.227 -15.211 1 65.25 348 TYR B N 1
ATOM 5514 C CA . TYR B 1 348 ? -17.797 -11.641 -15.164 1 65.25 348 TYR B CA 1
ATOM 5515 C C . TYR B 1 348 ? -17.641 -10.531 -16.203 1 65.25 348 TYR B C 1
ATOM 5517 O O . TYR B 1 348 ? -18.266 -10.57 -17.266 1 65.25 348 TYR B O 1
ATOM 5525 N N . PHE B 1 349 ? -16.953 -9.461 -15.906 1 59.62 349 PHE B N 1
ATOM 5526 C CA . PHE B 1 349 ? -16.547 -8.367 -16.781 1 59.62 349 PHE B CA 1
ATOM 5527 C C . PHE B 1 349 ? -17.75 -7.531 -17.203 1 59.62 349 PHE B C 1
ATOM 5529 O O . PHE B 1 349 ? -18.047 -7.41 -18.391 1 59.62 349 PHE B O 1
ATOM 5536 N N . ARG B 1 350 ? -18.469 -7.195 -16.188 1 58 350 ARG B N 1
ATOM 5537 C CA . ARG B 1 350 ? -19.609 -6.332 -16.422 1 58 350 ARG B CA 1
ATOM 5538 C C . ARG B 1 350 ? -19.219 -5.102 -17.234 1 58 350 ARG B C 1
ATOM 5540 O O . ARG B 1 350 ? -20.078 -4.312 -17.641 1 58 350 ARG B O 1
ATOM 5547 N N . ALA B 1 351 ? -17.906 -5.074 -17.609 1 54.34 351 ALA B N 1
ATOM 5548 C CA . ALA B 1 351 ? -17.297 -3.896 -18.234 1 54.34 351 ALA B CA 1
ATOM 5549 C C . ALA B 1 351 ? -17.922 -3.619 -19.609 1 54.34 351 ALA B C 1
ATOM 5551 O O . ALA B 1 351 ? -18.172 -4.547 -20.375 1 54.34 351 ALA B O 1
ATOM 5552 N N . GLY B 1 352 ? -18.734 -2.51 -19.75 1 56.12 352 GLY B N 1
ATOM 5553 C CA . GLY B 1 352 ? -19.203 -2.023 -21.031 1 56.12 352 GLY B CA 1
ATOM 5554 C C . GLY B 1 352 ? -20.719 -1.9 -21.109 1 56.12 352 GLY B C 1
ATOM 5555 O O . GLY B 1 352 ? -21.25 -1.38 -22.094 1 56.12 352 GLY B O 1
ATOM 5556 N N . LYS B 1 353 ? -21.297 -2.488 -20.125 1 63.16 353 LYS B N 1
ATOM 5557 C CA . LYS B 1 353 ? -22.734 -2.281 -20.156 1 63.16 353 LYS B CA 1
ATOM 5558 C C . LYS B 1 353 ? -23.156 -1.177 -19.188 1 63.16 353 LYS B C 1
ATOM 5560 O O . LYS B 1 353 ? -22.5 -0.954 -18.172 1 63.16 353 LYS B O 1
ATOM 5565 N N . ASP B 1 354 ? -24.016 -0.533 -19.594 1 68.62 354 ASP B N 1
ATOM 5566 C CA . ASP B 1 354 ? -24.672 0.517 -18.828 1 68.62 354 ASP B CA 1
ATOM 5567 C C . ASP B 1 354 ? -23.672 1.568 -18.359 1 68.62 354 ASP B C 1
ATOM 5569 O O . ASP B 1 354 ? -22.938 2.133 -19.188 1 68.62 354 ASP B O 1
ATOM 5573 N N . HIS B 1 355 ? -23.531 1.815 -17.172 1 68.69 355 HIS B N 1
ATOM 5574 C CA . HIS B 1 355 ? -22.734 2.881 -16.562 1 68.69 355 HIS B CA 1
ATOM 5575 C C . HIS B 1 355 ? -21.25 2.625 -16.75 1 68.69 355 HIS B C 1
ATOM 5577 O O . HIS B 1 355 ? -20.438 3.523 -16.516 1 68.69 355 HIS B O 1
ATOM 5583 N N . TRP B 1 356 ? -20.953 1.525 -17.406 1 73.88 356 TRP B N 1
ATOM 5584 C CA . TRP B 1 356 ? -19.547 1.165 -17.516 1 73.88 356 TRP B CA 1
ATOM 5585 C C . TRP B 1 356 ? -19.078 1.216 -18.969 1 73.88 356 TRP B C 1
ATOM 5587 O O . TRP B 1 356 ? -18.016 0.684 -19.297 1 73.88 356 TRP B O 1
ATOM 5597 N N . ALA B 1 357 ? -19.781 1.867 -19.734 1 74.38 357 ALA B N 1
ATOM 5598 C CA . ALA B 1 357 ? -19.5 1.883 -21.172 1 74.38 357 ALA B CA 1
ATOM 5599 C C . ALA B 1 357 ? -18.125 2.459 -21.453 1 74.38 357 ALA B C 1
ATOM 5601 O O . ALA B 1 357 ? -17.422 2.008 -22.359 1 74.38 357 ALA B O 1
ATOM 5602 N N . ALA B 1 358 ? -17.703 3.381 -20.625 1 74.12 358 ALA B N 1
ATOM 5603 C CA . ALA B 1 358 ? -16.406 4.035 -20.828 1 74.12 358 ALA B CA 1
ATOM 5604 C C . ALA B 1 358 ? -15.258 3.049 -20.641 1 74.12 358 ALA B C 1
ATOM 5606 O O . ALA B 1 358 ? -14.164 3.258 -21.156 1 74.12 358 ALA B O 1
ATOM 5607 N N . CYS B 1 359 ? -15.547 1.973 -19.969 1 75.75 359 CYS B N 1
ATOM 5608 C CA . CYS B 1 359 ? -14.484 1.025 -19.641 1 75.75 359 CYS B CA 1
ATOM 5609 C C . CYS B 1 359 ? -14.508 -0.166 -20.594 1 75.75 359 CYS B C 1
ATOM 5611 O O . CYS B 1 359 ? -13.711 -1.096 -20.453 1 75.75 359 CYS B O 1
ATOM 5613 N N . ALA B 1 360 ? -15.375 -0.036 -21.516 1 76.75 360 ALA B N 1
ATOM 5614 C CA . ALA B 1 360 ? -15.477 -1.148 -22.453 1 76.75 360 ALA B CA 1
ATOM 5615 C C . ALA B 1 360 ? -14.133 -1.462 -23.094 1 76.75 360 ALA B C 1
ATOM 5617 O O . ALA B 1 360 ? -13.414 -0.554 -23.516 1 76.75 360 ALA B O 1
ATOM 5618 N N . GLY B 1 361 ? -13.727 -2.752 -23.047 1 74.94 361 GLY B N 1
ATOM 5619 C CA . GLY B 1 361 ? -12.492 -3.217 -23.641 1 74.94 361 GLY B CA 1
ATOM 5620 C C . GLY B 1 361 ? -11.25 -2.697 -22.938 1 74.94 361 GLY B C 1
ATOM 5621 O O . GLY B 1 361 ? -10.164 -2.678 -23.516 1 74.94 361 GLY B O 1
ATOM 5622 N N . GLY B 1 362 ? -11.484 -2.135 -21.766 1 80.88 362 GLY B N 1
ATOM 5623 C CA . GLY B 1 362 ? -10.352 -1.568 -21.047 1 80.88 362 GLY B CA 1
ATOM 5624 C C . GLY B 1 362 ? -9.93 -0.212 -21.578 1 80.88 362 GLY B C 1
ATOM 5625 O O . GLY B 1 362 ? -8.766 0.174 -21.438 1 80.88 362 GLY B O 1
ATOM 5626 N N . ALA B 1 363 ? -10.812 0.505 -22.203 1 81.38 363 ALA B N 1
ATOM 5627 C CA . ALA B 1 363 ? -10.492 1.737 -22.922 1 81.38 363 ALA B CA 1
ATOM 5628 C C . ALA B 1 363 ? -9.859 2.764 -21.984 1 81.38 363 ALA B C 1
ATOM 5630 O O . ALA B 1 363 ? -8.914 3.459 -22.359 1 81.38 363 ALA B O 1
ATOM 5631 N N . THR B 1 364 ? -10.305 2.811 -20.766 1 84.75 364 THR B N 1
ATOM 5632 C CA . THR B 1 364 ? -9.812 3.814 -19.828 1 84.75 364 THR B CA 1
ATOM 5633 C C . THR B 1 364 ? -8.391 3.49 -19.391 1 84.75 364 THR B C 1
ATOM 5635 O O . THR B 1 364 ? -7.699 4.348 -18.828 1 84.75 364 THR B O 1
ATOM 5638 N N . ILE B 1 365 ? -7.922 2.326 -19.672 1 89.38 365 ILE B N 1
ATOM 5639 C CA . ILE B 1 365 ? -6.59 1.878 -19.281 1 89.38 365 ILE B CA 1
ATOM 5640 C C . ILE B 1 365 ? -5.652 1.931 -20.484 1 89.38 365 ILE B C 1
ATOM 5642 O O . ILE B 1 365 ? -4.523 2.416 -20.375 1 89.38 365 ILE B O 1
ATOM 5646 N N . VAL B 1 366 ? -6.18 1.627 -21.672 1 90 366 VAL B N 1
ATOM 5647 C CA . VAL B 1 366 ? -5.336 1.472 -22.844 1 90 366 VAL B CA 1
ATOM 5648 C C . VAL B 1 366 ? -5.242 2.801 -23.594 1 90 366 VAL B C 1
ATOM 5650 O O . VAL B 1 366 ? -4.242 3.074 -24.266 1 90 366 VAL B O 1
ATOM 5653 N N . ASN B 1 367 ? -6.25 3.668 -23.391 1 86.94 367 ASN B N 1
ATOM 5654 C CA . ASN B 1 367 ? -6.293 4.902 -24.172 1 86.94 367 ASN B CA 1
ATOM 5655 C C . ASN B 1 367 ? -5.898 6.109 -23.312 1 86.94 367 ASN B C 1
ATOM 5657 O O . ASN B 1 367 ? -6.039 7.254 -23.75 1 86.94 367 ASN B O 1
ATOM 5661 N N . SER B 1 368 ? -5.426 5.879 -22.188 1 89.62 368 SER B N 1
ATOM 5662 C CA . SER B 1 368 ? -5.031 6.973 -21.312 1 89.62 368 SER B CA 1
ATOM 5663 C C . SER B 1 368 ? -3.904 7.797 -21.922 1 89.62 368 SER B C 1
ATOM 5665 O O . SER B 1 368 ? -3.035 7.258 -22.609 1 89.62 368 SER B O 1
ATOM 5667 N N . LYS B 1 369 ? -3.92 9.156 -21.656 1 87.38 369 LYS B N 1
ATOM 5668 C CA . LYS B 1 369 ? -2.895 10.078 -22.156 1 87.38 369 LYS B CA 1
ATOM 5669 C C . LYS B 1 369 ? -1.523 9.719 -21.594 1 87.38 369 LYS B C 1
ATOM 5671 O O . LYS B 1 369 ? -1.372 9.547 -20.375 1 87.38 369 LYS B O 1
ATOM 5676 N N . GLU B 1 370 ? -0.568 9.562 -22.516 1 87.94 370 GLU B N 1
ATOM 5677 C CA . GLU B 1 370 ? 0.818 9.344 -22.109 1 87.94 370 GLU B CA 1
ATOM 5678 C C . GLU B 1 370 ? 1.59 10.656 -22.047 1 87.94 370 GLU B C 1
ATOM 5680 O O . GLU B 1 370 ? 1.482 11.492 -22.953 1 87.94 370 GLU B O 1
ATOM 5685 N N . ILE B 1 371 ? 2.217 10.922 -20.953 1 86.94 371 ILE B N 1
ATOM 5686 C CA . ILE B 1 371 ? 3.131 12.047 -20.781 1 86.94 371 ILE B CA 1
ATOM 5687 C C . ILE B 1 371 ? 4.508 11.531 -20.359 1 86.94 371 ILE B C 1
ATOM 5689 O O . ILE B 1 371 ? 4.688 11.086 -19.234 1 86.94 371 ILE B O 1
ATOM 5693 N N . VAL B 1 372 ? 5.48 11.555 -21.281 1 84.12 372 VAL B N 1
ATOM 5694 C CA . VAL B 1 372 ? 6.82 11.062 -20.984 1 84.12 372 VAL B CA 1
ATOM 5695 C C . VAL B 1 372 ? 7.664 12.188 -20.375 1 84.12 372 VAL B C 1
ATOM 5697 O O . VAL B 1 372 ? 8.164 13.047 -21.094 1 84.12 372 VAL B O 1
ATOM 5700 N N . LEU B 1 373 ? 7.773 12.148 -19.047 1 81.38 373 LEU B N 1
ATOM 5701 C CA . LEU B 1 373 ? 8.539 13.172 -18.328 1 81.38 373 LEU B CA 1
ATOM 5702 C C . LEU B 1 373 ? 10.039 12.922 -18.484 1 81.38 373 LEU B C 1
ATOM 5704 O O . LEU B 1 373 ? 10.484 11.773 -18.484 1 81.38 373 LEU B O 1
ATOM 5708 N N . GLU B 1 374 ? 10.812 13.922 -18.641 1 75.69 374 GLU B N 1
ATOM 5709 C CA . GLU B 1 374 ? 12.266 13.805 -18.766 1 75.69 374 GLU B CA 1
ATOM 5710 C C . GLU B 1 374 ? 12.93 13.797 -17.391 1 75.69 374 GLU B C 1
ATOM 5712 O O . GLU B 1 374 ? 12.43 14.391 -16.453 1 75.69 374 GLU B O 1
#

Foldseek 3Di:
DPDADQLLVLLLCQLVQLLVCLVVLLVQLQVVLVVCVLAAAAEEEEEEDQLRLLLLQLLLVLLVVLANHHYDYDYLCCLQPPDDLCVCQVVNRYEYEYEDAALQFQSLLLNLQQCVVSVYAYEYEYQDCPHSNNVSHPYYSHQPGDDGRDFPPPNSSLSSNSSSNSNSLSNSVSNVVDDPVNSVVVSVLSNCQSVQLNVQSVVLLVQLLVLLVVQLQFQEEEEEADRSSLSLSSNLQSLLCQQNVHDGYGYYLVCCVVPLVVDPVQQRYAYEYEDEPPDPCVVSVLVVQVVCVVVNHHYEYEYCDPPRDHPHYRHGNDTPDRSCCSSRRSSSSSSNSSSSSVVVVHDGCPACPDPRVCCHVHCCRNVDDRDRDD/DPDADQLLVLLLCQLVQLLVCLVVLLVQLQVVLVVCVLDAAAEEEEEEDQLRLLLLQLLLVLLVVLANHHYYYDYLCCLQPPDDLCVCQVVNRYEYEYEDADLQFQSLLLNLQQCVVSVYAYEYEYQDCPHSNNVSHPYYSHQPGDDGRDFPPPNSSLSSNSSSNSNSLSNSVSNVVDDPVNSVVVSVLSNCQSVQLNVQSVVLLVQLLVLLVVQLQFQEEEEEADRSSLSLSSNLQSLLCQLNVHDGYGYYLVCCVVPVVVDPVQQRYAYEYEDEPPDPCVVSVLVVQVVSVVVNHHYEYEYCDPPRDHPHYRHGNDTPDRSCCSSRRSSSSSSNSSSSSVVVVHDGCPACPDPRVCCVVHCCRNVDDRDRDD

Secondary structure (DSSP, 8-state):
-PPPPHHHHHHHTHHHHHHHHHHHHHHHHHHHHHTTTT---SEEEEEESTHHHHHHHHHHHHHHHHSSSEEEE--HHHHHHT--HHHHHGGGTEEEEEE-SSS--HHHHHHHHHHHHTT-EEEEEES-TTSHHHHT-SEEEE--PPP----SSHHHHHHHHHHHHHHHHHHHHHHTSS-HHHHHHHHHHHHHHHHHHHHHHHHHHHHHHHHHHHHTT-SEEEEE--THHHHHHHHHHHHHHHHH-S-EEEE-HHHHHHHGGG-S-GGGEEEEEEE-SSSTTHHHHHHHHHHHHHHT--EEEEES-SS---SSEEE----SSGGGGGGTTHHHHHHHHHHHHHHHTPPS--TTSGGGGGGGGGHHHHSPPP----/-PPPPHHHHHHHTHHHHHHHHHHHHHHHHHHHHHTTTT---SEEEEEESTHHHHHHHHHHHHHHHHSSSEEEE--HHHHHHT--HHHHHGGGTEEEEEE-SSS--HHHHHHHHHHHHTT-EEEEEES-TTSHHHHT-SEEEE--PPP----SSHHHHHHHHHHHHHHHHHHHHHHTSS-HHHHHHHHHHHHHHHHHHHHHHHHHHHHHHHHHHHHTT-SEEEEE--THHHHHHHHHHHHHHHHH-S-EEEE-HHHHHHHGGG-S-GGGEEEEEEE-SSSTTHHHHHHHHHHHHHHT--EEEEES-SS---SSEEE----SSGGGGGGTTHHHHHHHHHHHHHHHT--S--TTSGGGGGGGGGHHHHSPPP----

InterPro domains:
  IPR001347 SIS domain [PF01380] (43-159)
  IPR001347 SIS domain [PS51464] (32-177)
  IPR046348 SIS domain superfamily [SSF53697] (14-304)

Sequence (748 aa):
MQEKSAMMQQIESIPALMKEIDEGLKKTAYRFTNRLGGRTYTKIILTGCGDSYCAALAAKFAFLQFTGMDAEAATVIELARVYERRHLVGNGHHMVVIVSNSGTVSRVIELAKRIRSMGGFVVAVTGNETSGLSQYADAVIKLEIPPFVYAPGVRSYCGCLCALYQMAISLGEYDGTLGSEKAGKIRAEITKLPDRMTSYLADWEIQADTYARKIKNASGYELVGSGSQYASACFGSAKSLETTGKPSIAQNTEDWFHMNFFIRDVYHMAVILIVNEAEGSVSRAEELIGVAEEMGRPLLCITDSEVLKAKEKLLTPGTQYEVLHALVQYLPAAMVFSNIGDMMGEVYFRAGKDHWAACAGGATIVNSKEIVLEMQEKSAMMQQIESIPALMKEIDEGLKKTAYRFTNRLGGRTYTKIILTGCGDSYCAALAAKFAFLQFTGMDAEAATVIELARVYERRHLVGNGHHMVVIVSNSGTVSRVIELAKRIRSMGGFVVAVTGNETSGLSQYADAVIKLEIPPFVYAPGVRSYCGCLCALYQMAISLGEYDGTLGSEKAGKIRAEITKLPDRMTSYLADWEIQADTYARKIKNASGYELVGSGSQYASACFGSAKSLETTGKPSIAQNTEDWFHMNFFIRDVYHMAVILIVNEAEGSVSRAEELIGVAEEMGRPLLCITDSEVLKAKEKLLTPGTQYEVLHALVQYLPAAMVFSNIGDMMGEVYFRAGKDHWAACAGGATIVNSKEIVLE

pLDDT: mean 92.82, std 8.15, range [40.12, 98.88]

Solvent-accessible surface area (backbone atoms only — not comparable to full-atom values): 37898 Å² total; per-residue (Å²): 128,86,79,73,52,48,46,49,51,41,59,72,40,42,40,59,48,54,63,69,38,44,66,60,34,50,51,43,24,47,53,52,55,65,66,50,73,82,64,70,63,55,32,38,40,28,20,24,58,59,58,34,26,28,34,22,46,27,39,30,54,40,31,43,72,33,25,86,28,48,52,43,57,50,52,43,62,36,59,43,41,62,59,49,67,66,74,60,18,47,93,59,19,21,36,36,39,40,32,34,55,68,19,53,46,25,61,58,30,32,34,34,48,29,39,45,76,71,64,28,48,34,35,26,36,20,52,29,82,81,20,63,30,38,71,46,29,76,41,72,43,68,44,75,75,74,89,70,74,82,50,79,64,56,55,60,39,52,51,50,38,54,44,47,49,37,35,23,43,36,45,2,43,71,74,59,60,27,50,72,64,59,42,50,52,54,50,50,52,60,69,48,42,32,64,53,48,57,74,38,46,66,60,43,54,54,51,23,45,55,48,19,69,71,50,61,82,37,67,26,40,35,18,25,8,54,61,35,31,26,20,28,13,42,44,31,21,52,44,37,19,59,33,65,19,37,58,52,38,58,40,39,61,64,48,42,74,68,51,57,76,34,46,65,60,44,72,32,34,34,36,40,37,37,48,49,62,81,39,60,52,36,65,58,48,50,53,47,47,53,53,38,54,72,51,54,32,48,54,39,34,36,24,45,44,86,78,66,83,59,98,36,67,47,78,45,75,76,62,97,49,68,66,58,43,52,79,52,65,34,50,56,53,42,45,20,28,41,42,32,11,56,75,69,64,53,63,82,69,64,57,38,50,76,74,27,43,71,40,33,95,45,37,66,47,46,65,44,88,71,70,70,58,130,127,85,79,73,51,49,46,48,51,41,59,72,39,43,40,61,49,54,61,68,39,44,65,60,35,51,51,42,25,48,55,52,55,63,65,51,73,84,65,71,61,55,32,39,39,27,21,24,60,59,59,34,26,28,34,23,46,27,40,30,56,38,32,43,71,32,25,85,26,48,53,43,57,50,52,42,62,36,60,43,41,62,58,49,67,66,74,61,17,47,93,60,20,20,37,35,38,42,32,33,55,69,19,55,46,24,61,59,29,30,32,33,48,28,39,45,75,70,63,29,48,34,34,25,38,21,52,30,82,81,20,62,29,38,70,47,29,77,41,73,42,68,43,75,73,74,90,69,74,81,47,78,64,56,56,60,38,50,52,50,38,53,43,48,48,37,35,23,44,36,45,2,44,71,74,58,60,28,49,72,65,60,43,48,51,54,52,50,50,61,69,49,42,32,63,52,47,57,74,39,47,66,59,43,52,55,52,22,46,56,48,19,69,71,51,60,81,37,67,26,40,34,18,25,8,56,62,35,30,27,20,29,13,42,45,33,20,51,45,36,19,57,33,64,17,38,56,52,39,56,40,40,61,64,48,42,75,68,50,56,80,33,46,65,60,45,72,32,35,34,34,40,38,35,47,49,62,82,41,62,54,38,64,58,48,50,54,47,47,56,53,39,55,73,51,53,32,46,56,39,35,36,25,45,44,88,76,67,85,61,98,36,68,47,77,46,76,75,63,98,48,70,66,58,43,52,82,52,64,33,50,56,51,42,45,20,29,40,44,32,13,57,74,69,64,52,63,78,71,59,54,38,50,75,77,30,43,71,39,33,94,44,36,65,48,46,67,44,89,71,69,71,58,131

Organism: NCBI:txid29354